Protein AF-0000000084378119 (afdb_homodimer)

Structure (mmCIF, N/CA/C/O backbone):
data_AF-0000000084378119-model_v1
#
loop_
_entity.id
_entity.type
_entity.pdbx_description
1 polymer "Pyridoxamine 5'-phosphate oxidase"
#
loop_
_atom_site.group_PDB
_atom_site.id
_atom_site.type_symbol
_atom_site.label_atom_id
_atom_site.label_alt_id
_atom_site.label_comp_id
_atom_site.label_asym_id
_atom_site.label_entity_id
_atom_site.label_seq_id
_atom_site.pdbx_PDB_ins_code
_atom_site.Cartn_x
_atom_site.Cartn_y
_atom_site.Cartn_z
_atom_site.occupancy
_atom_site.B_iso_or_equiv
_atom_site.auth_seq_id
_atom_site.auth_comp_id
_atom_site.auth_asym_id
_atom_site.auth_atom_id
_atom_site.pdbx_PDB_model_num
ATOM 1 N N . MET A 1 1 ? 21.219 0.875 0.102 1 92.38 1 MET A N 1
ATOM 2 C CA . MET A 1 1 ? 20.5 2.107 0.397 1 92.38 1 MET A CA 1
ATOM 3 C C . MET A 1 1 ? 20.75 3.16 -0.678 1 92.38 1 MET A C 1
ATOM 5 O O . MET A 1 1 ? 19.844 3.904 -1.052 1 92.38 1 MET A O 1
ATOM 9 N N . GLU A 1 2 ? 21.906 3.113 -1.181 1 92.5 2 GLU A N 1
ATOM 10 C CA . GLU A 1 2 ? 22.219 4.062 -2.242 1 92.5 2 GLU A CA 1
ATOM 11 C C . GLU A 1 2 ? 21.391 3.793 -3.494 1 92.5 2 GLU A C 1
ATOM 13 O O . GLU A 1 2 ? 20.844 4.723 -4.098 1 92.5 2 GLU A O 1
ATOM 18 N N . LEU A 1 3 ? 21.297 2.521 -3.846 1 95.5 3 LEU A N 1
ATOM 19 C CA . LEU A 1 3 ? 20.516 2.152 -5.02 1 95.5 3 LEU A CA 1
ATOM 20 C C . LEU A 1 3 ? 19.047 2.547 -4.848 1 95.5 3 LEU A C 1
ATOM 22 O O . LEU A 1 3 ? 18.438 3.096 -5.766 1 95.5 3 LEU A O 1
ATOM 26 N N . ALA A 1 4 ? 18.5 2.27 -3.707 1 96.94 4 ALA A N 1
ATOM 27 C CA . ALA A 1 4 ? 17.125 2.625 -3.424 1 96.94 4 ALA A CA 1
ATOM 28 C C . ALA A 1 4 ? 16.906 4.133 -3.525 1 96.94 4 ALA A C 1
ATOM 30 O O . ALA A 1 4 ? 15.922 4.59 -4.105 1 96.94 4 ALA A O 1
ATOM 31 N N . SER A 1 5 ? 17.797 4.832 -2.908 1 96.38 5 SER A N 1
ATOM 32 C CA . SER A 1 5 ? 17.719 6.285 -2.963 1 96.38 5 SER A CA 1
ATOM 33 C C . SER A 1 5 ? 17.812 6.793 -4.398 1 96.38 5 SER A C 1
ATOM 35 O O . SER A 1 5 ? 17.141 7.758 -4.766 1 96.38 5 SER A O 1
ATOM 37 N N . GLU A 1 6 ? 18.625 6.18 -5.207 1 96.88 6 GLU A N 1
ATOM 38 C CA . GLU A 1 6 ? 18.75 6.523 -6.621 1 96.88 6 GLU A CA 1
ATOM 39 C C . GLU A 1 6 ? 17.438 6.258 -7.371 1 96.88 6 GLU A C 1
ATOM 41 O O . GLU A 1 6 ? 17.047 7.051 -8.227 1 96.88 6 GLU A O 1
ATOM 46 N N . TRP A 1 7 ? 16.891 5.121 -7.129 1 97.94 7 TRP A N 1
ATOM 47 C CA . TRP A 1 7 ? 15.602 4.805 -7.742 1 97.94 7 TRP A CA 1
ATOM 48 C C . TRP A 1 7 ? 14.562 5.883 -7.43 1 97.94 7 TRP A C 1
ATOM 50 O O . TRP A 1 7 ? 13.82 6.312 -8.312 1 97.94 7 TRP A O 1
ATOM 60 N N . PHE A 1 8 ? 14.555 6.309 -6.184 1 98.12 8 PHE A N 1
ATOM 61 C CA . PHE A 1 8 ? 13.617 7.332 -5.73 1 98.12 8 PHE A CA 1
ATOM 62 C C . PHE A 1 8 ? 13.852 8.648 -6.461 1 98.12 8 PHE A C 1
ATOM 64 O O . PHE A 1 8 ? 12.914 9.258 -6.977 1 98.12 8 PHE A O 1
ATOM 71 N N . THR A 1 9 ? 15.047 9.008 -6.508 1 97.69 9 THR A N 1
ATOM 72 C CA . THR A 1 9 ? 15.422 10.242 -7.188 1 97.69 9 THR A CA 1
ATOM 73 C C . THR A 1 9 ? 15.086 10.172 -8.672 1 97.69 9 THR A C 1
ATOM 75 O O . THR A 1 9 ? 14.523 11.109 -9.234 1 97.69 9 THR A O 1
ATOM 78 N N . HIS A 1 10 ? 15.398 9.094 -9.227 1 97.94 10 HIS A N 1
ATOM 79 C CA . HIS A 1 10 ? 15.125 8.891 -10.641 1 97.94 10 HIS A CA 1
ATOM 80 C C . HIS A 1 10 ? 13.625 8.977 -10.93 1 97.94 10 HIS A C 1
ATOM 82 O O . HIS A 1 10 ? 13.219 9.602 -11.914 1 97.94 10 HIS A O 1
ATOM 88 N N . ALA A 1 11 ? 12.82 8.367 -10.102 1 97.81 11 ALA A N 1
ATOM 89 C CA . ALA A 1 11 ? 11.367 8.414 -10.273 1 97.81 11 ALA A CA 1
ATOM 90 C C . ALA A 1 11 ? 10.859 9.852 -10.219 1 97.81 11 ALA A C 1
ATOM 92 O O . ALA A 1 11 ? 9.953 10.227 -10.969 1 97.81 11 ALA A O 1
ATOM 93 N N . GLN A 1 12 ? 11.406 10.617 -9.281 1 97 12 GLN A N 1
ATOM 94 C CA . GLN A 1 12 ? 11.016 12.016 -9.148 1 97 12 GLN A CA 1
ATOM 95 C C . GLN A 1 12 ? 11.422 12.82 -10.375 1 97 12 GLN A C 1
ATOM 97 O O . GLN A 1 12 ? 10.617 13.586 -10.922 1 97 12 GLN A O 1
ATOM 102 N N . GLU A 1 13 ? 12.609 12.617 -10.82 1 96.88 13 GLU A N 1
ATOM 103 C CA . GLU A 1 13 ? 13.164 13.375 -11.938 1 96.88 13 GLU A CA 1
ATOM 104 C C . GLU A 1 13 ? 12.422 13.07 -13.234 1 96.88 13 GLU A C 1
ATOM 106 O O . GLU A 1 13 ? 12.219 13.953 -14.062 1 96.88 13 GLU A O 1
ATOM 111 N N . GLN A 1 14 ? 11.961 11.883 -13.344 1 95.94 14 GLN A N 1
ATOM 112 C CA . GLN A 1 14 ? 11.305 11.453 -14.57 1 95.94 14 GLN A CA 1
ATOM 113 C C . GLN A 1 14 ? 9.797 11.68 -14.5 1 95.94 14 GLN A C 1
ATOM 115 O O . GLN A 1 14 ? 9.07 11.383 -15.445 1 95.94 14 GLN A O 1
ATOM 120 N N . ALA A 1 15 ? 9.391 12.203 -13.414 1 94.19 15 ALA A N 1
ATOM 121 C CA . ALA A 1 15 ? 7.945 12.32 -13.219 1 94.19 15 ALA A CA 1
ATOM 122 C C . ALA A 1 15 ? 7.234 11.023 -13.586 1 94.19 15 ALA A C 1
ATOM 124 O O . ALA A 1 15 ? 6.266 11.039 -14.352 1 94.19 15 ALA A O 1
ATOM 125 N N . ALA A 1 16 ? 7.719 9.953 -13.094 1 91.94 16 ALA A N 1
ATOM 126 C CA . ALA A 1 16 ? 7.262 8.617 -13.453 1 91.94 16 ALA A CA 1
ATOM 127 C C . ALA A 1 16 ? 5.746 8.492 -13.281 1 91.94 16 ALA A C 1
ATOM 129 O O . ALA A 1 16 ? 5.113 7.648 -13.922 1 91.94 16 ALA A O 1
ATOM 130 N N . GLN A 1 17 ? 5.184 9.242 -12.43 1 94.5 17 GLN A N 1
ATOM 131 C CA . GLN A 1 17 ? 3.756 9.43 -12.203 1 94.5 17 GLN A CA 1
ATOM 132 C C . GLN A 1 17 ? 3.459 10.836 -11.688 1 94.5 17 GLN A C 1
ATOM 134 O O . GLN A 1 17 ? 4.375 11.641 -11.508 1 94.5 17 GLN A O 1
ATOM 139 N N . ARG A 1 18 ? 2.203 11.133 -11.523 1 93.62 18 ARG A N 1
ATOM 140 C CA . ARG A 1 18 ? 1.837 12.469 -11.078 1 93.62 18 ARG A CA 1
ATOM 141 C C . ARG A 1 18 ? 2.471 12.797 -9.734 1 93.62 18 ARG A C 1
ATOM 143 O O . ARG A 1 18 ? 2.963 13.906 -9.523 1 93.62 18 ARG A O 1
ATOM 150 N N . ASN A 1 19 ? 2.445 11.859 -8.805 1 96.12 19 ASN A N 1
ATOM 151 C CA . ASN A 1 19 ? 3.119 11.938 -7.516 1 96.12 19 ASN A CA 1
ATOM 152 C C . ASN A 1 19 ? 4.148 10.828 -7.352 1 96.12 19 ASN A C 1
ATOM 154 O O . ASN A 1 19 ? 3.883 9.82 -6.691 1 96.12 19 ASN A O 1
ATOM 158 N N . PRO A 1 20 ? 5.344 11.062 -7.844 1 97.25 20 PRO A N 1
ATOM 159 C CA . PRO A 1 20 ? 6.336 9.992 -7.816 1 97.25 20 PRO A CA 1
ATOM 160 C C . PRO A 1 20 ? 6.816 9.664 -6.402 1 97.25 20 PRO A C 1
ATOM 162 O O . PRO A 1 20 ? 7.461 8.633 -6.188 1 97.25 20 PRO A O 1
ATOM 165 N N . ASN A 1 21 ? 6.547 10.539 -5.426 1 98 21 ASN A N 1
ATOM 166 C CA . ASN A 1 21 ? 6.949 10.305 -4.043 1 98 21 ASN A CA 1
ATOM 167 C C . ASN A 1 21 ? 5.812 9.695 -3.229 1 98 21 ASN A C 1
ATOM 169 O O . ASN A 1 21 ? 5.887 9.641 -1.999 1 98 21 ASN A O 1
ATOM 173 N N . ALA A 1 22 ? 4.738 9.258 -3.896 1 98 22 ALA A N 1
ATOM 174 C CA . ALA A 1 22 ? 3.646 8.578 -3.205 1 98 22 ALA A CA 1
ATOM 175 C C . ALA A 1 22 ? 4.07 7.188 -2.742 1 98 22 ALA A C 1
ATOM 177 O O . ALA A 1 22 ? 4.766 6.469 -3.465 1 98 22 ALA A O 1
ATOM 178 N N . MET A 1 23 ? 3.686 6.855 -1.525 1 98.5 23 MET A N 1
ATOM 179 C CA . MET A 1 23 ? 3.902 5.5 -1.022 1 98.5 23 MET A CA 1
ATOM 180 C C . MET A 1 23 ? 2.705 5.023 -0.21 1 98.5 23 MET A C 1
ATOM 182 O O . MET A 1 23 ? 1.984 5.832 0.376 1 98.5 23 MET A O 1
ATOM 186 N N . SER A 1 24 ? 2.465 3.717 -0.275 1 98.81 24 SER A N 1
ATOM 187 C CA . SER A 1 24 ? 1.493 3.098 0.622 1 98.81 24 SER A CA 1
ATOM 188 C C . SER A 1 24 ? 2.088 2.867 2.006 1 98.81 24 SER A C 1
ATOM 190 O O . SER A 1 24 ? 3.08 2.15 2.15 1 98.81 24 SER A O 1
ATOM 192 N N . LEU A 1 25 ? 1.492 3.439 3.016 1 98.88 25 LEU A N 1
ATOM 193 C CA . LEU A 1 25 ? 1.953 3.293 4.391 1 98.88 25 LEU A CA 1
ATOM 194 C C . LEU A 1 25 ? 0.995 2.424 5.195 1 98.88 25 LEU A C 1
ATOM 196 O O . LEU A 1 25 ? -0.224 2.59 5.109 1 98.88 25 LEU A O 1
ATOM 200 N N . VAL A 1 26 ? 1.614 1.576 5.977 1 98.88 26 VAL A N 1
ATOM 201 C CA . VAL A 1 26 ? 0.823 0.623 6.75 1 98.88 26 VAL A CA 1
ATOM 202 C C . VAL A 1 26 ? 1.008 0.883 8.242 1 98.88 26 VAL A C 1
ATOM 204 O O . VAL A 1 26 ? 2.129 1.106 8.703 1 98.88 26 VAL A O 1
ATOM 207 N N . SER A 1 27 ? -0.012 0.943 8.938 1 98.44 27 SER A N 1
ATOM 208 C CA . SER A 1 27 ? -0.037 0.884 10.398 1 98.44 27 SER A CA 1
ATOM 209 C C . SER A 1 27 ? -0.948 -0.236 10.891 1 98.44 27 SER A C 1
ATOM 211 O O . SER A 1 27 ? -1.732 -0.791 10.117 1 98.44 27 SER A O 1
ATOM 213 N N . VAL A 1 28 ? -0.767 -0.627 12.148 1 97.62 28 VAL A N 1
ATOM 214 C CA . VAL A 1 28 ? -1.531 -1.748 12.68 1 97.62 28 VAL A CA 1
ATOM 215 C C . VAL A 1 28 ? -2.211 -1.332 13.984 1 97.62 28 VAL A C 1
ATOM 217 O O . VAL A 1 28 ? -1.604 -0.661 14.82 1 97.62 28 VAL A O 1
ATOM 220 N N . GLY A 1 29 ? -3.484 -1.681 14.086 1 94.31 29 GLY A N 1
ATOM 221 C CA . GLY A 1 29 ? -4.227 -1.42 15.312 1 94.31 29 GLY A CA 1
ATOM 222 C C . GLY A 1 29 ? -3.979 -2.453 16.391 1 94.31 29 GLY A C 1
ATOM 223 O O . GLY A 1 29 ? -3.314 -3.463 16.156 1 94.31 29 GLY A O 1
ATOM 224 N N . ASP A 1 30 ? -4.586 -2.223 17.562 1 91.12 30 ASP A N 1
ATOM 225 C CA . ASP A 1 30 ? -4.434 -3.102 18.719 1 91.12 30 ASP A CA 1
ATOM 226 C C . ASP A 1 30 ? -5.039 -4.477 18.438 1 91.12 30 ASP A C 1
ATOM 228 O O . ASP A 1 30 ? -4.617 -5.473 19.031 1 91.12 30 ASP A O 1
ATOM 232 N N . ASP A 1 31 ? -5.957 -4.539 17.594 1 88.75 31 ASP A N 1
ATOM 233 C CA . ASP A 1 31 ? -6.668 -5.781 17.297 1 88.75 31 ASP A CA 1
ATOM 234 C C . ASP A 1 31 ? -6.023 -6.508 16.125 1 88.75 31 ASP A C 1
ATOM 236 O O . ASP A 1 31 ? -6.629 -7.406 15.531 1 88.75 31 ASP A O 1
ATOM 240 N N . LEU A 1 32 ? -4.828 -6.051 15.617 1 90.38 32 LEU A N 1
ATOM 241 C CA . LEU A 1 32 ? -4.047 -6.652 14.539 1 90.38 32 LEU A CA 1
ATOM 242 C C . LEU A 1 32 ? -4.656 -6.332 13.18 1 90.38 32 LEU A C 1
ATOM 244 O O . LEU A 1 32 ? -4.254 -6.902 12.164 1 90.38 32 LEU A O 1
ATOM 248 N N . GLN A 1 33 ? -5.688 -5.469 13.188 1 95.75 33 GLN A N 1
ATOM 249 C CA . GLN A 1 33 ? -6.168 -4.973 11.898 1 95.75 33 GLN A CA 1
ATOM 250 C C . GLN A 1 33 ? -5.188 -3.971 11.297 1 95.75 33 GLN A C 1
ATOM 252 O O . GLN A 1 33 ? -4.926 -2.922 11.891 1 95.75 33 GLN A O 1
ATOM 257 N N . PRO A 1 34 ? -4.656 -4.328 10.156 1 98.31 34 PRO A N 1
ATOM 258 C CA . PRO A 1 34 ? -3.822 -3.332 9.484 1 98.31 34 PRO A CA 1
ATOM 259 C C . PRO A 1 34 ? -4.641 -2.297 8.719 1 98.31 34 PRO A C 1
ATOM 261 O O . PRO A 1 34 ? -5.801 -2.551 8.375 1 98.31 34 PRO A O 1
ATOM 264 N N . SER A 1 35 ? -4.086 -1.195 8.555 1 98.19 35 SER A N 1
ATOM 265 C CA . SER A 1 35 ? -4.594 -0.127 7.699 1 98.19 35 SER A CA 1
ATOM 266 C C . SER A 1 35 ? -3.523 0.366 6.734 1 98.19 35 SER A C 1
ATOM 268 O O . SER A 1 35 ? -2.336 0.378 7.066 1 98.19 35 SER A O 1
ATOM 270 N N . VAL A 1 36 ? -3.949 0.705 5.543 1 98.75 36 VAL A N 1
ATOM 271 C CA . VAL A 1 36 ? -3.002 1.161 4.531 1 98.75 36 VAL A CA 1
ATOM 272 C C . VAL A 1 36 ? -3.578 2.361 3.785 1 98.75 36 VAL A C 1
ATOM 274 O O . VAL A 1 36 ? -4.781 2.408 3.506 1 98.75 36 VAL A O 1
ATOM 277 N N . ARG A 1 37 ? -2.779 3.334 3.514 1 98.5 37 ARG A N 1
ATOM 278 C CA . ARG A 1 37 ? -3.145 4.539 2.773 1 98.5 37 ARG A CA 1
ATOM 279 C C . ARG A 1 37 ? -1.932 5.137 2.07 1 98.5 37 ARG A C 1
ATOM 281 O O . ARG A 1 37 ? -0.79 4.836 2.426 1 98.5 37 ARG A O 1
ATOM 288 N N . ILE A 1 38 ? -2.252 5.957 1.117 1 98.31 38 ILE A N 1
ATOM 289 C CA . ILE A 1 38 ? -1.192 6.676 0.418 1 98.31 38 ILE A CA 1
ATOM 290 C C . ILE A 1 38 ? -0.76 7.887 1.242 1 98.31 38 ILE A C 1
ATOM 292 O O . ILE A 1 38 ? -1.6 8.617 1.771 1 98.31 38 ILE A O 1
ATOM 296 N N . VAL A 1 39 ? 0.495 8.031 1.439 1 97.94 39 VAL A N 1
ATOM 297 C CA . VAL A 1 39 ? 1.133 9.242 1.937 1 97.94 39 VAL A CA 1
ATOM 298 C C . VAL A 1 39 ? 2.277 9.648 1.009 1 97.94 39 VAL A C 1
ATOM 300 O O . VAL A 1 39 ? 2.639 8.898 0.099 1 97.94 39 VAL A O 1
ATOM 303 N N . LEU A 1 40 ? 2.775 10.844 1.188 1 97.62 40 LEU A N 1
ATOM 304 C CA . LEU A 1 40 ? 3.889 11.305 0.361 1 97.62 40 LEU A CA 1
ATOM 305 C C . LEU A 1 40 ? 5.207 11.188 1.116 1 97.62 40 LEU A C 1
ATOM 307 O O . LEU A 1 40 ? 5.332 11.695 2.236 1 97.62 40 LEU A O 1
ATOM 311 N N . CYS A 1 41 ? 6.129 10.484 0.534 1 98.62 41 CYS A N 1
ATOM 312 C CA . CYS A 1 41 ? 7.488 10.445 1.061 1 98.62 41 CYS A CA 1
ATOM 313 C C . CYS A 1 41 ? 8.227 11.742 0.748 1 98.62 41 CYS A C 1
ATOM 315 O O . CYS A 1 41 ? 8.57 12 -0.407 1 98.62 41 CYS A O 1
ATOM 317 N N . LYS A 1 42 ? 8.547 12.469 1.768 1 98 42 LYS A N 1
ATOM 318 C CA . LYS A 1 42 ? 9.086 13.805 1.546 1 98 42 LYS A CA 1
ATOM 319 C C . LYS A 1 42 ? 10.617 13.805 1.607 1 98 42 LYS A C 1
ATOM 321 O O . LYS A 1 42 ? 11.258 14.75 1.161 1 98 42 LYS A O 1
ATOM 326 N N . ALA A 1 43 ? 11.141 12.773 2.156 1 97 43 ALA A N 1
ATOM 327 C CA . ALA A 1 43 ? 12.594 12.594 2.168 1 97 43 ALA A CA 1
ATOM 328 C C . ALA A 1 43 ? 12.961 11.117 2.227 1 97 43 ALA A C 1
ATOM 330 O O . ALA A 1 43 ? 12.312 10.336 2.928 1 97 43 ALA A O 1
ATOM 331 N N . PHE A 1 44 ? 13.898 10.695 1.499 1 97.5 44 PHE A N 1
ATOM 332 C CA . PHE A 1 44 ? 14.57 9.406 1.546 1 97.5 44 PHE A CA 1
ATOM 333 C C . PHE A 1 44 ? 16.047 9.578 1.851 1 97.5 44 PHE A C 1
ATOM 335 O O . PHE A 1 44 ? 16.828 9.977 0.979 1 97.5 44 PHE A O 1
ATOM 342 N N . VAL A 1 45 ? 16.422 9.328 3.061 1 95.56 45 VAL A N 1
ATOM 343 C CA . VAL A 1 45 ? 17.781 9.594 3.523 1 95.56 45 VAL A CA 1
ATOM 344 C C . VAL A 1 45 ? 18.578 8.289 3.561 1 95.56 45 VAL A C 1
ATOM 346 O O . VAL A 1 45 ? 18.422 7.484 4.477 1 95.56 45 VAL A O 1
ATOM 349 N N . ALA A 1 46 ? 19.547 8.18 2.705 1 94.44 46 ALA A N 1
ATOM 350 C CA . ALA A 1 46 ? 20.203 6.902 2.422 1 94.44 46 ALA A CA 1
ATOM 351 C C . ALA A 1 46 ? 21.156 6.516 3.545 1 94.44 46 ALA A C 1
ATOM 353 O O . ALA A 1 46 ? 21.188 5.363 3.982 1 94.44 46 ALA A O 1
ATOM 354 N N . GLU A 1 47 ? 21.984 7.402 4.051 1 90.56 47 GLU A N 1
ATOM 355 C CA . GLU A 1 47 ? 23.078 7.062 4.961 1 90.56 47 GLU A CA 1
ATOM 356 C C . GLU A 1 47 ? 22.547 6.492 6.273 1 90.56 47 GLU A C 1
ATOM 358 O O . GLU A 1 47 ? 22.812 5.332 6.602 1 90.56 47 GLU A O 1
ATOM 363 N N . PRO A 1 48 ? 21.75 7.281 7.016 1 91.19 48 PRO A N 1
ATOM 364 C CA . PRO A 1 48 ? 21.188 6.68 8.227 1 91.19 48 PRO A CA 1
ATOM 365 C C . PRO A 1 48 ? 20.109 5.633 7.918 1 91.19 48 PRO A C 1
ATOM 367 O O . PRO A 1 48 ? 19.828 4.773 8.75 1 91.19 48 PRO A O 1
ATOM 370 N N . GLY A 1 49 ? 19.453 5.719 6.738 1 95.5 49 GLY A N 1
ATOM 371 C CA . GLY A 1 49 ? 18.5 4.719 6.277 1 95.5 49 GLY A CA 1
ATOM 372 C C . GLY A 1 49 ? 17.094 4.938 6.816 1 95.5 49 GLY A C 1
ATOM 373 O O . GLY A 1 49 ? 16.5 4.031 7.402 1 95.5 49 GLY A O 1
ATOM 374 N N . TYR A 1 50 ? 16.531 6.125 6.609 1 96.69 50 TYR A N 1
ATOM 375 C CA . TYR A 1 50 ? 15.141 6.352 6.992 1 96.69 50 TYR A CA 1
ATOM 376 C C . TYR A 1 50 ? 14.414 7.199 5.953 1 96.69 50 TYR A C 1
ATOM 378 O O . TYR A 1 50 ? 15.055 7.848 5.121 1 96.69 50 TYR A O 1
ATOM 386 N N . LEU A 1 51 ? 13.102 7.133 5.918 1 97.81 51 LEU A N 1
ATOM 387 C CA . LEU A 1 51 ? 12.203 7.977 5.141 1 97.81 51 LEU A CA 1
ATOM 388 C C . LEU A 1 51 ? 11.438 8.93 6.043 1 97.81 51 LEU A C 1
ATOM 390 O O . LEU A 1 51 ? 11.281 8.68 7.238 1 97.81 51 LEU A O 1
ATOM 394 N N . VAL A 1 52 ? 10.883 10.008 5.422 1 98.44 52 VAL A N 1
ATOM 395 C CA . VAL A 1 52 ? 10.109 10.969 6.199 1 98.44 52 VAL A CA 1
ATOM 396 C C . VAL A 1 52 ? 8.773 11.234 5.516 1 98.44 52 VAL A C 1
ATOM 398 O O . VAL A 1 52 ? 8.711 11.391 4.293 1 98.44 52 VAL A O 1
ATOM 401 N N . PHE A 1 53 ? 7.762 11.219 6.27 1 98.69 53 PHE A N 1
ATOM 402 C CA . PHE A 1 53 ? 6.465 11.734 5.848 1 98.69 53 PHE A CA 1
ATOM 403 C C . PHE A 1 53 ? 5.852 12.617 6.93 1 98.69 53 PHE A C 1
ATOM 405 O O . PHE A 1 53 ? 6.262 12.555 8.094 1 98.69 53 PHE A O 1
ATOM 412 N N . TYR A 1 54 ? 4.914 13.492 6.559 1 98.31 54 TYR A N 1
ATOM 413 C CA . TYR A 1 54 ? 4.258 14.414 7.48 1 98.31 54 TYR A CA 1
ATOM 414 C C . TYR A 1 54 ? 2.758 14.148 7.539 1 98.31 54 TYR A C 1
ATOM 416 O O . TYR A 1 54 ? 2.15 13.758 6.539 1 98.31 54 TYR A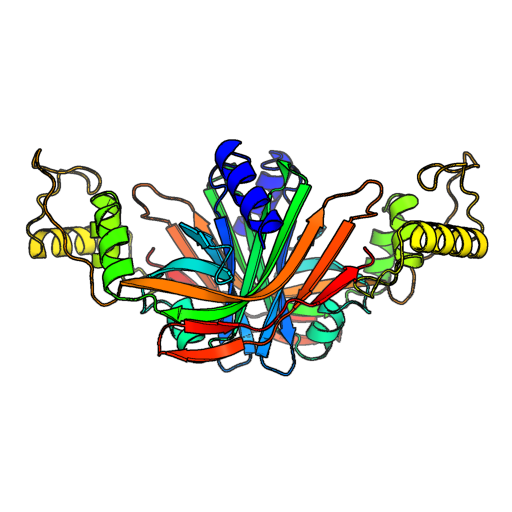 O 1
ATOM 424 N N . THR A 1 55 ? 2.236 14.352 8.688 1 97.44 55 THR A N 1
ATOM 425 C CA . THR A 1 55 ? 0.825 14.031 8.875 1 97.44 55 THR A CA 1
ATOM 426 C C . THR A 1 55 ? 0.285 14.688 10.141 1 97.44 55 THR A C 1
ATOM 428 O O . THR A 1 55 ? 0.998 15.438 10.812 1 97.44 55 THR A O 1
ATOM 431 N N . ASN A 1 56 ? -1.002 14.492 10.305 1 96.94 56 ASN A N 1
ATOM 432 C CA . ASN A 1 56 ? -1.676 14.906 11.531 1 96.94 56 ASN A CA 1
ATOM 433 C C . ASN A 1 56 ? -1.456 13.891 12.656 1 96.94 56 ASN A C 1
ATOM 435 O O . ASN A 1 56 ? -1.778 12.711 12.508 1 96.94 56 ASN A O 1
ATOM 439 N N . TYR A 1 57 ? -0.99 14.297 13.82 1 97.56 57 TYR A N 1
ATOM 440 C CA . TYR A 1 57 ? -0.625 13.414 14.922 1 97.56 57 TYR A CA 1
ATOM 441 C C . TYR A 1 57 ? -1.866 12.867 15.617 1 97.56 57 TYR A C 1
ATOM 443 O O . TYR A 1 57 ? -1.774 11.945 16.438 1 97.56 57 TYR A O 1
ATOM 451 N N . GLN A 1 58 ? -2.996 13.367 15.219 1 96.12 58 GLN A N 1
ATOM 452 C CA . GLN A 1 58 ? -4.246 12.906 15.82 1 96.12 58 GLN A CA 1
ATOM 453 C C . GLN A 1 58 ? -4.992 11.961 14.883 1 96.12 58 GLN A C 1
ATOM 455 O O . GLN A 1 58 ? -6.098 11.516 15.188 1 96.12 58 GLN A O 1
ATOM 460 N N . SER A 1 59 ? -4.414 11.711 13.766 1 95.06 59 SER A N 1
ATOM 461 C CA . SER A 1 59 ? -5.035 10.828 12.781 1 95.06 59 SER A CA 1
ATOM 462 C C . SER A 1 59 ? -5.016 9.375 13.258 1 95.06 59 SER A C 1
ATOM 464 O O . SER A 1 59 ? -4.309 9.039 14.211 1 95.06 59 SER A O 1
ATOM 466 N N . ARG A 1 60 ? -5.746 8.539 12.609 1 94.62 60 ARG A N 1
ATOM 467 C CA . ARG A 1 60 ? -5.746 7.109 12.883 1 94.62 60 ARG A CA 1
ATOM 468 C C . ARG A 1 60 ? -4.344 6.523 12.734 1 94.62 60 ARG A C 1
ATOM 470 O O . ARG A 1 60 ? -3.895 5.746 13.578 1 94.62 60 ARG A O 1
ATOM 477 N N . LYS A 1 61 ? -3.723 6.883 11.609 1 97 61 LYS A N 1
ATOM 478 C CA . LYS A 1 61 ? -2.396 6.312 11.391 1 97 61 LYS A CA 1
ATOM 479 C C . LYS A 1 61 ? -1.438 6.695 12.508 1 97 61 LYS A C 1
ATOM 481 O O . LYS A 1 61 ? -0.67 5.859 12.992 1 97 61 LYS A O 1
ATOM 486 N N . SER A 1 62 ? -1.474 7.93 12.945 1 97.38 62 SER A N 1
ATOM 487 C CA . SER A 1 62 ? -0.572 8.383 13.992 1 97.38 62 SER A CA 1
ATOM 488 C C . SER A 1 62 ? -0.876 7.695 15.32 1 97.38 62 SER A C 1
ATOM 490 O O . SER A 1 62 ? 0.039 7.344 16.062 1 97.38 62 SER A O 1
ATOM 492 N N . THR A 1 63 ? -2.119 7.539 15.633 1 96.75 63 THR A N 1
ATOM 493 C CA . THR A 1 63 ? -2.52 6.84 16.859 1 96.75 63 THR A CA 1
ATOM 494 C C . THR A 1 63 ? -2.027 5.398 16.844 1 96.75 63 THR A C 1
ATOM 496 O O . THR A 1 63 ? -1.467 4.914 17.828 1 96.75 63 THR A O 1
ATOM 499 N N . GLU A 1 64 ? -2.219 4.754 15.75 1 97.38 64 GLU A N 1
ATOM 500 C CA . GLU A 1 64 ? -1.779 3.371 15.602 1 97.38 64 GLU A CA 1
ATOM 501 C C . GLU A 1 64 ? -0.26 3.262 15.68 1 97.38 64 GLU A C 1
ATOM 503 O O . GLU A 1 64 ? 0.269 2.361 16.344 1 97.38 64 GLU A O 1
ATOM 508 N N . ILE A 1 65 ? 0.449 4.188 15.047 1 97.62 65 ILE A N 1
ATOM 509 C CA . ILE A 1 65 ? 1.908 4.184 15.031 1 97.62 65 ILE A CA 1
ATOM 510 C C . ILE A 1 65 ? 2.436 4.398 16.453 1 97.62 65 ILE A C 1
ATOM 512 O O . ILE A 1 65 ? 3.432 3.791 16.844 1 97.62 65 ILE A O 1
ATOM 516 N N . SER A 1 66 ? 1.796 5.273 17.172 1 96.5 66 SER A N 1
ATOM 517 C CA . SER A 1 66 ? 2.217 5.547 18.547 1 96.5 66 SER A CA 1
ATOM 518 C C . SER A 1 66 ? 2.104 4.301 19.422 1 96.5 66 SER A C 1
ATOM 520 O O . SER A 1 66 ? 2.945 4.066 20.297 1 96.5 66 SER A O 1
ATOM 522 N N . ALA A 1 67 ? 1.094 3.543 19.188 1 96.44 67 ALA A N 1
ATOM 523 C CA . ALA A 1 67 ? 0.872 2.322 19.969 1 96.44 67 ALA A CA 1
ATOM 524 C C . ALA A 1 67 ? 1.748 1.183 19.453 1 96.44 67 ALA A C 1
ATOM 526 O O . ALA A 1 67 ? 2.26 0.382 20.234 1 96.44 67 ALA A O 1
ATOM 527 N N . HIS A 1 68 ? 1.887 1.071 18.172 1 96.44 68 HIS A N 1
ATOM 528 C CA . HIS A 1 68 ? 2.656 0.045 17.484 1 96.44 68 HIS A CA 1
ATOM 529 C C . HIS A 1 68 ? 3.557 0.66 16.406 1 96.44 68 HIS A C 1
ATOM 531 O O . HIS A 1 68 ? 3.15 0.798 15.258 1 96.44 68 HIS A O 1
ATOM 537 N N . PRO A 1 69 ? 4.82 0.9 16.75 1 96.25 69 PRO A N 1
ATOM 538 C CA . PRO A 1 69 ? 5.672 1.723 15.891 1 96.25 69 PRO A CA 1
ATOM 539 C C . PRO A 1 69 ? 6.207 0.956 14.688 1 96.25 69 PRO A C 1
ATOM 541 O O . PRO A 1 69 ? 6.84 1.545 13.805 1 96.25 69 PRO A O 1
ATOM 544 N N . ARG A 1 70 ? 6.074 -0.394 14.641 1 97.19 70 ARG A N 1
ATOM 545 C CA . ARG A 1 70 ? 6.457 -1.158 13.461 1 97.19 70 ARG A CA 1
ATOM 546 C C . ARG A 1 70 ? 5.516 -0.869 12.289 1 97.19 70 ARG A C 1
ATOM 548 O O . ARG A 1 70 ? 4.305 -1.059 12.406 1 97.19 70 ARG A O 1
ATOM 555 N N . VAL A 1 71 ? 6.09 -0.423 11.188 1 98.62 71 VAL A N 1
ATOM 556 C CA . VAL A 1 71 ? 5.305 -0.065 10.008 1 98.62 71 VAL A CA 1
ATOM 557 C C . VAL A 1 71 ? 5.914 -0.706 8.766 1 98.62 71 VAL A C 1
ATOM 559 O O . VAL A 1 71 ? 6.977 -1.325 8.836 1 98.62 71 VAL A O 1
ATOM 562 N N . ALA A 1 72 ? 5.219 -0.657 7.695 1 98.88 72 ALA A N 1
ATOM 563 C CA . ALA A 1 72 ? 5.684 -1.036 6.367 1 98.88 72 ALA A CA 1
ATOM 564 C C . ALA A 1 72 ? 5.258 -0.007 5.32 1 98.88 72 ALA A C 1
ATOM 566 O O . ALA A 1 72 ? 4.324 0.767 5.551 1 98.88 72 ALA A O 1
ATOM 567 N N . ALA A 1 73 ? 5.922 0.02 4.227 1 98.88 73 ALA A N 1
ATOM 568 C CA . ALA A 1 73 ? 5.582 0.907 3.115 1 98.88 73 ALA A CA 1
ATOM 569 C C . ALA A 1 73 ? 6.02 0.309 1.782 1 98.88 73 ALA A C 1
ATOM 571 O O . ALA A 1 73 ? 6.938 -0.513 1.733 1 98.88 73 ALA A O 1
ATOM 572 N N . VAL A 1 74 ? 5.367 0.712 0.767 1 98.88 74 VAL A N 1
ATOM 573 C CA . VAL A 1 74 ? 5.77 0.296 -0.573 1 98.88 74 VAL A CA 1
ATOM 574 C C . VAL A 1 74 ? 5.625 1.467 -1.543 1 98.88 74 VAL A C 1
ATOM 576 O O . VAL A 1 74 ? 4.648 2.221 -1.476 1 98.88 74 VAL A O 1
ATOM 579 N N . MET A 1 75 ? 6.637 1.728 -2.275 1 98.5 75 MET A N 1
ATOM 580 C CA . MET A 1 75 ? 6.605 2.59 -3.453 1 98.5 75 MET A CA 1
ATOM 581 C C . MET A 1 75 ? 6.613 1.762 -4.734 1 98.5 75 MET A C 1
ATOM 583 O O . MET A 1 75 ? 7.492 0.92 -4.93 1 98.5 75 MET A O 1
ATOM 587 N N . HIS A 1 76 ? 5.66 1.97 -5.48 1 98.31 76 HIS A N 1
ATOM 588 C CA . HIS A 1 76 ? 5.531 1.247 -6.742 1 98.31 76 HIS A CA 1
ATOM 589 C C . HIS A 1 76 ? 5.473 2.209 -7.926 1 98.31 76 HIS A C 1
ATOM 591 O O . HIS A 1 76 ? 4.535 3.006 -8.031 1 98.31 76 HIS A O 1
ATOM 597 N N . TRP A 1 77 ? 6.465 2.162 -8.742 1 97.81 77 TRP A N 1
ATOM 598 C CA . TRP A 1 77 ? 6.492 2.947 -9.969 1 97.81 77 TRP A CA 1
ATOM 599 C C . TRP A 1 77 ? 6.176 2.076 -11.18 1 97.81 77 TRP A C 1
ATOM 601 O O . TRP A 1 77 ? 7.086 1.574 -11.852 1 97.81 77 TRP A O 1
ATOM 611 N N . ASP A 1 78 ? 4.945 2.061 -11.492 1 95.12 78 ASP A N 1
ATOM 612 C CA . ASP A 1 78 ? 4.391 1.164 -12.5 1 95.12 78 ASP A CA 1
ATOM 613 C C . ASP A 1 78 ? 5.047 1.398 -13.859 1 95.12 78 ASP A C 1
ATOM 615 O O . ASP A 1 78 ? 5.453 0.448 -14.531 1 95.12 78 ASP A O 1
ATOM 619 N N . ALA A 1 79 ? 5.238 2.6 -14.227 1 92.75 79 ALA A N 1
ATOM 620 C CA . ALA A 1 79 ? 5.793 2.955 -15.531 1 92.75 79 ALA A CA 1
ATOM 621 C C . ALA A 1 79 ? 7.266 2.561 -15.625 1 92.75 79 ALA A C 1
ATOM 623 O O . ALA A 1 79 ? 7.781 2.328 -16.719 1 92.75 79 ALA A O 1
ATOM 624 N N . LEU A 1 80 ? 7.93 2.479 -14.531 1 96 80 LEU A N 1
ATOM 625 C CA . LEU A 1 80 ? 9.352 2.17 -14.508 1 96 80 LEU A CA 1
ATOM 626 C C . LEU A 1 80 ? 9.586 0.684 -14.25 1 96 80 LEU A C 1
ATOM 628 O O . LEU A 1 80 ? 10.711 0.202 -14.336 1 96 80 LEU A O 1
ATOM 632 N N . GLY A 1 81 ? 8.492 -0.035 -13.859 1 96 81 GLY A N 1
ATOM 633 C CA . GLY A 1 81 ? 8.641 -1.439 -13.516 1 96 81 GLY A CA 1
ATOM 634 C C . GLY A 1 81 ? 9.492 -1.662 -12.281 1 96 81 GLY A C 1
ATOM 635 O O . GLY A 1 81 ? 10.328 -2.566 -12.258 1 96 81 GLY A O 1
ATOM 636 N N . ARG A 1 82 ? 9.344 -0.802 -11.32 1 97.75 82 ARG A N 1
ATOM 637 C CA . ARG A 1 82 ? 10.156 -0.887 -10.109 1 97.75 82 ARG A CA 1
ATOM 638 C C . ARG A 1 82 ? 9.289 -0.74 -8.867 1 97.75 82 ARG A C 1
ATOM 640 O O . ARG A 1 82 ? 8.289 -0.026 -8.883 1 97.75 82 ARG A O 1
ATOM 647 N N . GLN A 1 83 ? 9.711 -1.424 -7.879 1 98.06 83 GLN A N 1
ATOM 648 C CA . GLN A 1 83 ? 9.07 -1.353 -6.57 1 98.06 83 GLN A CA 1
ATOM 649 C C . GLN A 1 83 ? 10.102 -1.396 -5.445 1 98.06 83 GLN A C 1
ATOM 651 O O . GLN A 1 83 ? 11.07 -2.152 -5.52 1 98.06 83 GLN A O 1
ATOM 656 N N . ILE A 1 84 ? 9.914 -0.572 -4.418 1 98.62 84 ILE A N 1
ATOM 657 C CA . ILE A 1 84 ? 10.648 -0.657 -3.158 1 98.62 84 ILE A CA 1
ATOM 658 C C . ILE A 1 84 ? 9.688 -0.994 -2.021 1 98.62 84 ILE A C 1
ATOM 660 O O . ILE A 1 84 ? 8.664 -0.324 -1.845 1 98.62 84 ILE A O 1
ATOM 664 N N . ARG A 1 85 ? 9.977 -2.027 -1.306 1 98.75 85 ARG A N 1
ATOM 665 C CA . ARG A 1 85 ? 9.25 -2.354 -0.08 1 98.75 85 ARG A CA 1
ATOM 666 C C . ARG A 1 85 ? 10.117 -2.1 1.149 1 98.75 85 ARG A C 1
ATOM 668 O O . ARG A 1 85 ? 11.312 -2.424 1.153 1 98.75 85 ARG A O 1
ATOM 675 N N . ILE A 1 86 ? 9.484 -1.557 2.113 1 98.56 86 ILE A N 1
ATOM 676 C CA . ILE A 1 86 ? 10.219 -1.2 3.326 1 98.56 86 ILE A CA 1
ATOM 677 C C . ILE A 1 86 ? 9.469 -1.724 4.551 1 98.56 86 ILE A C 1
ATOM 679 O O . ILE A 1 86 ? 8.234 -1.729 4.578 1 98.56 86 ILE A O 1
ATOM 683 N N . GLU A 1 87 ? 10.195 -2.201 5.488 1 98.62 87 GLU A N 1
ATOM 684 C CA . GLU A 1 87 ? 9.742 -2.447 6.852 1 98.62 87 GLU A CA 1
ATOM 685 C C . GLU A 1 87 ? 10.625 -1.726 7.867 1 98.62 87 GLU A C 1
ATOM 687 O O . GLU A 1 87 ? 11.844 -1.642 7.691 1 98.62 87 GLU A O 1
ATOM 692 N N . GLY A 1 88 ? 9.977 -1.18 8.852 1 97.88 88 GLY A N 1
ATOM 693 C CA . GLY A 1 88 ? 10.773 -0.444 9.82 1 97.88 88 GLY A CA 1
ATOM 694 C C . GLY A 1 88 ? 9.961 0.063 11 1 97.88 88 GLY A C 1
ATOM 695 O O . GLY A 1 88 ? 8.883 -0.469 11.289 1 97.88 88 GLY A O 1
ATOM 696 N N . GLN A 1 89 ? 10.586 0.981 11.727 1 97 89 GLN A N 1
ATOM 697 C CA . GLN A 1 89 ? 9.969 1.604 12.898 1 97 89 GLN A CA 1
ATOM 698 C C . GLN A 1 89 ? 9.812 3.107 12.695 1 97 89 GLN A C 1
ATOM 700 O O . GLN A 1 89 ? 10.734 3.783 12.242 1 97 89 GLN A O 1
ATOM 705 N N . ALA A 1 90 ? 8.648 3.559 13.039 1 97.62 90 ALA A N 1
ATOM 706 C CA . ALA A 1 90 ? 8.359 4.98 12.875 1 97.62 90 ALA A CA 1
ATOM 707 C C . ALA A 1 90 ? 8.508 5.727 14.195 1 97.62 90 ALA A C 1
ATOM 709 O O . ALA A 1 90 ? 7.996 5.285 15.227 1 97.62 90 ALA A O 1
ATOM 710 N N . VAL A 1 91 ? 9.203 6.848 14.164 1 97.06 91 VAL A N 1
ATOM 711 C CA . VAL A 1 91 ? 9.32 7.754 15.297 1 97.06 91 VAL A CA 1
ATOM 712 C C . VAL A 1 91 ? 9.055 9.188 14.844 1 97.06 91 VAL A C 1
ATOM 714 O O . VAL A 1 91 ? 9.25 9.523 13.672 1 97.06 91 VAL A O 1
ATOM 717 N N . ARG A 1 92 ? 8.602 10.008 15.719 1 96.88 92 ARG A N 1
ATOM 718 C CA . ARG A 1 92 ? 8.344 11.398 15.359 1 96.88 92 ARG A CA 1
ATOM 719 C C . ARG A 1 92 ? 9.633 12.117 14.992 1 96.88 92 ARG A C 1
ATOM 721 O O . ARG A 1 92 ? 10.664 11.922 15.633 1 96.88 92 ARG A O 1
ATOM 728 N N . SER A 1 93 ? 9.555 12.906 13.992 1 97 93 SER A N 1
ATOM 729 C CA . SER A 1 93 ? 10.672 13.773 13.633 1 97 93 SER A CA 1
ATOM 730 C C . SER A 1 93 ? 10.906 14.844 14.695 1 97 93 SER A C 1
ATOM 732 O O . SER A 1 93 ? 9.977 15.227 15.406 1 97 93 SER A O 1
ATOM 734 N N . PRO A 1 94 ? 12.164 15.312 14.766 1 96.12 94 PRO A N 1
ATOM 735 C CA . PRO A 1 94 ? 12.383 16.484 15.617 1 96.12 94 PRO A CA 1
ATOM 736 C C . PRO A 1 94 ? 11.461 17.656 15.25 1 96.12 94 PRO A C 1
ATOM 738 O O . PRO A 1 94 ? 11.164 17.859 14.07 1 96.12 94 PRO A O 1
ATOM 741 N N . ALA A 1 95 ? 11.117 18.422 16.281 1 96.44 95 ALA A N 1
ATOM 742 C CA . ALA A 1 95 ? 10.227 19.562 16.078 1 96.44 95 ALA A CA 1
ATOM 743 C C . ALA A 1 95 ? 10.812 20.531 15.062 1 96.44 95 ALA A C 1
ATOM 745 O O . ALA A 1 95 ? 10.086 21.094 14.234 1 96.44 95 ALA A O 1
ATOM 746 N N . SER A 1 96 ? 12.031 20.719 15.141 1 97.25 96 SER A N 1
ATOM 747 C CA . SER A 1 96 ? 12.688 21.672 14.25 1 97.25 96 SER A CA 1
ATOM 748 C C . SER A 1 96 ? 12.562 21.234 12.789 1 97.25 96 SER A C 1
ATOM 750 O O . SER A 1 96 ? 12.383 22.062 11.906 1 97.25 96 SER A O 1
ATOM 752 N N . GLU A 1 97 ? 12.695 19.922 12.547 1 97.19 97 GLU A N 1
ATOM 753 C CA . GLU A 1 97 ? 12.516 19.375 11.203 1 97.19 97 GLU A CA 1
ATOM 754 C C . GLU A 1 97 ? 11.094 19.594 10.703 1 97.19 97 GLU A C 1
ATOM 756 O O . GLU A 1 97 ? 10.883 19.984 9.555 1 97.19 97 GLU A O 1
ATOM 761 N N . SER A 1 98 ? 10.172 19.391 11.523 1 98.19 98 SER A N 1
ATOM 762 C CA . SER A 1 98 ? 8.766 19.594 11.172 1 98.19 98 SER A CA 1
ATOM 763 C C . SER A 1 98 ? 8.469 21.062 10.914 1 98.19 98 SER A C 1
ATOM 765 O O . SER A 1 98 ? 7.734 21.391 9.984 1 98.19 98 SER A O 1
ATOM 767 N N . ASP A 1 99 ? 9.031 21.938 11.75 1 98.12 99 ASP A N 1
ATOM 768 C CA . ASP A 1 99 ? 8.859 23.375 11.555 1 98.12 99 ASP A CA 1
ATOM 769 C C . ASP A 1 99 ? 9.406 23.828 10.195 1 98.12 99 ASP A C 1
ATOM 771 O O . ASP A 1 99 ? 8.758 24.578 9.477 1 98.12 99 ASP A O 1
ATOM 775 N N . ALA A 1 100 ? 10.57 23.344 9.938 1 97.88 100 ALA A N 1
ATOM 776 C CA . ALA A 1 100 ? 11.227 23.734 8.688 1 97.88 100 ALA A CA 1
ATOM 777 C C . ALA A 1 100 ? 10.398 23.281 7.48 1 97.88 100 ALA A C 1
ATOM 779 O O . ALA A 1 100 ? 10.211 24.062 6.535 1 97.88 100 ALA A O 1
ATOM 780 N N . TYR A 1 101 ? 9.945 22.109 7.5 1 97.88 101 TYR A N 1
ATOM 781 C CA . TYR A 1 101 ? 9.156 21.625 6.371 1 97.88 101 TYR A CA 1
ATOM 782 C C . TYR A 1 101 ? 7.824 22.359 6.285 1 97.88 101 TYR A C 1
ATOM 784 O O . TYR A 1 101 ? 7.379 22.734 5.195 1 97.88 101 TYR A O 1
ATOM 792 N N . PHE A 1 102 ? 7.148 22.578 7.422 1 97.81 102 PHE A N 1
ATOM 793 C CA . PHE A 1 102 ? 5.859 23.25 7.461 1 97.81 102 PHE A CA 1
ATOM 794 C C . PHE A 1 102 ? 5.949 24.609 6.781 1 97.81 102 PHE A C 1
ATOM 796 O O . PHE A 1 102 ? 5.043 25 6.039 1 97.81 102 PHE A O 1
ATOM 803 N N . ALA A 1 103 ? 6.969 25.266 6.996 1 95.56 103 ALA A N 1
ATOM 804 C CA . ALA A 1 103 ? 7.164 26.625 6.48 1 95.56 103 ALA A CA 1
ATOM 805 C C . ALA A 1 103 ? 7.266 26.625 4.957 1 95.56 103 ALA A C 1
ATOM 807 O O . ALA A 1 103 ? 7.051 27.656 4.312 1 95.56 103 ALA A O 1
ATOM 808 N N . THR A 1 104 ? 7.656 25.5 4.371 1 95.12 104 THR A N 1
ATOM 809 C CA . THR A 1 104 ? 7.801 25.422 2.924 1 95.12 104 THR A CA 1
ATOM 810 C C . THR A 1 104 ? 6.453 25.156 2.26 1 95.12 104 THR A C 1
ATOM 812 O O . THR A 1 104 ? 6.312 25.312 1.045 1 95.12 104 THR A O 1
ATOM 815 N N . ARG A 1 105 ? 5.461 24.766 2.994 1 93.06 105 ARG A N 1
ATOM 816 C CA . ARG A 1 105 ? 4.152 24.422 2.451 1 93.06 105 ARG A CA 1
ATOM 817 C C . ARG A 1 105 ? 3.389 25.672 2.016 1 93.06 105 ARG A C 1
ATOM 819 O O . ARG A 1 105 ? 3.564 26.734 2.596 1 93.06 105 ARG A O 1
ATOM 826 N N . GLY A 1 106 ? 2.584 25.531 0.937 1 88.31 106 GLY A N 1
ATOM 827 C CA . GLY A 1 106 ? 1.699 26.625 0.573 1 88.31 106 GLY A CA 1
ATOM 828 C C . GLY A 1 106 ? 0.744 27.016 1.686 1 88.31 106 GLY A C 1
ATOM 829 O O . GLY A 1 106 ? 0.4 26.188 2.533 1 88.31 106 GLY A O 1
ATOM 830 N N . TRP A 1 107 ? 0.292 28.266 1.666 1 8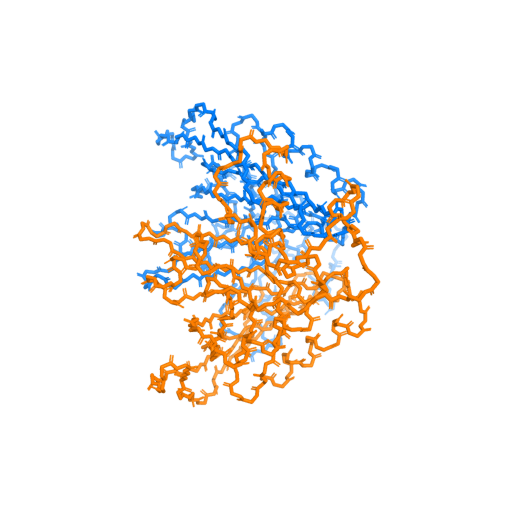5.31 107 TRP A N 1
ATOM 831 C CA . TRP A 1 107 ? -0.548 28.781 2.74 1 85.31 107 TRP A CA 1
ATOM 832 C C . TRP A 1 107 ? -1.828 27.969 2.875 1 85.31 107 TRP A C 1
ATOM 834 O O . TRP A 1 107 ? -2.324 27.75 3.986 1 85.31 107 TRP A O 1
ATOM 844 N N . GLY A 1 108 ? -2.416 27.5 1.808 1 84.94 108 GLY A N 1
ATOM 845 C CA . GLY A 1 108 ? -3.604 26.656 1.864 1 84.94 108 GLY A CA 1
ATOM 846 C C . GLY A 1 108 ? -3.387 25.375 2.629 1 84.94 108 GLY A C 1
ATOM 847 O O . GLY A 1 108 ? -4.23 24.969 3.432 1 84.94 108 GLY A O 1
ATOM 848 N N . SER A 1 109 ? -2.275 24.766 2.324 1 89.06 109 SER A N 1
ATOM 849 C CA . SER A 1 109 ? -1.924 23.547 3.027 1 89.06 109 SER A CA 1
ATOM 850 C C . SER A 1 109 ? -1.668 23.812 4.508 1 89.06 109 SER A C 1
ATOM 852 O O . SER A 1 109 ? -2.035 23 5.359 1 89.06 109 SER A O 1
ATOM 854 N N . GLN A 1 110 ? -0.983 24.938 4.789 1 91.62 110 GLN A N 1
ATOM 855 C CA . GLN A 1 110 ? -0.744 25.328 6.18 1 91.62 110 GLN A CA 1
ATOM 856 C C . GLN A 1 110 ? -2.059 25.516 6.93 1 91.62 110 GLN A C 1
ATOM 858 O O . GLN A 1 110 ? -2.246 24.984 8.016 1 91.62 110 GLN A O 1
ATOM 863 N N . LEU A 1 111 ? -2.957 26.203 6.336 1 88.69 111 LEU A N 1
ATOM 864 C CA . LEU A 1 111 ? -4.254 26.453 6.957 1 88.69 111 LEU A CA 1
ATOM 865 C C . LEU A 1 111 ? -5.047 25.156 7.102 1 88.69 111 LEU A C 1
ATOM 867 O O . LEU A 1 111 ? -5.738 24.953 8.102 1 88.69 111 LEU A O 1
ATOM 871 N N . GLY A 1 112 ? -4.992 24.344 6.082 1 89.19 112 GLY A N 1
ATOM 872 C CA . GLY A 1 112 ? -5.668 23.047 6.148 1 89.19 112 GLY A CA 1
ATOM 873 C C . GLY A 1 112 ? -5.207 22.203 7.312 1 89.19 112 GLY A C 1
ATOM 874 O O . GLY A 1 112 ? -6.004 21.484 7.922 1 89.19 112 GLY A O 1
ATOM 875 N N . ALA A 1 113 ? -3.934 22.219 7.586 1 91.69 113 ALA A N 1
ATOM 876 C CA . ALA A 1 113 ? -3.385 21.469 8.711 1 91.69 113 ALA A CA 1
ATOM 877 C C . ALA A 1 113 ? -3.986 21.938 10.031 1 91.69 113 ALA A C 1
ATOM 879 O O . ALA A 1 113 ? -4.117 21.156 10.977 1 91.69 113 ALA A O 1
ATOM 880 N N . TRP A 1 114 ? -4.344 23.188 10.102 1 90.44 114 TRP A N 1
ATOM 881 C CA . TRP A 1 114 ? -4.977 23.75 11.281 1 90.44 114 TRP A CA 1
ATOM 882 C C . TRP A 1 114 ? -6.473 23.438 11.305 1 90.44 114 TRP A C 1
ATOM 884 O O . TRP A 1 114 ? -7.039 23.141 12.359 1 90.44 114 TRP A O 1
ATOM 894 N N . GLY A 1 115 ? -7.07 23.5 10.234 1 85.31 115 GLY A N 1
ATOM 895 C CA . GLY A 1 115 ? -8.523 23.609 10.172 1 85.31 115 GLY A CA 1
ATOM 896 C C . GLY A 1 115 ? -9.203 22.25 10.086 1 85.31 115 GLY A C 1
ATOM 897 O O . GLY A 1 115 ? -10.391 22.125 10.406 1 85.31 115 GLY A O 1
ATOM 898 N N . SER A 1 116 ? -8.555 21.219 9.625 1 85.25 116 SER A N 1
ATOM 899 C CA . SER A 1 116 ? -9.195 19.938 9.414 1 85.25 116 SER A CA 1
ATOM 900 C C . SER A 1 116 ? -8.898 18.969 10.562 1 85.25 116 SER A C 1
ATOM 902 O O . SER A 1 116 ? -7.734 18.797 10.938 1 85.25 116 SER A O 1
ATOM 904 N N . ASP A 1 117 ? -9.953 18.406 11.172 1 88.69 117 ASP A N 1
ATOM 905 C CA . ASP A 1 117 ? -9.805 17.281 12.078 1 88.69 117 ASP A CA 1
ATOM 906 C C . ASP A 1 117 ? -9.711 15.961 11.297 1 88.69 117 ASP A C 1
ATOM 908 O O . ASP A 1 117 ? -10.688 15.219 11.211 1 88.69 117 ASP A O 1
ATOM 912 N N . GLN A 1 118 ? -8.539 15.711 10.922 1 87.25 118 GLN A N 1
ATOM 913 C CA . GLN A 1 118 ? -8.281 14.688 9.914 1 87.25 118 GLN A CA 1
ATOM 914 C C . GLN A 1 118 ? -8.93 13.359 10.297 1 87.25 118 GLN A C 1
ATOM 916 O O . GLN A 1 118 ? -8.742 12.875 11.414 1 87.25 118 GLN A O 1
ATOM 921 N N . SER A 1 119 ? -9.75 12.836 9.383 1 89.75 119 SER A N 1
ATOM 922 C CA . SER A 1 119 ? -10.352 11.508 9.367 1 89.75 119 SER A CA 1
ATOM 923 C C . SER A 1 119 ? -11.539 11.43 10.328 1 89.75 119 SER A C 1
ATOM 925 O O . SER A 1 119 ? -12.164 10.383 10.469 1 89.75 119 SER A O 1
ATOM 927 N N . ARG A 1 120 ? -11.828 12.539 11.055 1 90.44 120 ARG A N 1
ATOM 928 C CA . ARG A 1 120 ? -13.055 12.578 11.844 1 90.44 120 ARG A CA 1
ATOM 929 C C . ARG A 1 120 ? -14.281 12.773 10.953 1 90.44 120 ARG A C 1
ATOM 931 O O . ARG A 1 120 ? -14.156 13.242 9.82 1 90.44 120 ARG A O 1
ATOM 938 N N . PRO A 1 121 ? -15.422 12.344 11.492 1 92.31 121 PRO A N 1
ATOM 939 C CA . PRO A 1 121 ? -16.641 12.492 10.688 1 92.31 121 PRO A CA 1
ATOM 940 C C . PRO A 1 121 ? -16.891 13.938 10.273 1 92.31 121 PRO A C 1
ATOM 942 O O . PRO A 1 121 ? -16.625 14.867 11.047 1 92.31 121 PRO A O 1
ATOM 945 N N . LEU A 1 122 ? -17.359 14.102 9.07 1 91.31 122 LEU A N 1
ATOM 946 C CA . LEU A 1 122 ? -17.703 15.398 8.492 1 91.31 122 LEU A CA 1
ATOM 947 C C . LEU A 1 122 ? -19.203 15.5 8.227 1 91.31 122 LEU A C 1
ATOM 949 O O . LEU A 1 122 ? -19.766 14.68 7.496 1 91.31 122 LEU A O 1
ATOM 953 N N . GLU A 1 123 ? -19.734 16.484 8.805 1 88.75 123 GLU A N 1
ATOM 954 C CA . GLU A 1 123 ? -21.172 16.672 8.633 1 88.75 123 GLU A CA 1
ATOM 955 C C . GLU A 1 123 ? -21.5 17.109 7.207 1 88.75 123 GLU A C 1
ATOM 957 O O . GLU A 1 123 ? -22.438 16.594 6.594 1 88.75 123 GLU A O 1
ATOM 962 N N . SER A 1 124 ? -20.75 18.188 6.812 1 88.12 124 SER A N 1
ATOM 963 C CA . SER A 1 124 ? -20.953 18.703 5.457 1 88.12 124 SER A CA 1
ATOM 964 C C . SER A 1 124 ? -19.734 19.5 4.984 1 88.12 124 SER A C 1
ATOM 966 O O . SER A 1 124 ? -18.922 19.938 5.797 1 88.12 124 SER A O 1
ATOM 968 N N . ARG A 1 125 ? -19.703 19.641 3.725 1 86.38 125 ARG A N 1
ATOM 969 C CA . ARG A 1 125 ? -18.641 20.469 3.154 1 86.38 125 ARG A CA 1
ATOM 970 C C . ARG A 1 125 ? -18.719 21.906 3.666 1 86.38 125 ARG A C 1
ATOM 972 O O . ARG A 1 125 ? -17.703 22.547 3.91 1 86.38 125 ARG A O 1
ATOM 979 N N . ASP A 1 126 ? -19.922 22.328 3.785 1 87.5 126 ASP A N 1
ATOM 980 C CA . ASP A 1 126 ? -20.125 23.688 4.273 1 87.5 126 ASP A CA 1
ATOM 981 C C . ASP A 1 126 ? -19.562 23.859 5.684 1 87.5 126 ASP A C 1
ATOM 983 O O . ASP A 1 126 ? -18.969 24.891 6.004 1 87.5 126 ASP A O 1
ATOM 987 N N . LYS A 1 127 ? -19.797 22.859 6.434 1 89.69 127 LYS A N 1
ATOM 988 C CA . LYS A 1 127 ? -19.281 22.922 7.801 1 89.69 127 LYS A CA 1
ATOM 989 C C . LYS A 1 127 ? -17.75 22.938 7.812 1 89.69 127 LYS A C 1
ATOM 991 O O . LYS A 1 127 ? -17.141 23.594 8.656 1 89.69 127 LYS A O 1
ATOM 996 N N . LEU A 1 128 ? -17.172 22.219 6.883 1 88.69 128 LEU A N 1
ATOM 997 C CA . LEU A 1 128 ? -15.719 22.234 6.766 1 88.69 128 LEU A CA 1
ATOM 998 C C . LEU A 1 128 ? -15.219 23.625 6.387 1 88.69 128 LEU A C 1
ATOM 1000 O O . LEU A 1 128 ? -14.234 24.109 6.945 1 88.69 128 LEU A O 1
ATOM 1004 N N . ILE A 1 129 ? -15.883 24.25 5.512 1 86.88 129 ILE A N 1
ATOM 1005 C CA . ILE A 1 129 ? -15.508 25.594 5.051 1 86.88 129 ILE A CA 1
ATOM 1006 C C . ILE A 1 129 ? -15.617 26.578 6.203 1 86.88 129 ILE A C 1
ATOM 1008 O O . ILE A 1 129 ? -14.742 27.422 6.387 1 86.88 129 ILE A O 1
ATOM 1012 N N . GLU A 1 130 ? -16.656 26.438 6.938 1 89.31 130 GLU A N 1
ATOM 1013 C CA . GLU A 1 130 ? -16.828 27.281 8.109 1 89.31 130 GLU A CA 1
ATOM 1014 C C . GLU A 1 130 ? -15.688 27.094 9.109 1 89.31 130 GLU A C 1
ATOM 1016 O O . GLU A 1 130 ? -15.188 28.062 9.672 1 89.31 130 GLU A O 1
ATOM 1021 N N . GLN A 1 131 ? -15.391 25.891 9.266 1 89.5 131 GLN A N 1
ATOM 1022 C CA . GLN A 1 131 ? -14.297 25.547 10.18 1 89.5 131 GLN A CA 1
ATOM 1023 C C . GLN A 1 131 ? -12.977 26.156 9.703 1 89.5 131 GLN A C 1
ATOM 1025 O O . GLN A 1 131 ? -12.219 26.703 10.5 1 89.5 131 GLN A O 1
ATOM 1030 N N . LEU A 1 132 ? -12.727 26.078 8.492 1 88.38 132 LEU A N 1
ATOM 1031 C CA . LEU A 1 132 ? -11.5 26.609 7.91 1 88.38 132 LEU A CA 1
ATOM 1032 C C . LEU A 1 132 ? -11.453 28.125 8.039 1 88.38 132 LEU A C 1
ATOM 1034 O O . LEU A 1 132 ? -10.414 28.703 8.367 1 88.38 132 LEU A O 1
ATOM 1038 N N . ARG A 1 133 ? -12.531 28.797 7.848 1 89.38 133 ARG A N 1
ATOM 1039 C CA . ARG A 1 133 ? -12.609 30.25 7.953 1 89.38 133 ARG A CA 1
ATOM 1040 C C . ARG A 1 133 ? -12.391 30.703 9.391 1 89.38 133 ARG A C 1
ATOM 1042 O O . ARG A 1 133 ? -11.711 31.703 9.641 1 89.38 133 ARG A O 1
ATOM 1049 N N . ALA A 1 134 ? -13.016 29.984 10.227 1 92.12 134 ALA A N 1
ATOM 1050 C CA . ALA A 1 134 ? -12.836 30.312 11.633 1 92.12 134 ALA A CA 1
ATOM 1051 C C . ALA A 1 134 ? -11.375 30.203 12.039 1 92.12 134 ALA A C 1
ATOM 1053 O O . ALA A 1 134 ? -10.852 31.078 12.734 1 92.12 134 ALA A O 1
ATOM 1054 N N . ARG A 1 135 ? -10.773 29.156 11.594 1 90.62 135 ARG A N 1
ATOM 1055 C CA . ARG A 1 135 ? -9.367 28.969 11.914 1 90.62 135 ARG A CA 1
ATOM 1056 C C . ARG A 1 135 ? -8.5 30.047 11.273 1 90.62 135 ARG A C 1
ATOM 1058 O O . ARG A 1 135 ? -7.562 30.547 11.898 1 90.62 135 ARG A O 1
ATOM 1065 N N . ALA A 1 136 ? -8.766 30.375 10.109 1 89.94 136 ALA A N 1
ATOM 1066 C CA . ALA A 1 136 ? -8.047 31.438 9.422 1 89.94 136 ALA A CA 1
ATOM 1067 C C . ALA A 1 136 ? -8.133 32.75 10.211 1 89.94 136 ALA A C 1
ATOM 1069 O O . ALA A 1 136 ? -7.125 33.438 10.398 1 89.94 136 ALA A O 1
ATOM 1070 N N . ASN A 1 137 ? -9.312 33 10.641 1 90.44 137 ASN A N 1
ATOM 1071 C CA . ASN A 1 137 ? -9.523 34.188 11.438 1 90.44 137 ASN A CA 1
ATOM 1072 C C . ASN A 1 137 ? -8.695 34.188 12.719 1 90.44 137 ASN A C 1
ATOM 1074 O O . ASN A 1 137 ? -8.07 35.188 13.078 1 90.44 137 ASN A O 1
ATOM 1078 N N . ASP A 1 138 ? -8.727 33.062 13.328 1 91.94 138 ASP A N 1
ATOM 1079 C CA . ASP A 1 138 ? -7.953 32.906 14.555 1 91.94 138 ASP A CA 1
ATOM 1080 C C . ASP A 1 138 ? -6.469 33.156 14.305 1 91.94 138 ASP A C 1
ATOM 1082 O O . ASP A 1 138 ? -5.766 33.656 15.18 1 91.94 138 ASP A O 1
ATOM 1086 N N . LEU A 1 139 ? -5.973 32.844 13.102 1 91.38 139 LEU A N 1
ATOM 1087 C CA . LEU A 1 139 ? -4.559 32.938 12.766 1 91.38 139 LEU A CA 1
ATOM 1088 C C . LEU A 1 139 ? -4.234 34.281 12.109 1 91.38 139 LEU A C 1
ATOM 1090 O O . LEU A 1 139 ? -3.092 34.531 11.727 1 91.38 139 LEU A O 1
ATOM 1094 N N . GLY A 1 140 ? -5.277 35.031 11.898 1 88.25 140 GLY A N 1
ATOM 1095 C CA . GLY A 1 140 ? -5.094 36.344 11.281 1 88.25 140 GLY A CA 1
ATOM 1096 C C . GLY A 1 140 ? -4.918 36.25 9.773 1 88.25 140 GLY A C 1
ATOM 1097 O O . GLY A 1 140 ? -4.258 37.125 9.18 1 88.25 140 GLY A O 1
ATOM 1098 N N . VAL A 1 141 ? -5.379 35.188 9.258 1 87.12 141 VAL A N 1
ATOM 1099 C CA . VAL A 1 141 ? -5.301 35.031 7.812 1 87.12 141 VAL A CA 1
ATOM 1100 C C . VAL A 1 141 ? -6.594 35.5 7.168 1 87.12 141 VAL A C 1
ATOM 1102 O O . VAL A 1 141 ? -7.68 35.031 7.5 1 87.12 141 VAL A O 1
ATOM 1105 N N . ALA A 1 142 ? -6.48 36.469 6.25 1 86 142 ALA A N 1
ATOM 1106 C CA . ALA A 1 142 ? -7.648 36.969 5.539 1 86 142 ALA A CA 1
ATOM 1107 C C . ALA A 1 142 ? -7.902 36.188 4.258 1 86 142 ALA A C 1
ATOM 1109 O O . ALA A 1 142 ? -7.109 36.25 3.316 1 86 142 ALA A O 1
ATOM 1110 N N . LEU A 1 143 ? -9 35.438 4.316 1 84.06 143 LEU A N 1
ATOM 1111 C CA . LEU A 1 143 ? -9.359 34.656 3.143 1 84.06 143 LEU A CA 1
ATOM 1112 C C . LEU A 1 143 ? -10.281 35.469 2.219 1 84.06 143 LEU A C 1
ATOM 1114 O O . LEU A 1 143 ? -11.023 36.344 2.672 1 84.06 143 LEU A O 1
ATOM 1118 N N . GLY A 1 144 ? -10.094 35.094 0.963 1 81.81 144 GLY A N 1
ATOM 1119 C CA . GLY A 1 144 ? -11.008 35.656 -0.01 1 81.81 144 GLY A CA 1
ATOM 1120 C C . GLY A 1 144 ? -12.375 35 -0.007 1 81.81 144 GLY A C 1
ATOM 1121 O O . GLY A 1 144 ? -12.773 34.406 0.987 1 81.81 144 GLY A O 1
ATOM 1122 N N . GLU A 1 145 ? -13.125 35.25 -1.164 1 76.56 145 GLU A N 1
ATOM 1123 C CA . GLU A 1 145 ? -14.477 34.719 -1.294 1 76.56 145 GLU A CA 1
ATOM 1124 C C . GLU A 1 145 ? -14.461 33.188 -1.245 1 76.56 145 GLU A C 1
ATOM 1126 O O . GLU A 1 145 ? -15.328 32.562 -0.616 1 76.56 145 GLU A O 1
ATOM 1131 N N . ASP A 1 146 ? -13.453 32.75 -1.836 1 74.44 146 ASP A N 1
ATOM 1132 C CA . ASP A 1 146 ? -13.297 31.312 -1.753 1 74.44 146 ASP A CA 1
ATOM 1133 C C . ASP A 1 146 ? -12.141 30.938 -0.829 1 74.44 146 ASP A C 1
ATOM 1135 O O . ASP A 1 146 ? -11.336 31.797 -0.457 1 74.44 146 ASP A O 1
ATOM 1139 N N . THR A 1 147 ? -12.156 29.812 -0.245 1 73.38 147 THR A N 1
ATOM 1140 C CA . THR A 1 147 ? -11.141 29.406 0.716 1 73.38 147 THR A CA 1
ATOM 1141 C C . THR A 1 147 ? -9.812 29.125 0.014 1 73.38 147 THR A C 1
ATOM 1143 O O . THR A 1 147 ? -8.82 28.781 0.664 1 73.38 147 THR A O 1
ATOM 1146 N N . ASN A 1 148 ? -9.719 29.344 -1.249 1 75 148 ASN A N 1
ATOM 1147 C CA . ASN A 1 148 ? -8.5 29.031 -1.989 1 75 148 ASN A CA 1
ATOM 1148 C C . ASN A 1 148 ? -7.727 30.297 -2.346 1 75 148 ASN A C 1
ATOM 1150 O O . ASN A 1 148 ? -6.695 30.234 -3.02 1 75 148 ASN A O 1
ATOM 1154 N N . THR A 1 149 ? -8.266 31.406 -1.902 1 78.88 149 THR A N 1
ATOM 1155 C CA . THR A 1 149 ? -7.613 32.656 -2.219 1 78.88 149 THR A CA 1
ATOM 1156 C C . THR A 1 149 ? -7.422 33.5 -0.959 1 78.88 149 THR A C 1
ATOM 1158 O O . THR A 1 149 ? -8.227 33.438 -0.03 1 78.88 149 THR A O 1
ATOM 1161 N N . LEU A 1 150 ? -6.305 34.281 -0.972 1 81.06 150 LEU A N 1
ATOM 1162 C CA . LEU A 1 150 ? -6.051 35.219 0.116 1 81.06 150 LEU A CA 1
ATOM 1163 C C . LEU A 1 150 ? -6.613 36.594 -0.214 1 81.06 150 LEU A C 1
ATOM 1165 O O . LEU A 1 150 ? -6.57 37.031 -1.367 1 81.06 150 LEU A O 1
ATOM 1169 N N . ALA A 1 151 ? -7.039 37.188 0.799 1 78.75 151 ALA A N 1
ATOM 1170 C CA . ALA A 1 151 ? -7.504 38.562 0.617 1 78.75 151 ALA A CA 1
ATOM 1171 C C . ALA A 1 151 ? -6.332 39.531 0.521 1 78.75 151 ALA A C 1
ATOM 1173 O O . ALA A 1 151 ? -6.418 40.562 -0.161 1 78.75 151 ALA A O 1
ATOM 1174 N N . SER A 1 152 ? -5.348 39.188 1.252 1 75.62 152 SER A N 1
ATOM 1175 C CA . SER A 1 152 ? -4.156 40.031 1.253 1 75.62 152 SER A CA 1
ATOM 1176 C C . SER A 1 152 ? -3.068 39.469 0.352 1 75.62 152 SER A C 1
ATOM 1178 O O . SER A 1 152 ? -3 38.25 0.152 1 75.62 152 SER A O 1
ATOM 1180 N N . ALA A 1 153 ? -2.287 40.375 -0.21 1 71.44 153 ALA A N 1
ATOM 1181 C CA . ALA A 1 153 ? -1.206 40 -1.119 1 71.44 153 ALA A CA 1
ATOM 1182 C C . ALA A 1 153 ? -0.054 39.344 -0.362 1 71.44 153 ALA A C 1
ATOM 1184 O O . ALA A 1 153 ? 0.726 38.562 -0.942 1 71.44 153 ALA A O 1
ATOM 1185 N N . THR A 1 154 ? 0.075 39.656 0.912 1 73.44 154 THR A N 1
ATOM 1186 C CA . THR A 1 154 ? 1.207 39.094 1.65 1 73.44 154 THR A CA 1
ATOM 1187 C C . THR A 1 154 ? 0.781 37.906 2.469 1 73.44 154 THR A C 1
ATOM 1189 O O . THR A 1 154 ? -0.108 38 3.316 1 73.44 154 THR A O 1
ATOM 1192 N N . PRO A 1 155 ? 1.388 36.781 2.166 1 72.69 155 PRO A N 1
ATOM 1193 C CA . PRO A 1 155 ? 0.999 35.625 2.947 1 72.69 155 PRO A CA 1
ATOM 1194 C C . PRO A 1 155 ? 1.387 35.719 4.418 1 72.69 155 PRO A C 1
ATOM 1196 O O . PRO A 1 155 ? 2.469 36.219 4.738 1 72.69 155 PRO A O 1
ATOM 1199 N N . PRO A 1 156 ? 0.445 35.5 5.238 1 80.06 156 PRO A N 1
ATOM 1200 C CA . PRO A 1 156 ? 0.752 35.5 6.672 1 80.06 156 PRO A CA 1
ATOM 1201 C C . PRO A 1 156 ? 1.683 34.375 7.074 1 80.06 156 PRO A C 1
ATOM 1203 O O . PRO A 1 156 ? 1.794 33.375 6.352 1 80.06 156 PRO A O 1
ATOM 1206 N N . THR A 1 157 ? 2.457 34.656 8.125 1 88.06 157 THR A N 1
ATOM 1207 C CA . THR A 1 157 ? 3.182 33.562 8.734 1 88.06 157 THR A CA 1
ATOM 1208 C C . THR A 1 157 ? 2.246 32.688 9.578 1 88.06 157 THR A C 1
ATOM 1210 O O . THR A 1 157 ? 1.626 33.188 10.523 1 88.06 157 THR A O 1
ATOM 1213 N N . ILE A 1 158 ? 2.072 31.5 9.219 1 92.88 158 ILE A N 1
ATOM 1214 C CA . ILE A 1 158 ? 1.231 30.562 9.945 1 92.88 158 ILE A CA 1
ATOM 1215 C C . ILE A 1 158 ? 2.109 29.578 10.719 1 92.88 158 ILE A C 1
ATOM 1217 O O . ILE A 1 158 ? 2.883 28.828 10.117 1 92.88 158 ILE A O 1
ATOM 1221 N N . PRO A 1 159 ? 2.008 29.625 12.031 1 95.19 159 PRO A N 1
ATOM 1222 C CA . PRO A 1 159 ? 2.803 28.656 12.797 1 95.19 159 PRO A CA 1
ATOM 1223 C C . PRO A 1 159 ? 2.334 27.219 12.602 1 95.19 159 PRO A C 1
ATOM 1225 O O . PRO A 1 159 ? 1.16 26.984 12.297 1 95.19 159 PRO A O 1
ATOM 1228 N N . ARG A 1 160 ? 3.244 26.281 12.773 1 97.19 160 ARG A N 1
ATOM 1229 C CA . ARG A 1 160 ? 2.887 24.875 12.711 1 97.19 160 ARG A CA 1
ATOM 1230 C C . ARG A 1 160 ? 1.979 24.484 13.867 1 97.19 160 ARG A C 1
ATOM 1232 O O . ARG A 1 160 ? 2.279 24.781 15.023 1 97.19 160 ARG A O 1
ATOM 1239 N N . PRO A 1 161 ? 0.904 23.812 13.562 1 96.62 161 PRO A N 1
ATOM 1240 C CA . PRO A 1 161 ? 0.11 23.312 14.688 1 96.62 161 PRO A CA 1
ATOM 1241 C C . PRO A 1 161 ? 0.826 22.219 15.469 1 96.62 161 PRO A C 1
ATOM 1243 O O . PRO A 1 161 ? 1.533 21.391 14.883 1 96.62 161 PRO A O 1
ATOM 1246 N N . PRO A 1 162 ? 0.593 22.172 16.766 1 96 162 PRO A N 1
ATOM 1247 C CA . PRO A 1 162 ? 1.263 21.156 17.594 1 96 162 PRO A CA 1
ATOM 1248 C C . PRO A 1 162 ? 0.861 19.734 17.203 1 96 162 PRO A C 1
ATOM 1250 O O . PRO A 1 162 ? 1.598 18.781 17.484 1 96 162 PRO A O 1
ATOM 1253 N N . HIS A 1 163 ? -0.239 19.547 16.562 1 97 163 HIS A N 1
ATOM 1254 C CA . HIS A 1 163 ? -0.746 18.219 16.234 1 97 163 HIS A CA 1
ATOM 1255 C C . HIS A 1 163 ? -0.345 17.812 14.828 1 97 163 HIS A C 1
ATOM 1257 O O . HIS A 1 163 ? -0.913 16.875 14.266 1 97 163 HIS A O 1
ATOM 1263 N N . TRP A 1 164 ? 0.562 18.516 14.281 1 97.69 164 TRP A N 1
ATOM 1264 C CA . TRP A 1 164 ? 1.046 18.203 12.938 1 97.69 164 TRP A CA 1
ATOM 1265 C C . TRP A 1 164 ? 2.566 18.094 12.914 1 97.69 164 TRP A C 1
ATOM 1267 O O . TRP A 1 164 ? 3.26 18.875 13.58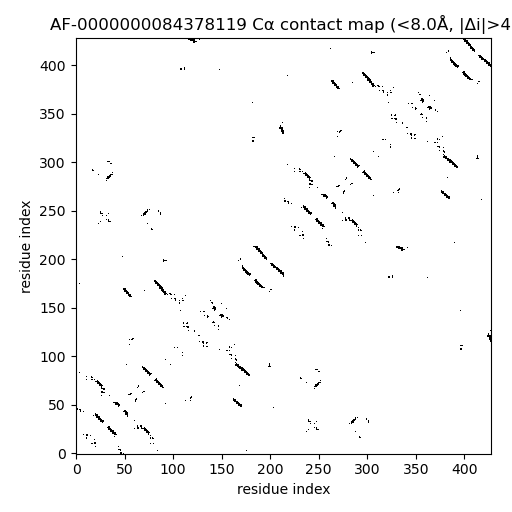6 1 97.69 164 TRP A O 1
ATOM 1277 N N . GLY A 1 165 ? 3.074 17.156 12.141 1 98.19 165 GLY A N 1
ATOM 1278 C CA . GLY A 1 165 ? 4.516 17 12.031 1 98.19 165 GLY A CA 1
ATOM 1279 C C . GLY A 1 165 ? 4.926 15.742 11.289 1 98.19 165 GLY A C 1
ATOM 1280 O O . GLY A 1 165 ? 4.098 15.102 10.641 1 98.19 165 GLY A O 1
ATOM 1281 N N . GLY A 1 166 ? 6.223 15.477 11.391 1 98.19 166 GLY A N 1
ATOM 1282 C CA . GLY A 1 166 ? 6.773 14.383 10.609 1 98.19 166 GLY A CA 1
ATOM 1283 C C . GLY A 1 166 ? 6.977 13.109 11.414 1 98.19 166 GLY A C 1
ATOM 1284 O O . GLY A 1 166 ? 6.969 13.141 12.641 1 98.19 166 GLY A O 1
ATOM 1285 N N . PHE A 1 167 ? 7.055 12.023 10.711 1 98.56 167 PHE A N 1
ATOM 1286 C CA . PHE A 1 167 ? 7.582 10.742 11.172 1 98.56 167 PHE A CA 1
ATOM 1287 C C . PHE A 1 167 ? 8.789 10.32 10.336 1 98.56 167 PHE A C 1
ATOM 1289 O O . PHE A 1 167 ? 8.797 10.492 9.109 1 98.56 167 PHE A O 1
ATOM 1296 N N . ARG A 1 168 ? 9.773 9.891 11.039 1 98.06 168 ARG A N 1
ATOM 1297 C CA . ARG A 1 168 ? 10.844 9.141 10.398 1 98.06 168 ARG A CA 1
ATOM 1298 C C . ARG A 1 168 ? 10.586 7.645 10.469 1 98.06 168 ARG A C 1
ATOM 1300 O O . ARG A 1 168 ? 10.328 7.105 11.547 1 98.06 168 ARG A O 1
ATOM 1307 N N . ILE A 1 169 ? 10.625 6.957 9.352 1 98.25 169 ILE A N 1
ATOM 1308 C CA . ILE A 1 169 ? 10.602 5.5 9.328 1 98.25 169 ILE A CA 1
ATOM 1309 C C . ILE A 1 169 ? 12.031 4.969 9.211 1 98.25 169 ILE A C 1
ATOM 1311 O O . ILE A 1 169 ? 12.633 5.012 8.133 1 98.25 169 ILE A O 1
ATOM 1315 N N . TRP A 1 170 ? 12.523 4.508 10.297 1 97.81 170 TRP A N 1
ATOM 1316 C CA . TRP A 1 170 ? 13.836 3.879 10.281 1 97.81 170 TRP A CA 1
ATOM 1317 C C . TRP A 1 170 ? 13.766 2.477 9.688 1 97.81 170 TRP A C 1
ATOM 1319 O O . TRP A 1 170 ? 13.062 1.608 10.211 1 97.81 170 TRP A O 1
ATOM 1329 N N . ILE A 1 171 ? 14.539 2.264 8.609 1 98.06 171 ILE A N 1
ATOM 1330 C CA . ILE A 1 171 ? 14.375 1.074 7.781 1 98.06 171 ILE A CA 1
ATOM 1331 C C . ILE A 1 171 ? 15.117 -0.101 8.414 1 98.06 171 ILE A C 1
ATOM 1333 O O . ILE A 1 171 ? 16.312 -0.013 8.688 1 98.06 171 ILE A O 1
ATOM 1337 N N . GLN A 1 172 ? 14.445 -1.134 8.664 1 97.94 172 GLN A N 1
ATOM 1338 C CA . GLN A 1 172 ? 15.008 -2.379 9.18 1 97.94 172 GLN A CA 1
ATOM 1339 C C . GLN A 1 172 ? 15.172 -3.41 8.062 1 97.94 172 GLN A C 1
ATOM 1341 O O . GLN A 1 172 ? 16.094 -4.23 8.094 1 97.94 172 GLN A O 1
ATOM 1346 N N . ALA A 1 173 ? 14.281 -3.389 7.145 1 98.31 173 ALA A N 1
ATOM 1347 C CA . ALA A 1 173 ? 14.336 -4.25 5.965 1 98.31 173 ALA A CA 1
ATOM 1348 C C . ALA A 1 173 ? 13.922 -3.486 4.707 1 98.31 173 ALA A C 1
ATOM 1350 O O . ALA A 1 173 ? 13.047 -2.625 4.758 1 98.31 173 ALA A O 1
ATOM 1351 N N . ILE A 1 174 ? 14.555 -3.836 3.578 1 98.5 174 ILE A N 1
ATOM 1352 C CA . ILE A 1 174 ? 14.25 -3.205 2.299 1 98.5 174 ILE A CA 1
ATOM 1353 C C . ILE A 1 174 ? 14.328 -4.242 1.18 1 98.5 174 ILE A C 1
ATOM 1355 O O . ILE A 1 174 ? 15.227 -5.09 1.172 1 98.5 174 ILE A O 1
ATOM 1359 N N . GLU A 1 175 ? 13.352 -4.223 0.344 1 98.56 175 GLU A N 1
ATOM 1360 C CA . GLU A 1 175 ? 13.32 -5.102 -0.821 1 98.56 175 GLU A CA 1
ATOM 1361 C C . GLU A 1 175 ? 13.18 -4.301 -2.113 1 98.56 175 GLU A C 1
ATOM 1363 O O . GLU A 1 175 ? 12.328 -3.414 -2.215 1 98.56 175 GLU A O 1
ATOM 1368 N N . LEU A 1 176 ? 14.047 -4.586 -3.039 1 98.06 176 LEU A N 1
ATOM 1369 C CA . LEU A 1 176 ? 13.992 -4.02 -4.383 1 98.06 176 LEU A CA 1
ATOM 1370 C C . LEU A 1 176 ? 13.445 -5.031 -5.379 1 98.06 176 LEU A C 1
ATOM 1372 O O . LEU A 1 176 ? 13.812 -6.207 -5.344 1 98.06 176 LEU A O 1
ATOM 1376 N N . TRP A 1 177 ? 12.539 -4.562 -6.172 1 97.38 177 TRP A N 1
ATOM 1377 C CA . TRP A 1 177 ? 11.867 -5.398 -7.164 1 97.38 177 TRP A CA 1
ATOM 1378 C C . TRP A 1 177 ? 11.898 -4.734 -8.539 1 97.38 177 TRP A C 1
ATOM 1380 O O . TRP A 1 177 ? 11.594 -3.543 -8.664 1 97.38 177 TRP A O 1
ATOM 1390 N N . VAL A 1 178 ? 12.289 -5.508 -9.578 1 95.94 178 VAL A N 1
ATOM 1391 C CA . VAL A 1 178 ? 12.305 -5.055 -10.969 1 95.94 178 VAL A CA 1
ATOM 1392 C C . VAL A 1 178 ? 11.469 -6 -11.828 1 95.94 178 VAL A C 1
ATOM 1394 O O . VAL A 1 178 ? 11.625 -7.223 -11.758 1 95.94 178 VAL A O 1
ATOM 1397 N N . GLU A 1 179 ? 10.602 -5.391 -12.539 1 92.88 179 GLU A N 1
ATOM 1398 C CA . GLU A 1 179 ? 9.773 -6.188 -13.43 1 92.88 179 GLU A CA 1
ATOM 1399 C C . GLU A 1 179 ? 10.617 -6.898 -14.484 1 92.88 179 GLU A C 1
ATOM 1401 O O . GLU A 1 179 ? 11.469 -6.285 -15.117 1 92.88 179 GLU A O 1
ATOM 1406 N N . GLY A 1 180 ? 10.375 -8.18 -14.508 1 85.38 180 GLY A N 1
ATOM 1407 C CA . GLY A 1 180 ? 11.008 -8.977 -15.547 1 85.38 180 GLY A CA 1
ATOM 1408 C C . GLY A 1 180 ? 10.016 -9.586 -16.516 1 85.38 180 GLY A C 1
ATOM 1409 O O . GLY A 1 180 ? 8.812 -9.57 -16.281 1 85.38 180 GLY A O 1
ATOM 1410 N N . GLY A 1 181 ? 10.586 -10.109 -17.625 1 76.06 181 GLY A N 1
ATOM 1411 C CA . GLY A 1 181 ? 9.742 -10.812 -18.578 1 76.06 181 GLY A CA 1
ATOM 1412 C C . GLY A 1 181 ? 9.172 -12.109 -18.047 1 76.06 181 GLY A C 1
ATOM 1413 O O . GLY A 1 181 ? 9.789 -12.766 -17.203 1 76.06 181 GLY A O 1
ATOM 1414 N N . ASP A 1 182 ? 7.93 -12.484 -18.484 1 67.25 182 ASP A N 1
ATOM 1415 C CA . ASP A 1 182 ? 7.234 -13.719 -18.141 1 67.25 182 ASP A CA 1
ATOM 1416 C C . ASP A 1 182 ? 7.184 -13.914 -16.625 1 67.25 182 ASP A C 1
ATOM 1418 O O . ASP A 1 182 ? 7.402 -15.016 -16.125 1 67.25 182 ASP A O 1
ATOM 1422 N N . ARG A 1 183 ? 7.23 -12.898 -15.859 1 70.5 183 ARG A N 1
ATOM 1423 C CA . ARG A 1 183 ? 7.047 -12.82 -14.414 1 70.5 183 ARG A CA 1
ATOM 1424 C C . ARG A 1 183 ? 8.289 -13.312 -13.68 1 70.5 183 ARG A C 1
ATOM 1426 O O . ARG A 1 183 ? 8.219 -13.672 -12.5 1 70.5 183 ARG A O 1
ATOM 1433 N N . ILE A 1 184 ? 9.305 -13.344 -14.453 1 79.88 184 ILE A N 1
ATOM 1434 C CA . ILE A 1 184 ? 10.586 -13.617 -13.812 1 79.88 184 ILE A CA 1
ATOM 1435 C C . ILE A 1 184 ? 11.211 -12.305 -13.328 1 79.88 184 ILE A C 1
ATOM 1437 O O . ILE A 1 184 ? 12.172 -11.812 -13.922 1 79.88 184 ILE A O 1
ATOM 1441 N N . HIS A 1 185 ? 10.648 -11.859 -12.266 1 88.06 185 HIS A N 1
ATOM 1442 C CA . HIS A 1 185 ? 11.062 -10.594 -11.664 1 88.06 185 HIS A CA 1
ATOM 1443 C C . HIS A 1 185 ? 12.391 -10.734 -10.93 1 88.06 185 HIS A C 1
ATOM 1445 O O . HIS A 1 185 ? 12.727 -11.82 -10.469 1 88.06 185 HIS A O 1
ATOM 1451 N N . ASP A 1 186 ? 13.133 -9.688 -10.898 1 92 186 ASP A N 1
ATOM 1452 C CA . ASP A 1 186 ? 14.305 -9.625 -10.039 1 92 186 ASP A CA 1
ATOM 1453 C C . ASP A 1 186 ? 13.953 -9.047 -8.664 1 92 186 ASP A C 1
ATOM 1455 O O . ASP A 1 186 ? 13.289 -8.008 -8.578 1 92 186 ASP A O 1
ATOM 1459 N N . ARG A 1 187 ? 14.359 -9.75 -7.699 1 95.56 187 ARG A N 1
ATOM 1460 C CA . ARG A 1 187 ? 14.07 -9.344 -6.332 1 95.56 187 ARG A CA 1
ATOM 1461 C C . ARG A 1 187 ? 15.297 -9.516 -5.438 1 95.56 187 ARG A C 1
ATOM 1463 O O . ARG A 1 187 ? 16.016 -10.516 -5.543 1 95.56 187 ARG A O 1
ATOM 1470 N N . ALA A 1 188 ? 15.539 -8.562 -4.602 1 96.81 188 ALA A N 1
ATOM 1471 C CA . ALA A 1 188 ? 16.562 -8.656 -3.559 1 96.81 188 ALA A CA 1
ATOM 1472 C C . ALA A 1 188 ? 16.094 -7.973 -2.277 1 96.81 188 ALA A C 1
ATOM 1474 O O . ALA A 1 188 ? 15.453 -6.914 -2.326 1 96.81 188 ALA A O 1
ATOM 1475 N N . ARG A 1 189 ? 16.422 -8.586 -1.23 1 97.56 189 ARG A N 1
ATOM 1476 C CA . ARG A 1 189 ? 15.984 -8.078 0.066 1 97.56 189 ARG A CA 1
ATOM 1477 C C . ARG A 1 189 ? 17.141 -8.031 1.055 1 97.56 189 ARG A C 1
ATOM 1479 O O . ARG A 1 189 ? 17.969 -8.945 1.095 1 97.56 189 ARG A O 1
ATOM 1486 N N . TRP A 1 190 ? 17.188 -6.949 1.812 1 97.88 190 TRP A N 1
ATOM 1487 C CA . TRP A 1 190 ? 18.203 -6.758 2.848 1 97.88 190 TRP A CA 1
ATOM 1488 C C . TRP A 1 190 ? 17.547 -6.449 4.191 1 97.88 190 TRP A C 1
ATOM 1490 O O . TRP A 1 190 ? 16.438 -5.926 4.246 1 97.88 190 TRP A O 1
ATOM 1500 N N . HIS A 1 191 ? 18.25 -6.785 5.234 1 97.5 191 HIS A N 1
ATOM 1501 C CA . HIS A 1 191 ? 17.797 -6.516 6.594 1 97.5 191 HIS A CA 1
ATOM 1502 C C . HIS A 1 191 ? 18.953 -6.055 7.473 1 97.5 191 HIS A C 1
ATOM 1504 O O . HIS A 1 191 ? 20.125 -6.32 7.164 1 97.5 191 HIS A O 1
ATOM 1510 N N . ARG A 1 192 ? 18.641 -5.348 8.492 1 97.56 192 ARG A N 1
ATOM 1511 C CA . ARG A 1 192 ? 19.594 -4.922 9.508 1 97.56 192 ARG A CA 1
ATOM 1512 C C . ARG A 1 192 ? 18.938 -4.855 10.883 1 97.56 192 ARG A C 1
ATOM 1514 O O . ARG A 1 192 ? 17.719 -4.953 11 1 97.56 192 ARG A O 1
ATOM 1521 N N . THR A 1 193 ? 19.797 -4.719 11.867 1 96.38 193 THR A N 1
ATOM 1522 C CA . THR A 1 193 ? 19.297 -4.535 13.227 1 96.38 193 THR A CA 1
ATOM 1523 C C . THR A 1 193 ? 19.219 -3.049 13.57 1 96.38 193 THR A C 1
ATOM 1525 O O . THR A 1 193 ? 20.047 -2.256 13.125 1 96.38 193 THR A O 1
ATOM 1528 N N . LEU A 1 194 ? 18.172 -2.729 14.219 1 95.31 194 LEU A N 1
ATOM 1529 C CA . LEU A 1 194 ? 18.047 -1.398 14.805 1 95.31 194 LEU A CA 1
ATOM 1530 C C . LEU A 1 194 ? 18.094 -1.465 16.328 1 95.31 194 LEU A C 1
ATOM 1532 O O . LEU A 1 194 ? 17.469 -2.33 16.938 1 95.31 194 LEU A O 1
ATOM 1536 N N . THR A 1 195 ? 18.859 -0.625 16.891 1 94.38 195 THR A N 1
ATOM 1537 C CA . THR A 1 195 ? 18.938 -0.49 18.344 1 94.38 195 THR A CA 1
ATOM 1538 C C . THR A 1 195 ? 18.516 0.911 18.766 1 94.38 195 THR A C 1
ATOM 1540 O O . THR A 1 195 ? 18.953 1.905 18.188 1 94.38 195 THR A O 1
ATOM 1543 N N . ALA A 1 196 ? 17.656 0.875 19.797 1 88.56 196 ALA A N 1
ATOM 1544 C CA . ALA A 1 196 ? 17.141 2.162 20.25 1 88.56 196 ALA A CA 1
ATOM 1545 C C . ALA A 1 196 ? 18.266 3.127 20.594 1 88.56 196 ALA A C 1
ATOM 1547 O O . ALA A 1 196 ? 19.219 2.76 21.281 1 88.56 196 ALA A O 1
ATOM 1548 N N . GLY A 1 197 ? 18.266 4.219 19.953 1 85.69 197 GLY A N 1
ATOM 1549 C CA . GLY A 1 197 ? 19.156 5.316 20.297 1 85.69 197 GLY A CA 1
ATOM 1550 C C . GLY A 1 197 ? 18.469 6.422 21.078 1 85.69 197 GLY A C 1
ATOM 1551 O O . GLY A 1 197 ? 17.875 6.168 22.125 1 85.69 197 GLY A O 1
ATOM 1552 N N . ASP A 1 198 ? 18.578 7.68 20.547 1 78.5 198 ASP A N 1
ATOM 1553 C CA . ASP A 1 198 ? 17.797 8.75 21.172 1 78.5 198 ASP A CA 1
ATOM 1554 C C . ASP A 1 198 ? 16.328 8.695 20.719 1 78.5 198 ASP A C 1
ATOM 1556 O O . ASP A 1 198 ? 15.953 7.836 19.922 1 78.5 198 ASP A O 1
ATOM 1560 N N . ALA A 1 199 ? 15.492 9.531 21.375 1 76.31 199 ALA A N 1
ATOM 1561 C CA . ALA A 1 199 ? 14.047 9.43 21.219 1 76.31 199 ALA A CA 1
ATOM 1562 C C . ALA A 1 199 ? 13.633 9.625 19.766 1 76.31 199 ALA A C 1
ATOM 1564 O O . ALA A 1 199 ? 12.531 9.258 19.375 1 76.31 199 ALA A O 1
ATOM 1565 N N . GLN A 1 200 ? 14.594 9.969 18.906 1 78.62 200 GLN A N 1
ATOM 1566 C CA . GLN A 1 200 ? 14.188 10.297 17.531 1 78.62 200 GLN A CA 1
ATOM 1567 C C . GLN A 1 200 ? 14.969 9.469 16.516 1 78.62 200 GLN A C 1
ATOM 1569 O O . GLN A 1 200 ? 14.93 9.758 15.32 1 78.62 200 GLN A O 1
ATOM 1574 N N . GLY A 1 201 ? 15.664 8.461 17.031 1 85.69 201 GLY A N 1
ATOM 1575 C CA . GLY A 1 201 ? 16.422 7.684 16.062 1 85.69 201 GLY A CA 1
ATOM 1576 C C . GLY A 1 201 ? 16.953 6.375 16.625 1 85.69 201 GLY A C 1
ATOM 1577 O O . GLY A 1 201 ? 16.609 5.996 17.75 1 85.69 201 GLY A O 1
ATOM 1578 N N . PHE A 1 202 ? 17.641 5.633 15.75 1 93.19 202 PHE A N 1
ATOM 1579 C CA . PHE A 1 202 ? 18.188 4.316 16.062 1 93.19 202 PHE A CA 1
ATOM 1580 C C . PHE A 1 202 ? 19.656 4.23 15.625 1 93.19 202 PHE A C 1
ATOM 1582 O O . PHE A 1 202 ? 20.062 4.91 14.688 1 93.19 202 PHE A O 1
ATOM 1589 N N . ALA A 1 203 ? 20.359 3.453 16.406 1 93.44 203 ALA A N 1
ATOM 1590 C CA . ALA A 1 203 ? 21.609 2.934 15.844 1 93.44 203 ALA A CA 1
ATOM 1591 C C . ALA A 1 203 ? 21.344 1.753 14.914 1 93.44 203 ALA A C 1
ATOM 1593 O O . ALA A 1 203 ? 20.5 0.901 15.211 1 93.44 203 ALA A O 1
ATOM 1594 N N . ALA A 1 204 ? 22.062 1.789 13.781 1 93.19 204 ALA A N 1
ATOM 1595 C CA . ALA A 1 204 ? 21.766 0.772 12.773 1 93.19 204 ALA A CA 1
ATOM 1596 C C . ALA A 1 204 ? 22.969 -0.154 12.57 1 93.19 204 ALA A C 1
ATOM 1598 O O . ALA A 1 204 ? 24.109 0.299 12.539 1 93.19 204 ALA A O 1
ATOM 1599 N N . GLY A 1 205 ? 22.672 -1.433 12.453 1 93.88 205 GLY A N 1
ATOM 1600 C CA . GLY A 1 205 ? 23.703 -2.404 12.117 1 93.88 205 GLY A CA 1
ATOM 1601 C C . GLY A 1 205 ? 23.953 -2.516 10.625 1 93.88 205 GLY A C 1
ATOM 1602 O O . GLY A 1 205 ? 23.438 -1.713 9.844 1 93.88 205 GLY A O 1
ATOM 1603 N N . SER A 1 206 ? 24.734 -3.512 10.258 1 94.94 206 SER A N 1
ATOM 1604 C CA . SER A 1 206 ? 25.078 -3.732 8.859 1 94.94 206 SER A CA 1
ATOM 1605 C C . SER A 1 206 ? 23.953 -4.441 8.117 1 94.94 206 SER A C 1
ATOM 1607 O O . SER A 1 206 ? 23.188 -5.207 8.719 1 94.94 206 SER A O 1
ATOM 1609 N N . TRP A 1 207 ? 23.875 -4.176 6.863 1 96 207 TRP A N 1
ATOM 1610 C CA . TRP A 1 207 ? 22.906 -4.828 6.008 1 96 207 TRP A CA 1
ATOM 1611 C C . TRP A 1 207 ? 23.359 -6.234 5.633 1 96 207 TRP A C 1
ATOM 1613 O O . TRP A 1 207 ? 24.531 -6.465 5.371 1 96 207 TRP A O 1
ATOM 1623 N N . SER A 1 208 ? 22.438 -7.113 5.59 1 96.62 208 SER A N 1
ATOM 1624 C CA . SER A 1 208 ? 22.578 -8.453 5.027 1 96.62 208 SER A CA 1
ATOM 1625 C C . SER A 1 208 ? 21.391 -8.82 4.148 1 96.62 208 SER A C 1
ATOM 1627 O O . SER A 1 208 ? 20.25 -8.516 4.48 1 96.62 208 SER A O 1
ATOM 1629 N N . GLY A 1 209 ? 21.75 -9.406 3.002 1 94.19 209 GLY A N 1
ATOM 1630 C CA . GLY A 1 209 ? 20.609 -9.672 2.139 1 94.19 209 GLY A CA 1
ATOM 1631 C C . GLY A 1 209 ? 20.875 -10.734 1.094 1 94.19 209 GLY A C 1
ATOM 1632 O O . GLY A 1 209 ? 21.984 -11.281 1.028 1 94.19 209 GLY A O 1
ATOM 1633 N N . ASN A 1 210 ? 19.812 -11.078 0.436 1 93.38 210 ASN A N 1
ATOM 1634 C CA . ASN A 1 210 ? 19.812 -12.094 -0.617 1 93.38 210 ASN A CA 1
ATOM 1635 C C . ASN A 1 210 ? 18.891 -11.719 -1.764 1 93.38 210 ASN A C 1
ATOM 1637 O O . ASN A 1 210 ? 17.953 -10.922 -1.583 1 93.38 210 ASN A O 1
ATOM 1641 N N . ARG A 1 211 ? 19.219 -12.383 -2.834 1 93.94 211 ARG A N 1
ATOM 1642 C CA . ARG A 1 211 ? 18.234 -12.398 -3.916 1 93.94 211 ARG A CA 1
ATOM 1643 C C . ARG A 1 211 ? 17.078 -13.336 -3.598 1 93.94 211 ARG A C 1
ATOM 1645 O O . ARG A 1 211 ? 17.25 -14.32 -2.875 1 93.94 211 ARG A O 1
ATOM 1652 N N . LEU A 1 212 ? 15.977 -12.969 -4.102 1 93.94 212 LEU A N 1
ATOM 1653 C CA . LEU A 1 212 ? 14.781 -13.773 -3.861 1 93.94 212 LEU A CA 1
ATOM 1654 C C . LEU A 1 212 ? 14.203 -14.297 -5.176 1 93.94 212 LEU A C 1
ATOM 1656 O O . LEU A 1 212 ? 14.32 -13.641 -6.211 1 93.94 212 LEU A O 1
ATOM 1660 N N . GLN A 1 213 ? 13.609 -15.438 -5.078 1 91.62 213 GLN A N 1
ATOM 1661 C CA . GLN A 1 213 ? 12.891 -15.969 -6.23 1 91.62 213 GLN A CA 1
ATOM 1662 C C . GLN A 1 213 ? 11.617 -15.18 -6.5 1 91.62 213 GLN A C 1
ATOM 1664 O O . GLN A 1 213 ? 10.945 -14.742 -5.566 1 91.62 213 GLN A O 1
ATOM 1669 N N . PRO A 1 214 ? 11.258 -15.125 -7.77 1 90.25 214 PRO A N 1
ATOM 1670 C CA . PRO A 1 214 ? 10.039 -14.383 -8.125 1 90.25 214 PRO A CA 1
ATOM 1671 C C . PRO A 1 214 ? 8.766 -15.117 -7.73 1 90.25 214 PRO A C 1
ATOM 1673 O O . PRO A 1 214 ? 8.766 -16.344 -7.59 1 90.25 214 PRO A O 1
ATOM 1676 N N . MET B 1 1 ? -20.797 0.058 -2.744 1 92.25 1 MET B N 1
ATOM 1677 C CA . MET B 1 1 ? -20.047 -0.984 -3.438 1 92.25 1 MET B CA 1
ATOM 1678 C C . MET B 1 1 ? -20.156 -0.815 -4.949 1 92.25 1 MET B C 1
ATOM 1680 O O . MET B 1 1 ? -19.188 -1.044 -5.676 1 92.25 1 MET B O 1
ATOM 1684 N N . GLU B 1 2 ? -21.25 -0.346 -5.332 1 92.56 2 GLU B N 1
ATOM 1685 C CA . GLU B 1 2 ? -21.422 -0.114 -6.762 1 92.56 2 GLU B CA 1
ATOM 1686 C C . GLU B 1 2 ? -20.484 0.978 -7.266 1 92.56 2 GLU B C 1
ATOM 1688 O O . GLU B 1 2 ? -19.844 0.826 -8.312 1 92.56 2 GLU B O 1
ATOM 1693 N N . LEU B 1 3 ? -20.406 2.053 -6.504 1 95.56 3 LEU B N 1
ATOM 1694 C CA . LEU B 1 3 ? -19.531 3.154 -6.887 1 95.56 3 LEU B CA 1
ATOM 1695 C C . LEU B 1 3 ? -18.078 2.697 -6.941 1 95.56 3 LEU B C 1
ATOM 1697 O O . LEU B 1 3 ? -17.359 3.027 -7.883 1 95.56 3 LEU B O 1
ATOM 1701 N N . ALA B 1 4 ? -17.672 1.969 -5.961 1 97.06 4 ALA B N 1
ATOM 1702 C CA . ALA B 1 4 ? -16.297 1.457 -5.922 1 97.06 4 ALA B CA 1
ATOM 1703 C C . ALA B 1 4 ? -16.016 0.565 -7.129 1 97.06 4 ALA B C 1
ATOM 1705 O O . ALA B 1 4 ? -14.953 0.673 -7.75 1 97.06 4 ALA B O 1
ATOM 1706 N N . SER B 1 5 ? -16.922 -0.306 -7.359 1 96.44 5 SER B N 1
ATOM 1707 C CA . SER B 1 5 ? -16.781 -1.195 -8.508 1 96.44 5 SER B CA 1
ATOM 1708 C C . SER B 1 5 ? -16.703 -0.408 -9.812 1 96.44 5 SER B C 1
ATOM 1710 O O . SER B 1 5 ? -15.961 -0.77 -10.727 1 96.44 5 SER B O 1
ATOM 1712 N N . GLU B 1 6 ? -17.469 0.646 -9.922 1 96.94 6 GLU B N 1
ATOM 1713 C CA . GLU B 1 6 ? -17.438 1.523 -11.094 1 96.94 6 GLU B CA 1
ATOM 1714 C C . GLU B 1 6 ? -16.078 2.205 -11.234 1 96.94 6 GLU B C 1
ATOM 1716 O O . GLU B 1 6 ? -15.562 2.338 -12.352 1 96.94 6 GLU B O 1
ATOM 1721 N N . TRP B 1 7 ? -15.594 2.713 -10.156 1 98 7 TRP B N 1
ATOM 1722 C CA . TRP B 1 7 ? -14.273 3.324 -10.18 1 98 7 TRP B CA 1
ATOM 1723 C C . TRP B 1 7 ? -13.227 2.348 -10.711 1 98 7 TRP B C 1
ATOM 1725 O O . TRP B 1 7 ? -12.383 2.715 -11.539 1 98 7 TRP B O 1
ATOM 1735 N N . PHE B 1 8 ? -13.312 1.115 -10.258 1 98.12 8 PHE B N 1
ATOM 1736 C CA . PHE B 1 8 ? -12.383 0.072 -10.664 1 98.12 8 PHE B CA 1
ATOM 1737 C C . PHE B 1 8 ? -12.492 -0.194 -12.164 1 98.12 8 PHE B C 1
ATOM 1739 O O . PHE B 1 8 ? -11.484 -0.23 -12.875 1 98.12 8 PHE B O 1
ATOM 1746 N N . THR B 1 9 ? -13.664 -0.331 -12.578 1 97.69 9 THR B N 1
ATOM 1747 C CA . THR B 1 9 ? -13.914 -0.58 -13.992 1 97.69 9 THR B CA 1
ATOM 1748 C C . THR B 1 9 ? -13.445 0.598 -14.844 1 97.69 9 THR B C 1
ATOM 1750 O O . THR B 1 9 ? -12.789 0.406 -15.867 1 97.69 9 THR B O 1
ATOM 1753 N N . HIS B 1 10 ? -13.75 1.717 -14.398 1 97.94 10 HIS B N 1
ATOM 1754 C CA . HIS B 1 10 ? -13.359 2.924 -15.109 1 97.94 10 HIS B CA 1
ATOM 1755 C C . HIS B 1 10 ? -11.836 3.023 -15.227 1 97.94 10 HIS B C 1
ATOM 1757 O O . HIS B 1 10 ? -11.312 3.369 -16.281 1 97.94 10 HIS B O 1
ATOM 1763 N N . ALA B 1 11 ? -11.141 2.75 -14.156 1 97.88 11 ALA B N 1
ATOM 1764 C CA . ALA B 1 11 ? -9.68 2.785 -14.172 1 97.88 11 ALA B CA 1
ATOM 1765 C C . ALA B 1 11 ? -9.117 1.806 -15.195 1 97.88 11 ALA B C 1
ATOM 1767 O O . ALA B 1 11 ? -8.125 2.105 -15.867 1 97.88 11 ALA B O 1
ATOM 1768 N N . GLN B 1 12 ? -9.711 0.616 -15.242 1 97.12 12 GLN B N 1
ATOM 1769 C CA . GLN B 1 12 ? -9.266 -0.394 -16.203 1 97.12 12 GLN B CA 1
ATOM 1770 C C . GLN B 1 12 ? -9.523 0.058 -17.641 1 97.12 12 GLN B C 1
ATOM 1772 O O . GLN B 1 12 ? -8.648 -0.055 -18.5 1 97.12 12 GLN B O 1
ATOM 1777 N N . GLU B 1 13 ? -10.68 0.583 -17.859 1 96.94 13 GLU B N 1
ATOM 1778 C CA . GLU B 1 13 ? -11.094 0.987 -19.203 1 96.94 13 GLU B CA 1
ATOM 1779 C C . GLU B 1 13 ? -10.242 2.145 -19.719 1 96.94 13 GLU B C 1
ATOM 1781 O O . GLU B 1 13 ? -9.914 2.207 -20.906 1 96.94 13 GLU B O 1
ATOM 1786 N N . GLN B 1 14 ? -9.828 2.967 -18.828 1 96 14 GLN B N 1
ATOM 1787 C CA . GLN B 1 14 ? -9.07 4.152 -19.203 1 96 14 GLN B CA 1
ATOM 1788 C C . GLN B 1 14 ? -7.566 3.871 -19.203 1 96 14 GLN B C 1
ATOM 1790 O O . GLN B 1 14 ? -6.762 4.754 -19.5 1 96 14 GLN B O 1
ATOM 1795 N N . ALA B 1 15 ? -7.25 2.686 -18.875 1 94.5 15 ALA B N 1
ATOM 1796 C CA . ALA B 1 15 ? -5.828 2.387 -18.703 1 94.5 15 ALA B CA 1
ATOM 1797 C C . ALA B 1 15 ? -5.137 3.467 -17.875 1 94.5 15 ALA B C 1
ATOM 1799 O O . ALA B 1 15 ? -4.098 3.996 -18.281 1 94.5 15 ALA B O 1
ATOM 1800 N N . ALA B 1 16 ? -5.711 3.803 -16.781 1 92 16 ALA B N 1
ATOM 1801 C CA . ALA B 1 16 ? -5.273 4.91 -15.938 1 92 16 ALA B CA 1
ATOM 1802 C C . ALA B 1 16 ? -3.793 4.789 -15.594 1 92 16 ALA B C 1
ATOM 1804 O O . ALA B 1 16 ? -3.141 5.785 -15.273 1 92 16 ALA B O 1
ATOM 1805 N N . GLN B 1 17 ? -3.277 3.625 -15.586 1 94.62 17 GLN B N 1
ATOM 1806 C CA . GLN B 1 17 ? -1.87 3.266 -15.445 1 94.62 17 GLN B CA 1
ATOM 1807 C C . GLN B 1 17 ? -1.561 1.962 -16.188 1 94.62 17 GLN B C 1
ATOM 1809 O O . GLN B 1 17 ? -2.449 1.353 -16.781 1 94.62 17 GLN B O 1
ATOM 1814 N N . ARG B 1 18 ? -0.319 1.592 -16.188 1 93.69 18 ARG B N 1
ATOM 1815 C CA . ARG B 1 18 ? 0.065 0.38 -16.906 1 93.69 18 ARG B CA 1
ATOM 1816 C C . ARG B 1 18 ? -0.676 -0.836 -16.359 1 93.69 18 ARG B C 1
ATOM 1818 O O . ARG B 1 18 ? -1.141 -1.682 -17.125 1 93.69 18 ARG B O 1
ATOM 1825 N N . ASN B 1 19 ? -0.78 -0.956 -15.039 1 96.19 19 ASN B N 1
ATOM 1826 C CA . ASN B 1 19 ? -1.569 -1.97 -14.344 1 96.19 19 ASN B CA 1
ATOM 1827 C C . ASN B 1 19 ? -2.658 -1.34 -13.484 1 96.19 19 ASN B C 1
ATOM 1829 O O . ASN B 1 19 ? -2.5 -1.215 -12.266 1 96.19 19 ASN B O 1
ATOM 1833 N N . PRO B 1 20 ? -3.789 -1.059 -14.094 1 97.31 20 PRO B N 1
ATOM 1834 C CA . PRO B 1 20 ? -4.828 -0.348 -13.344 1 97.31 20 PRO B CA 1
ATOM 1835 C C . PRO B 1 20 ? -5.457 -1.207 -12.242 1 97.31 20 PRO B C 1
ATOM 1837 O O . PRO B 1 20 ? -6.168 -0.688 -11.383 1 97.31 20 PRO B O 1
ATOM 1840 N N . ASN B 1 21 ? -5.238 -2.531 -12.273 1 98 21 ASN B N 1
ATOM 1841 C CA . ASN B 1 21 ? -5.785 -3.426 -11.258 1 98 21 ASN B CA 1
ATOM 1842 C C . ASN B 1 21 ? -4.762 -3.717 -10.164 1 98 21 ASN B C 1
ATOM 1844 O O . ASN B 1 21 ? -4.961 -4.621 -9.352 1 98 21 ASN B O 1
ATOM 1848 N N . ALA B 1 22 ? -3.648 -2.977 -10.156 1 98.06 22 ALA B N 1
ATOM 1849 C CA . ALA B 1 22 ? -2.658 -3.127 -9.094 1 98.06 22 ALA B CA 1
AT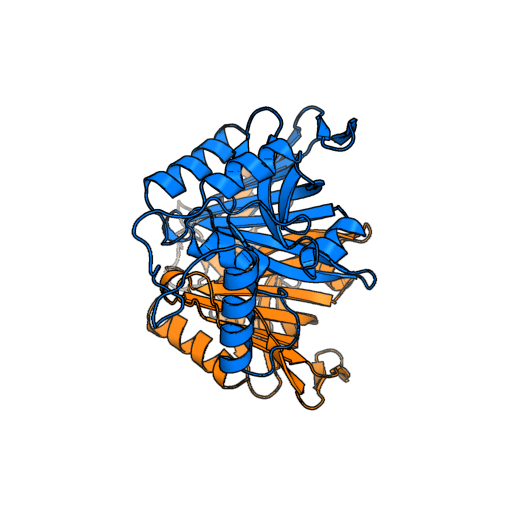OM 1850 C C . ALA B 1 22 ? -3.186 -2.576 -7.77 1 98.06 22 ALA B C 1
ATOM 1852 O O . ALA B 1 22 ? -3.842 -1.533 -7.742 1 98.06 22 ALA B O 1
ATOM 1853 N N . MET B 1 23 ? -2.932 -3.311 -6.707 1 98.44 23 MET B N 1
ATOM 1854 C CA . MET B 1 23 ? -3.252 -2.82 -5.367 1 98.44 23 MET B CA 1
ATOM 1855 C C . MET B 1 23 ? -2.16 -3.197 -4.375 1 98.44 23 MET B C 1
ATOM 1857 O O . MET B 1 23 ? -1.465 -4.199 -4.559 1 98.44 23 MET B O 1
ATOM 1861 N N . SER B 1 24 ? -1.961 -2.326 -3.389 1 98.81 24 SER B N 1
ATOM 1862 C CA . SER B 1 24 ? -1.11 -2.67 -2.254 1 98.81 24 SER B CA 1
ATOM 1863 C C . SER B 1 24 ? -1.848 -3.562 -1.261 1 98.81 24 SER B C 1
ATOM 1865 O O . SER B 1 24 ? -2.889 -3.178 -0.724 1 98.81 24 SER B O 1
ATOM 1867 N N . LEU B 1 25 ? -1.321 -4.719 -0.995 1 98.88 25 LEU B N 1
ATOM 1868 C CA . LEU B 1 25 ? -1.918 -5.664 -0.056 1 98.88 25 LEU B CA 1
ATOM 1869 C C . LEU B 1 25 ? -1.077 -5.773 1.211 1 98.88 25 LEU B C 1
ATOM 1871 O O . LEU B 1 25 ? 0.15 -5.871 1.141 1 98.88 25 LEU B O 1
ATOM 1875 N N . VAL B 1 26 ? -1.808 -5.809 2.293 1 98.88 26 VAL B N 1
ATOM 1876 C CA . VAL B 1 26 ? -1.133 -5.828 3.586 1 98.88 26 VAL B CA 1
ATOM 1877 C C . VAL B 1 26 ? -1.449 -7.133 4.312 1 98.88 26 VAL B C 1
ATOM 1879 O O . VAL B 1 26 ? -2.6 -7.578 4.332 1 98.88 26 VAL B O 1
ATOM 1882 N N . SER B 1 27 ? -0.496 -7.758 4.812 1 98.44 27 SER B N 1
ATOM 1883 C CA . SER B 1 27 ? -0.612 -8.844 5.781 1 98.44 27 SER B CA 1
ATOM 1884 C C . SER B 1 27 ? 0.203 -8.547 7.039 1 98.44 27 SER B C 1
ATOM 1886 O O . SER B 1 27 ? 1.034 -7.641 7.047 1 98.44 27 SER B O 1
ATOM 1888 N N . VAL B 1 28 ? -0.119 -9.25 8.125 1 97.62 28 VAL B N 1
ATOM 1889 C CA . VAL B 1 28 ? 0.543 -8.984 9.398 1 97.62 28 VAL B CA 1
ATOM 1890 C C . VAL B 1 28 ? 1.112 -10.281 9.961 1 97.62 28 VAL B C 1
ATOM 1892 O O . VAL B 1 28 ? 0.454 -11.328 9.93 1 97.62 28 VAL B O 1
ATOM 1895 N N . GLY B 1 29 ? 2.359 -10.203 10.422 1 94.31 29 GLY B N 1
ATOM 1896 C CA . GLY B 1 29 ? 2.994 -11.344 11.062 1 94.31 29 GLY B CA 1
ATOM 1897 C C . GLY B 1 29 ? 2.604 -11.5 12.516 1 94.31 29 GLY B C 1
ATOM 1898 O O . GLY B 1 29 ? 1.922 -10.641 13.078 1 94.31 29 GLY B O 1
ATOM 1899 N N . ASP B 1 30 ? 3.109 -12.586 13.133 1 91 30 ASP B N 1
ATOM 1900 C CA . ASP B 1 30 ? 2.818 -12.906 14.523 1 91 30 ASP B CA 1
ATOM 1901 C C . ASP B 1 30 ? 3.389 -11.844 15.461 1 91 30 ASP B C 1
ATOM 1903 O O . ASP B 1 30 ? 2.875 -11.641 16.562 1 91 30 ASP B O 1
ATOM 1907 N N . ASP B 1 31 ? 4.379 -11.195 15.062 1 88.69 31 ASP B N 1
ATOM 1908 C CA . ASP B 1 31 ? 5.062 -10.211 15.883 1 88.69 31 ASP B CA 1
ATOM 1909 C C . ASP B 1 31 ? 4.5 -8.812 15.648 1 88.69 31 ASP B C 1
ATOM 1911 O O . ASP B 1 31 ? 5.117 -7.812 16.016 1 88.69 31 ASP B O 1
ATOM 1915 N N . LEU B 1 32 ? 3.371 -8.656 14.867 1 90.5 32 LEU B N 1
ATOM 1916 C CA . LEU B 1 32 ? 2.668 -7.406 14.578 1 90.5 32 LEU B CA 1
ATOM 1917 C C . LEU B 1 32 ? 3.414 -6.594 13.523 1 90.5 32 LEU B C 1
ATOM 1919 O O . LEU B 1 32 ? 3.074 -5.434 13.273 1 90.5 32 LEU B O 1
ATOM 1923 N N . GLN B 1 33 ? 4.477 -7.195 12.961 1 95.81 33 GLN B N 1
ATOM 1924 C CA . GLN B 1 33 ? 5.09 -6.543 11.812 1 95.81 33 GLN B CA 1
ATOM 1925 C C . GLN B 1 33 ? 4.211 -6.672 10.57 1 95.81 33 GLN B C 1
ATOM 1927 O O . GLN B 1 33 ? 3.936 -7.785 10.117 1 95.81 33 GLN B O 1
ATOM 1932 N N . PRO B 1 34 ? 3.781 -5.547 10.07 1 98.31 34 PRO B N 1
ATOM 1933 C CA . PRO B 1 34 ? 3.057 -5.625 8.805 1 98.31 34 PRO B CA 1
ATOM 1934 C C . PRO B 1 34 ? 3.99 -5.734 7.598 1 98.31 34 PRO B C 1
ATOM 1936 O O . PRO B 1 34 ? 5.164 -5.359 7.684 1 98.31 34 PRO B O 1
ATOM 1939 N N . SER B 1 35 ? 3.498 -6.289 6.598 1 98.19 35 SER B N 1
ATOM 1940 C CA . SER B 1 35 ? 4.137 -6.34 5.285 1 98.19 35 SER B CA 1
ATOM 1941 C C . SER B 1 35 ? 3.184 -5.863 4.191 1 98.19 35 SER B C 1
ATOM 1943 O O . SER B 1 35 ? 1.975 -6.086 4.277 1 98.19 35 SER B O 1
ATOM 1945 N N . VAL B 1 36 ? 3.732 -5.176 3.223 1 98.75 36 VAL B N 1
ATOM 1946 C CA . VAL B 1 36 ? 2.906 -4.645 2.145 1 98.75 36 VAL B CA 1
ATOM 1947 C C . VAL B 1 36 ? 3.604 -4.867 0.803 1 98.75 36 VAL B C 1
ATOM 1949 O O . VAL B 1 36 ? 4.824 -4.73 0.702 1 98.75 36 VAL B O 1
ATOM 1952 N N . ARG B 1 37 ? 2.875 -5.223 -0.196 1 98.44 37 ARG B N 1
ATOM 1953 C CA . ARG B 1 37 ? 3.363 -5.438 -1.555 1 98.44 37 ARG B CA 1
ATOM 1954 C C . ARG B 1 37 ? 2.25 -5.223 -2.576 1 98.44 37 ARG B C 1
ATOM 1956 O O . ARG B 1 37 ? 1.068 -5.246 -2.229 1 98.44 37 ARG B O 1
ATOM 1963 N N . ILE B 1 38 ? 2.693 -5.039 -3.779 1 98.31 38 ILE B N 1
ATOM 1964 C CA . ILE B 1 38 ? 1.737 -4.91 -4.875 1 98.31 38 ILE B CA 1
ATOM 1965 C C . ILE B 1 38 ? 1.282 -6.297 -5.328 1 98.31 38 ILE B C 1
ATOM 1967 O O . ILE B 1 38 ? 2.1 -7.207 -5.477 1 98.31 38 ILE B O 1
ATOM 1971 N N . VAL B 1 39 ? 0.02 -6.48 -5.43 1 97.94 39 VAL B N 1
ATOM 1972 C CA . VAL B 1 39 ? -0.608 -7.609 -6.109 1 97.94 39 VAL B CA 1
ATOM 1973 C C . VAL B 1 39 ? -1.643 -7.098 -7.113 1 97.94 39 VAL B C 1
ATOM 1975 O O . VAL B 1 39 ? -1.948 -5.906 -7.145 1 97.94 39 VAL B O 1
ATOM 1978 N N . LEU B 1 40 ? -2.104 -7.984 -7.973 1 97.62 40 LEU B N 1
ATOM 1979 C CA . LEU B 1 40 ? -3.111 -7.59 -8.953 1 97.62 40 LEU B CA 1
ATOM 1980 C C . LEU B 1 40 ? -4.5 -8.039 -8.508 1 97.62 40 LEU B C 1
ATOM 1982 O O . LEU B 1 40 ? -4.711 -9.211 -8.195 1 97.62 40 LEU B O 1
ATOM 1986 N N . CYS B 1 41 ? -5.395 -7.102 -8.43 1 98.62 41 CYS B N 1
ATOM 1987 C CA . CYS B 1 41 ? -6.801 -7.418 -8.195 1 98.62 41 CYS B CA 1
ATOM 1988 C C . CYS B 1 41 ? -7.449 -7.973 -9.461 1 98.62 41 CYS B C 1
ATOM 1990 O O . CYS B 1 41 ? -7.672 -7.238 -10.422 1 98.62 41 CYS B O 1
ATOM 1992 N N . LYS B 1 42 ? -7.832 -9.203 -9.406 1 98 42 LYS B N 1
ATOM 1993 C CA . LYS B 1 42 ? -8.289 -9.859 -10.625 1 98 42 LYS B CA 1
ATOM 1994 C C . LYS B 1 42 ? -9.812 -9.836 -10.727 1 98 42 LYS B C 1
ATOM 1996 O O . LYS B 1 42 ? -10.375 -10.07 -11.797 1 98 42 LYS B O 1
ATOM 2001 N N . ALA B 1 43 ? -10.43 -9.578 -9.633 1 97 43 ALA B N 1
ATOM 2002 C CA . ALA B 1 43 ? -11.883 -9.406 -9.625 1 97 43 ALA B CA 1
ATOM 2003 C C . ALA B 1 43 ? -12.32 -8.492 -8.484 1 97 43 ALA B C 1
ATOM 2005 O O . ALA B 1 43 ? -11.773 -8.562 -7.379 1 97 43 ALA B O 1
ATOM 2006 N N . PHE B 1 44 ? -13.203 -7.633 -8.711 1 97.44 44 PHE B N 1
ATOM 2007 C CA . PHE B 1 44 ? -13.93 -6.816 -7.75 1 97.44 44 PHE B CA 1
ATOM 2008 C C . PHE B 1 44 ? -15.43 -7.094 -7.836 1 97.44 44 PHE B C 1
ATOM 2010 O O . PHE B 1 44 ? -16.094 -6.641 -8.766 1 97.44 44 PHE B O 1
ATOM 2017 N N . VAL B 1 45 ? -15.922 -7.832 -6.91 1 95.56 45 VAL B N 1
ATOM 2018 C CA . VAL B 1 45 ? -17.312 -8.297 -6.953 1 95.56 45 VAL B CA 1
ATOM 2019 C C . VAL B 1 45 ? -18.156 -7.457 -6.008 1 95.56 45 VAL B C 1
ATOM 2021 O O . VAL B 1 45 ? -18.125 -7.652 -4.789 1 95.56 45 VAL B O 1
ATOM 2024 N N . ALA B 1 46 ? -19.047 -6.691 -6.547 1 94.38 46 ALA B N 1
ATOM 2025 C CA . ALA B 1 46 ? -19.719 -5.629 -5.812 1 94.38 46 ALA B CA 1
ATOM 2026 C C . ALA B 1 46 ? -20.797 -6.199 -4.895 1 94.38 46 ALA B C 1
ATOM 2028 O O . ALA B 1 46 ? -20.922 -5.793 -3.736 1 94.38 46 ALA B O 1
ATOM 2029 N N . GLU B 1 47 ? -21.625 -7.121 -5.328 1 90.56 47 GLU B N 1
ATOM 2030 C CA . GLU B 1 47 ? -22.812 -7.551 -4.598 1 90.56 47 GLU B CA 1
ATOM 2031 C C . GLU B 1 47 ? -22.438 -8.211 -3.275 1 90.56 47 GLU B C 1
ATOM 2033 O O . GLU B 1 47 ? -22.781 -7.707 -2.203 1 90.56 47 GLU B O 1
ATOM 2038 N N . PRO B 1 48 ? -21.672 -9.32 -3.33 1 91.25 48 PRO B N 1
ATOM 2039 C CA . PRO B 1 48 ? -21.25 -9.883 -2.045 1 91.25 48 PRO B CA 1
ATOM 2040 C C . PRO B 1 48 ? -20.203 -9.023 -1.336 1 91.25 48 PRO B C 1
ATOM 2042 O O . PRO B 1 48 ? -20.047 -9.125 -0.117 1 91.25 48 PRO B O 1
ATOM 2045 N N . GLY B 1 49 ? -19.438 -8.195 -2.096 1 95.5 49 GLY B N 1
ATOM 2046 C CA . GLY B 1 49 ? -18.484 -7.25 -1.533 1 95.5 49 GLY B CA 1
ATOM 2047 C C . GLY B 1 49 ? -17.141 -7.871 -1.229 1 95.5 49 GLY B C 1
ATOM 2048 O O . GLY B 1 49 ? -16.641 -7.777 -0.104 1 95.5 49 GLY B O 1
ATOM 2049 N N . TYR B 1 50 ? -16.5 -8.508 -2.217 1 96.69 50 TYR B N 1
ATOM 2050 C CA . TYR B 1 50 ? -15.141 -9.008 -2.014 1 96.69 50 TYR B CA 1
ATOM 2051 C C . TYR B 1 50 ? -14.289 -8.797 -3.258 1 96.69 50 TYR B C 1
ATOM 2053 O O . TYR B 1 50 ? -14.812 -8.539 -4.344 1 96.69 50 TYR B O 1
ATOM 2061 N N . LEU B 1 51 ? -12.984 -8.781 -3.104 1 97.81 51 LEU B N 1
ATOM 2062 C CA . LEU B 1 51 ? -11.977 -8.766 -4.16 1 97.81 51 LEU B CA 1
ATOM 2063 C C . LEU B 1 51 ? -11.258 -10.102 -4.25 1 97.81 51 LEU B C 1
ATOM 2065 O O . LEU B 1 51 ? -11.234 -10.867 -3.285 1 97.81 51 LEU B O 1
ATOM 2069 N N . VAL B 1 52 ? -10.602 -10.336 -5.418 1 98.38 52 VAL B N 1
ATOM 2070 C CA . VAL B 1 52 ? -9.867 -11.586 -5.594 1 98.38 52 VAL B CA 1
ATOM 2071 C C . VAL B 1 52 ? -8.461 -11.289 -6.102 1 98.38 52 VAL B C 1
ATOM 2073 O O . VAL B 1 52 ? -8.281 -10.445 -6.988 1 98.38 52 VAL B O 1
ATOM 2076 N N . PHE B 1 53 ? -7.527 -11.906 -5.512 1 98.69 53 PHE B N 1
ATOM 2077 C CA . PHE B 1 53 ? -6.176 -11.969 -6.055 1 98.69 53 PHE B CA 1
ATOM 2078 C C . PHE B 1 53 ? -5.633 -13.391 -5.992 1 98.69 53 PHE B C 1
ATOM 2080 O O . PHE B 1 53 ? -6.156 -14.234 -5.254 1 98.69 53 PHE B O 1
ATOM 2087 N N . TYR B 1 54 ? -4.617 -13.703 -6.805 1 98.31 54 TYR B N 1
ATOM 2088 C CA . TYR B 1 54 ? -4.012 -15.023 -6.871 1 98.31 54 TYR B CA 1
ATOM 2089 C C . TYR B 1 54 ? -2.537 -14.969 -6.488 1 98.31 54 TYR B C 1
ATOM 2091 O O . TYR B 1 54 ? -1.857 -13.977 -6.754 1 98.31 54 TYR B O 1
ATOM 2099 N N . THR B 1 55 ? -2.119 -16.016 -5.867 1 97.44 55 THR B N 1
ATOM 2100 C CA . THR B 1 55 ? -0.749 -16.016 -5.367 1 97.44 55 THR B CA 1
ATOM 2101 C C . THR B 1 55 ? -0.304 -17.438 -5.016 1 97.44 55 THR B C 1
ATOM 2103 O O . THR B 1 55 ? -1.046 -18.391 -5.234 1 97.44 55 THR B O 1
ATOM 2106 N N . ASN B 1 56 ? 0.956 -17.5 -4.645 1 96.94 56 ASN B N 1
ATOM 2107 C CA . ASN B 1 56 ? 1.526 -18.734 -4.117 1 96.94 56 ASN B CA 1
ATOM 2108 C C . ASN B 1 56 ? 1.157 -18.938 -2.652 1 96.94 56 ASN B C 1
ATOM 2110 O O . ASN B 1 56 ? 1.44 -18.078 -1.81 1 96.94 56 ASN B O 1
ATOM 2114 N N . TYR B 1 57 ? 0.593 -20.078 -2.26 1 97.5 57 TYR B N 1
ATOM 2115 C CA . TYR B 1 57 ? 0.089 -20.344 -0.917 1 97.5 57 TYR B CA 1
ATOM 2116 C C . TYR B 1 57 ? 1.234 -20.578 0.06 1 97.5 57 TYR B C 1
ATOM 2118 O O . TYR B 1 57 ? 1.026 -20.609 1.274 1 97.5 57 TYR B O 1
ATOM 2126 N N . GLN B 1 58 ? 2.42 -20.641 -0.468 1 96.06 58 GLN B N 1
ATOM 2127 C CA . GLN B 1 58 ? 3.586 -20.859 0.379 1 96.06 58 GLN B CA 1
ATOM 2128 C C . GLN B 1 58 ? 4.375 -19.578 0.582 1 96.06 58 GLN B C 1
ATOM 2130 O O . GLN B 1 58 ? 5.422 -19.578 1.236 1 96.06 58 GLN B O 1
ATOM 2135 N N . SER B 1 59 ? 3.889 -18.531 -0.003 1 95 59 SER B N 1
ATOM 2136 C CA . SER B 1 59 ? 4.559 -17.234 0.118 1 95 59 SER B CA 1
ATOM 2137 C C . SER B 1 59 ? 4.434 -16.672 1.531 1 95 59 SER B C 1
ATOM 2139 O O . SER B 1 59 ? 3.619 -17.156 2.322 1 95 59 SER B O 1
ATOM 2141 N N . ARG B 1 60 ? 5.188 -15.68 1.844 1 94.62 60 ARG B N 1
ATOM 2142 C CA . ARG B 1 60 ? 5.098 -14.977 3.119 1 94.62 60 ARG B CA 1
ATOM 2143 C C . ARG B 1 60 ? 3.693 -14.43 3.342 1 94.62 60 ARG B C 1
ATOM 2145 O O . ARG B 1 60 ? 3.135 -14.562 4.434 1 94.62 60 ARG B O 1
ATOM 2152 N N . LYS B 1 61 ? 3.199 -13.758 2.285 1 96.94 61 LYS B N 1
ATOM 2153 C CA . LYS B 1 61 ? 1.877 -13.164 2.461 1 96.94 61 LYS B CA 1
ATOM 2154 C C . LYS B 1 61 ? 0.834 -14.234 2.787 1 96.94 61 LYS B C 1
ATOM 2156 O O . LYS B 1 61 ? -0.014 -14.031 3.658 1 96.94 61 LYS B O 1
ATOM 2161 N N . SER B 1 62 ? 0.896 -15.352 2.131 1 97.38 62 SER B N 1
ATOM 2162 C CA . SER B 1 62 ? -0.081 -16.406 2.359 1 97.38 62 SER B CA 1
ATOM 2163 C C . SER B 1 62 ? 0.067 -17.016 3.754 1 97.38 62 SER B C 1
ATOM 2165 O O . SER B 1 62 ? -0.93 -17.328 4.41 1 97.38 62 SER B O 1
ATOM 2167 N N . THR B 1 63 ? 1.266 -17.203 4.191 1 96.81 63 THR B N 1
ATOM 2168 C CA . THR B 1 63 ? 1.518 -17.719 5.535 1 96.81 63 THR B CA 1
ATOM 2169 C C . THR B 1 63 ? 0.964 -16.766 6.59 1 96.81 63 THR B C 1
ATOM 2171 O O . THR B 1 63 ? 0.293 -17.188 7.531 1 96.81 63 THR B O 1
ATOM 2174 N N . GLU B 1 64 ? 1.231 -15.516 6.414 1 97.38 64 GLU B N 1
ATOM 2175 C CA . GLU B 1 64 ? 0.745 -14.5 7.344 1 97.38 64 GLU B CA 1
ATOM 2176 C C . GLU B 1 64 ? -0.779 -14.43 7.336 1 97.38 64 GLU B C 1
ATOM 2178 O O . GLU B 1 64 ? -1.407 -14.344 8.391 1 97.38 64 GLU B O 1
ATOM 2183 N N . ILE B 1 65 ? -1.389 -14.5 6.152 1 97.62 65 ILE B N 1
ATOM 2184 C CA . ILE B 1 65 ? -2.838 -14.422 6.008 1 97.62 65 ILE B CA 1
ATOM 2185 C C . ILE B 1 65 ? -3.486 -15.625 6.684 1 97.62 65 ILE B C 1
ATOM 2187 O O . ILE B 1 65 ? -4.543 -15.5 7.312 1 97.62 65 ILE B O 1
ATOM 2191 N N . SER B 1 66 ? -2.873 -16.766 6.539 1 96.44 66 SER B N 1
ATOM 2192 C CA . SER B 1 66 ? -3.406 -17.969 7.156 1 96.44 66 SER B CA 1
ATOM 2193 C C . SER B 1 66 ? -3.432 -17.859 8.672 1 96.44 66 SER B C 1
ATOM 2195 O O . SER B 1 66 ? -4.363 -18.328 9.328 1 96.44 66 SER B O 1
ATOM 2197 N N . ALA B 1 67 ? -2.436 -17.25 9.211 1 96.44 67 ALA B N 1
ATOM 2198 C CA . ALA B 1 67 ? -2.342 -17.078 10.656 1 96.44 67 ALA B CA 1
ATOM 2199 C C . ALA B 1 67 ? -3.217 -15.914 11.125 1 96.44 67 ALA B C 1
ATOM 2201 O O . ALA B 1 67 ? -3.83 -15.977 12.188 1 96.44 67 ALA B O 1
ATOM 2202 N N . HIS B 1 68 ? -3.246 -14.844 10.375 1 96.44 68 HIS B N 1
ATOM 2203 C CA . HIS B 1 68 ? -3.99 -13.625 10.656 1 96.44 68 HIS B CA 1
ATOM 2204 C C . HIS B 1 68 ? -4.762 -13.156 9.422 1 96.44 68 HIS B C 1
ATOM 2206 O O . HIS B 1 68 ? -4.246 -12.367 8.625 1 96.44 68 HIS B O 1
ATOM 2212 N N . PRO B 1 69 ? -6.039 -13.516 9.336 1 96.31 69 PRO B N 1
ATOM 2213 C CA . PRO B 1 69 ? -6.77 -13.344 8.078 1 96.31 69 PRO B CA 1
ATOM 2214 C C . PRO B 1 69 ? -7.219 -11.906 7.855 1 96.31 69 PRO B C 1
ATOM 2216 O O . PRO B 1 69 ? -7.738 -11.578 6.785 1 96.31 69 PRO B O 1
ATOM 2219 N N . ARG B 1 70 ? -7.145 -11.016 8.875 1 97.25 70 ARG B N 1
ATOM 2220 C CA . ARG B 1 70 ? -7.445 -9.602 8.672 1 97.25 70 ARG B CA 1
ATOM 2221 C C . ARG B 1 70 ? -6.387 -8.938 7.801 1 97.25 70 ARG B C 1
ATOM 2223 O O . ARG B 1 70 ? -5.199 -8.953 8.133 1 97.25 70 ARG B O 1
ATOM 2230 N N . VAL B 1 71 ? -6.832 -8.336 6.699 1 98.62 71 VAL B N 1
ATOM 2231 C CA . VAL B 1 71 ? -5.922 -7.699 5.754 1 98.62 71 VAL B CA 1
ATOM 2232 C C . VAL B 1 71 ? -6.438 -6.305 5.402 1 98.62 71 VAL B C 1
ATOM 2234 O O . VAL B 1 71 ? -7.531 -5.914 5.82 1 98.62 71 VAL B O 1
ATOM 2237 N N . ALA B 1 72 ? -5.648 -5.551 4.762 1 98.88 72 ALA B N 1
ATOM 2238 C CA . ALA B 1 72 ? -6 -4.262 4.172 1 98.88 72 ALA B CA 1
ATOM 2239 C C . ALA B 1 72 ? -5.434 -4.133 2.76 1 98.88 72 ALA B C 1
ATOM 2241 O O . ALA B 1 72 ? -4.492 -4.84 2.395 1 98.88 72 ALA B O 1
ATOM 2242 N N . ALA B 1 73 ? -5.988 -3.275 1.984 1 98.88 73 ALA B N 1
ATOM 2243 C CA . ALA B 1 73 ? -5.508 -3.002 0.631 1 98.88 73 ALA B CA 1
ATOM 2244 C C . ALA B 1 73 ? -5.844 -1.575 0.208 1 98.88 73 ALA B C 1
ATOM 2246 O O . ALA B 1 73 ? -6.781 -0.97 0.729 1 98.88 73 ALA B O 1
ATOM 2247 N N . VAL B 1 74 ? -5.086 -1.08 -0.681 1 98.88 74 VAL B N 1
ATOM 2248 C CA . VAL B 1 74 ? -5.375 0.234 -1.245 1 98.88 74 VAL B CA 1
ATOM 2249 C C . VAL B 1 74 ? -5.09 0.227 -2.746 1 98.88 74 VAL B C 1
ATOM 2251 O O . VAL B 1 74 ? -4.094 -0.346 -3.189 1 98.88 74 VAL B O 1
ATOM 2254 N N . MET B 1 75 ? -6.016 0.67 -3.512 1 98.5 75 MET B N 1
ATOM 2255 C CA . MET B 1 75 ? -5.84 1.026 -4.914 1 98.5 75 MET B CA 1
ATOM 2256 C C . MET B 1 75 ? -5.758 2.539 -5.086 1 98.5 75 MET B C 1
ATOM 2258 O O . MET B 1 75 ? -6.652 3.266 -4.645 1 98.5 75 MET B O 1
ATOM 2262 N N . HIS B 1 76 ? -4.727 2.93 -5.633 1 98.31 76 HIS B N 1
ATOM 2263 C CA . HIS B 1 76 ? -4.516 4.355 -5.863 1 98.31 76 HIS B CA 1
ATOM 2264 C C . HIS B 1 76 ? -4.305 4.648 -7.344 1 98.31 76 HIS B C 1
ATOM 2266 O O . HIS B 1 76 ? -3.334 4.18 -7.941 1 98.31 76 HIS B O 1
ATOM 2272 N N . TRP B 1 77 ? -5.215 5.359 -7.918 1 97.81 77 TRP B N 1
ATOM 2273 C CA . TRP B 1 77 ? -5.09 5.812 -9.297 1 97.81 77 TRP B CA 1
ATOM 2274 C C . TRP B 1 77 ? -4.699 7.285 -9.359 1 97.81 77 TRP B C 1
ATOM 2276 O O . TRP B 1 77 ? -5.562 8.156 -9.469 1 97.81 77 TRP B O 1
ATOM 2286 N N . ASP B 1 78 ? -3.453 7.473 -9.43 1 95.19 78 ASP B N 1
ATOM 2287 C CA . ASP B 1 78 ? -2.846 8.797 -9.312 1 95.19 78 ASP B CA 1
ATOM 2288 C C . ASP B 1 78 ? -3.354 9.727 -10.406 1 95.19 78 ASP B C 1
ATOM 2290 O O . ASP B 1 78 ? -3.746 10.867 -10.133 1 95.19 78 ASP B O 1
ATOM 2294 N N . ALA B 1 79 ? -3.451 9.273 -11.586 1 92.88 79 ALA B N 1
ATOM 2295 C CA . ALA B 1 79 ? -3.865 10.078 -12.727 1 92.88 79 ALA B CA 1
ATOM 2296 C C . ALA B 1 79 ? -5.336 10.469 -12.625 1 92.88 79 ALA B C 1
ATOM 2298 O O . ALA B 1 79 ? -5.758 11.484 -13.172 1 92.88 79 ALA B O 1
ATOM 2299 N N . LEU B 1 80 ? -6.105 9.695 -11.945 1 96.06 80 LEU B N 1
ATOM 2300 C CA . LEU B 1 80 ? -7.539 9.93 -11.82 1 96.06 80 LEU B CA 1
ATOM 2301 C C . LEU B 1 80 ? -7.855 10.688 -10.531 1 96.06 80 LEU B C 1
ATOM 2303 O O . LEU B 1 80 ? -9 11.102 -10.32 1 96.06 80 LEU B O 1
ATOM 2307 N N . GLY B 1 81 ? -6.844 10.805 -9.648 1 96 81 GLY B N 1
ATOM 2308 C CA . GLY B 1 81 ? -7.082 11.43 -8.359 1 96 81 GLY B CA 1
ATOM 2309 C C . GLY B 1 81 ? -8.055 10.664 -7.488 1 96 81 GLY B C 1
ATOM 2310 O O . GLY B 1 81 ? -8.93 11.258 -6.852 1 96 81 GLY B O 1
ATOM 2311 N N . ARG B 1 82 ? -7.957 9.359 -7.535 1 97.75 82 ARG B N 1
ATOM 2312 C CA . ARG B 1 82 ? -8.883 8.523 -6.785 1 97.75 82 ARG B CA 1
ATOM 2313 C C . ARG B 1 82 ? -8.133 7.43 -6.023 1 97.75 82 ARG B C 1
ATOM 2315 O O . ARG B 1 82 ? -7.105 6.938 -6.488 1 97.75 82 ARG B O 1
ATOM 2322 N N . GLN B 1 83 ? -8.672 7.129 -4.914 1 98.06 83 GLN B N 1
ATOM 2323 C CA . GLN B 1 83 ? -8.156 6.051 -4.078 1 98.06 83 GLN B CA 1
ATOM 2324 C C . GLN B 1 83 ? -9.289 5.258 -3.436 1 98.06 83 GLN B C 1
ATOM 2326 O O . GLN B 1 83 ? -10.281 5.836 -2.99 1 98.06 83 GLN B O 1
ATOM 2331 N N . ILE B 1 84 ? -9.172 3.934 -3.41 1 98.69 84 ILE B N 1
ATOM 2332 C CA . ILE B 1 84 ? -10.023 3.053 -2.621 1 98.69 84 ILE B CA 1
ATOM 2333 C C . ILE B 1 84 ? -9.195 2.35 -1.551 1 98.69 84 ILE B C 1
ATOM 2335 O O . ILE B 1 84 ? -8.164 1.745 -1.855 1 98.69 84 ILE B O 1
ATOM 2339 N N . ARG B 1 85 ? -9.602 2.467 -0.326 1 98.75 85 ARG B N 1
ATOM 2340 C CA . ARG B 1 85 ? -9.008 1.7 0.768 1 98.75 85 ARG B CA 1
ATOM 2341 C C . ARG B 1 85 ? -9.977 0.632 1.27 1 98.75 85 ARG B C 1
ATOM 2343 O O . ARG B 1 85 ? -11.172 0.888 1.412 1 98.75 85 ARG B O 1
ATOM 2350 N N . ILE B 1 86 ? -9.406 -0.476 1.528 1 98.56 86 ILE B N 1
ATOM 2351 C CA . ILE B 1 86 ? -10.227 -1.606 1.948 1 98.56 86 ILE B CA 1
ATOM 2352 C C . ILE B 1 86 ? -9.625 -2.244 3.199 1 98.56 86 ILE B C 1
ATOM 2354 O O . ILE B 1 86 ? -8.398 -2.316 3.34 1 98.56 86 ILE B O 1
ATOM 2358 N N . GLU B 1 87 ? -10.453 -2.633 4.082 1 98.62 87 GLU B N 1
ATOM 2359 C CA . GLU B 1 87 ? -10.141 -3.545 5.18 1 98.62 87 GLU B CA 1
ATOM 2360 C C . GLU B 1 87 ? -11.086 -4.746 5.184 1 98.62 87 GLU B C 1
ATOM 2362 O O . GLU B 1 87 ? -12.273 -4.605 4.898 1 98.62 87 GLU B O 1
ATOM 2367 N N . GLY B 1 88 ? -10.508 -5.879 5.445 1 97.88 88 GLY B N 1
ATOM 2368 C CA . GLY B 1 88 ? -11.359 -7.055 5.414 1 97.88 88 GLY B CA 1
ATOM 2369 C C . GLY B 1 88 ? -10.641 -8.32 5.844 1 97.88 88 GLY B C 1
ATOM 2370 O O . GLY B 1 88 ? -9.617 -8.258 6.535 1 97.88 88 GLY B O 1
ATOM 2371 N N . GLN B 1 89 ? -11.297 -9.445 5.543 1 97.06 89 GLN B N 1
ATOM 2372 C CA . GLN B 1 89 ? -10.773 -10.766 5.863 1 97.06 89 GLN B CA 1
ATOM 2373 C C . GLN B 1 89 ? -10.531 -11.586 4.594 1 97.06 89 GLN B C 1
ATOM 2375 O O . GLN B 1 89 ? -11.383 -11.617 3.703 1 97.06 89 GLN B O 1
ATOM 2380 N N . ALA B 1 90 ? -9.391 -12.188 4.582 1 97.62 90 ALA B N 1
ATOM 2381 C CA . ALA B 1 90 ? -9.031 -12.977 3.41 1 97.62 90 ALA B CA 1
ATOM 2382 C C . ALA B 1 90 ? -9.281 -14.461 3.658 1 97.62 90 ALA B C 1
ATOM 2384 O O . ALA B 1 90 ? -8.898 -15 4.703 1 97.62 90 ALA B O 1
ATOM 2385 N N . VAL B 1 91 ? -9.906 -15.133 2.715 1 97.06 91 VAL B N 1
ATOM 2386 C CA . VAL B 1 91 ? -10.094 -16.578 2.721 1 97.06 91 VAL B CA 1
ATOM 2387 C C . VAL B 1 91 ? -9.727 -17.156 1.354 1 97.06 91 VAL B C 1
ATOM 2389 O O . VAL B 1 91 ? -9.797 -16.453 0.34 1 97.06 91 VAL B O 1
ATOM 2392 N N . ARG B 1 92 ? -9.32 -18.375 1.322 1 96.88 92 ARG B N 1
ATOM 2393 C CA . ARG B 1 92 ? -8.961 -19 0.049 1 96.88 92 ARG B CA 1
ATOM 2394 C C . ARG B 1 92 ? -10.18 -19.109 -0.863 1 96.88 92 ARG B C 1
ATOM 2396 O O . ARG B 1 92 ? -11.281 -19.422 -0.404 1 96.88 92 ARG B O 1
ATOM 2403 N N . SER B 1 93 ? -9.977 -18.844 -2.1 1 96.94 93 SER B N 1
ATOM 2404 C CA . SER B 1 93 ? -11.008 -19.062 -3.105 1 96.94 93 SER B CA 1
ATOM 2405 C C . SER B 1 93 ? -11.289 -20.547 -3.281 1 96.94 93 SER B C 1
ATOM 2407 O O . SER B 1 93 ? -10.422 -21.391 -3.031 1 96.94 93 SER B O 1
ATOM 2409 N N . PRO B 1 94 ? -12.531 -20.859 -3.721 1 96 94 PRO B N 1
ATOM 2410 C CA . PRO B 1 94 ? -12.773 -22.25 -4.113 1 96 94 PRO B CA 1
ATOM 2411 C C . PRO B 1 94 ? -11.773 -22.75 -5.148 1 96 94 PRO B C 1
ATOM 2413 O O . PRO B 1 94 ? -11.352 -22 -6.027 1 96 94 PRO B O 1
ATOM 2416 N N . ALA B 1 95 ? -11.5 -24.047 -5.039 1 96.25 95 ALA B N 1
ATOM 2417 C CA . ALA B 1 95 ? -10.539 -24.656 -5.961 1 96.25 95 ALA B CA 1
ATOM 2418 C C . ALA B 1 95 ? -10.977 -24.469 -7.41 1 96.25 95 ALA B C 1
ATOM 2420 O O . ALA B 1 95 ? -10.156 -24.234 -8.297 1 96.25 95 ALA B O 1
ATOM 2421 N N . SER B 1 96 ? -12.188 -24.594 -7.629 1 97.12 96 SER B N 1
ATOM 2422 C CA . SER B 1 96 ? -12.719 -24.484 -8.984 1 97.12 96 SER B CA 1
ATOM 2423 C C . SER B 1 96 ? -12.469 -23.094 -9.555 1 97.12 96 SER B C 1
ATOM 2425 O O . SER B 1 96 ? -12.164 -22.953 -10.742 1 97.12 96 SER B O 1
ATOM 2427 N N . GLU B 1 97 ? -12.633 -22.062 -8.727 1 97.19 97 GLU B N 1
ATOM 2428 C CA . GLU B 1 97 ? -12.352 -20.688 -9.141 1 97.19 97 GLU B CA 1
ATOM 2429 C C . GLU B 1 97 ? -10.875 -20.5 -9.484 1 97.19 97 GLU B C 1
ATOM 2431 O O . GLU B 1 97 ? -10.539 -19.875 -10.484 1 97.19 97 GLU B O 1
ATOM 2436 N N . SER B 1 98 ? -10.055 -21.047 -8.719 1 98.12 98 SER B N 1
ATOM 2437 C CA . SER B 1 98 ? -8.617 -20.969 -8.953 1 98.12 98 SER B CA 1
ATOM 2438 C C . SER B 1 98 ? -8.219 -21.719 -10.227 1 98.12 98 SER B C 1
ATOM 2440 O O . SER B 1 98 ? -7.387 -21.25 -11 1 98.12 98 SER B O 1
ATOM 2442 N N . ASP B 1 99 ? -8.812 -22.906 -10.422 1 98.12 99 ASP B N 1
ATOM 2443 C CA . ASP B 1 99 ? -8.562 -23.688 -11.633 1 98.12 99 ASP B CA 1
ATOM 2444 C C . ASP B 1 99 ? -8.953 -22.891 -12.883 1 98.12 99 ASP B C 1
ATOM 2446 O O . ASP B 1 99 ? -8.195 -22.844 -13.859 1 98.12 99 ASP B O 1
ATOM 2450 N N . ALA B 1 100 ? -10.109 -22.328 -12.789 1 97.81 100 ALA B N 1
ATOM 2451 C CA . ALA B 1 100 ? -10.625 -21.578 -13.938 1 97.81 100 ALA B CA 1
ATOM 2452 C C . ALA B 1 100 ? -9.711 -20.406 -14.281 1 97.81 100 ALA B C 1
ATOM 2454 O O . ALA B 1 100 ? -9.398 -20.188 -15.453 1 97.81 100 ALA B O 1
ATOM 2455 N N . TYR B 1 101 ? -9.312 -19.688 -13.32 1 97.88 101 TYR B N 1
ATOM 2456 C CA . TYR B 1 101 ? -8.445 -18.562 -13.586 1 97.88 101 TYR B CA 1
ATOM 2457 C C . TYR B 1 101 ? -7.078 -19.016 -14.078 1 97.88 101 TYR B C 1
ATOM 2459 O O . TYR B 1 101 ? -6.516 -18.438 -15.008 1 97.88 101 TYR B O 1
ATOM 2467 N N . PHE B 1 102 ? -6.512 -20.062 -13.453 1 97.88 102 PHE B N 1
ATOM 2468 C CA . PHE B 1 102 ? -5.199 -20.578 -13.828 1 97.88 102 PHE B CA 1
ATOM 2469 C C . PHE B 1 102 ? -5.16 -20.922 -15.312 1 97.88 102 PHE B C 1
ATOM 2471 O O . PHE B 1 102 ? -4.172 -20.641 -15.992 1 97.88 102 PHE B O 1
ATOM 2478 N N . ALA B 1 103 ? -6.152 -21.453 -15.781 1 95.56 103 ALA B N 1
ATOM 2479 C CA . ALA B 1 103 ? -6.234 -21.922 -17.156 1 95.56 103 ALA B CA 1
ATOM 2480 C C . ALA B 1 103 ? -6.188 -20.734 -18.141 1 95.56 103 ALA B C 1
ATOM 2482 O O . ALA B 1 103 ? -5.867 -20.906 -19.312 1 95.56 103 ALA B O 1
ATOM 2483 N N . THR B 1 104 ? -6.574 -19.547 -17.688 1 95.19 104 THR B N 1
ATOM 2484 C CA . THR B 1 104 ? -6.586 -18.391 -18.562 1 95.19 104 THR B CA 1
ATOM 2485 C C . THR B 1 104 ? -5.195 -17.766 -18.641 1 95.19 104 THR B C 1
ATOM 2487 O O . THR B 1 104 ? -4.93 -16.938 -19.516 1 95.19 104 THR B O 1
ATOM 2490 N N . ARG B 1 105 ? -4.297 -18.125 -17.781 1 93.12 105 ARG B N 1
ATOM 2491 C CA . ARG B 1 105 ? -2.961 -17.547 -17.734 1 93.12 105 ARG B CA 1
ATOM 2492 C C . ARG B 1 105 ? -2.105 -18.031 -18.906 1 93.12 105 ARG B C 1
ATOM 2494 O O . ARG B 1 105 ? -2.281 -19.156 -19.375 1 93.12 105 ARG B O 1
ATOM 2501 N N . GLY B 1 106 ? -1.208 -17.156 -19.406 1 88.44 106 GLY B N 1
ATOM 2502 C CA . GLY B 1 106 ? -0.245 -17.609 -20.391 1 88.44 106 GLY B CA 1
ATOM 2503 C C . GLY B 1 106 ? 0.616 -18.766 -19.906 1 88.44 106 GLY B C 1
ATOM 2504 O O . GLY B 1 106 ? 0.839 -18.906 -18.688 1 88.44 106 GLY B O 1
ATOM 2505 N N . TRP B 1 107 ? 1.117 -19.562 -20.828 1 85.25 107 TRP B N 1
ATOM 2506 C CA . TRP B 1 107 ? 1.87 -20.766 -20.469 1 85.25 107 TRP B CA 1
ATOM 2507 C C . TRP B 1 107 ? 3.092 -20.406 -19.641 1 85.25 107 TRP B C 1
ATOM 2509 O O . TRP B 1 107 ? 3.465 -21.156 -18.719 1 85.25 107 TRP B O 1
ATOM 2519 N N . GLY B 1 108 ? 3.756 -19.312 -19.906 1 85.06 108 GLY B N 1
ATOM 2520 C CA . GL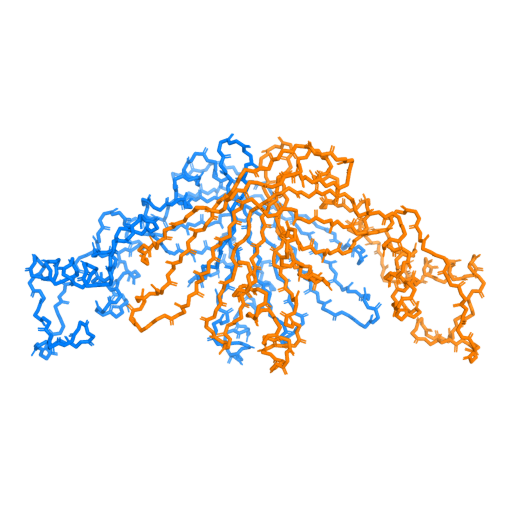Y B 1 108 ? 4.895 -18.875 -19.109 1 85.06 108 GLY B CA 1
ATOM 2521 C C . GLY B 1 108 ? 4.547 -18.625 -17.656 1 85.06 108 GLY B C 1
ATOM 2522 O O . GLY B 1 108 ? 5.293 -19.016 -16.75 1 85.06 108 GLY B O 1
ATOM 2523 N N . SER B 1 109 ? 3.453 -17.953 -17.484 1 89.12 109 SER B N 1
ATOM 2524 C CA . SER B 1 109 ? 2.98 -17.688 -16.141 1 89.12 109 SER B CA 1
ATOM 2525 C C . SER B 1 109 ? 2.592 -18.984 -15.422 1 89.12 109 SER B C 1
ATOM 2527 O O . SER B 1 109 ? 2.838 -19.141 -14.219 1 89.12 109 SER B O 1
ATOM 2529 N N . GLN B 1 110 ? 1.934 -19.891 -16.172 1 91.69 110 GLN B N 1
ATOM 2530 C CA . GLN B 1 110 ? 1.58 -21.203 -15.609 1 91.69 110 GLN B CA 1
ATOM 2531 C C . GLN B 1 110 ? 2.824 -21.953 -15.164 1 91.69 110 GLN B C 1
ATOM 2533 O O . GLN B 1 110 ? 2.883 -22.453 -14.039 1 91.69 110 GLN B O 1
ATOM 2538 N N . LEU B 1 111 ? 3.799 -21.984 -15.969 1 88.75 111 LEU B N 1
ATOM 2539 C CA . LEU B 1 111 ? 5.039 -22.672 -15.648 1 88.75 111 LEU B CA 1
ATOM 2540 C C . LEU B 1 111 ? 5.754 -22 -14.484 1 88.75 111 LEU B C 1
ATOM 2542 O O . LEU B 1 111 ? 6.34 -22.672 -13.633 1 88.75 111 LEU B O 1
ATOM 2546 N N . GLY B 1 112 ? 5.77 -20.688 -14.516 1 89.38 112 GLY B N 1
ATOM 2547 C CA . GLY B 1 112 ? 6.375 -19.953 -13.422 1 89.38 112 GLY B CA 1
ATOM 2548 C C . GLY B 1 112 ? 5.77 -20.281 -12.07 1 89.38 112 GLY B C 1
ATOM 2549 O O . GLY B 1 112 ? 6.48 -20.328 -11.062 1 89.38 112 GLY B O 1
ATOM 2550 N N . ALA B 1 113 ? 4.484 -20.453 -12.023 1 91.75 113 ALA B N 1
ATOM 2551 C CA . ALA B 1 113 ? 3.799 -20.812 -10.789 1 91.75 113 ALA B CA 1
ATOM 2552 C C . ALA B 1 113 ? 4.293 -22.156 -10.258 1 91.75 113 ALA B C 1
ATOM 2554 O O . ALA B 1 113 ? 4.301 -22.391 -9.047 1 91.75 113 ALA B O 1
ATOM 2555 N N . TRP B 1 114 ? 4.699 -23.016 -11.141 1 90.56 114 TRP B N 1
ATOM 2556 C CA . TRP B 1 114 ? 5.242 -24.312 -10.766 1 90.56 114 TRP B CA 1
ATOM 2557 C C . TRP B 1 114 ? 6.711 -24.203 -10.375 1 90.56 114 TRP B C 1
ATOM 2559 O O . TRP B 1 114 ? 7.164 -24.859 -9.438 1 90.56 114 TRP B O 1
ATOM 2569 N N . GLY B 1 115 ? 7.418 -23.453 -11.047 1 85.25 115 GLY B N 1
ATOM 2570 C CA . GLY B 1 115 ? 8.867 -23.531 -11.023 1 85.25 115 GLY B CA 1
ATOM 2571 C C . GLY B 1 115 ? 9.5 -22.641 -9.977 1 85.25 115 GLY B C 1
ATOM 2572 O O . GLY B 1 115 ? 10.641 -22.859 -9.57 1 85.25 115 GLY B O 1
ATOM 2573 N N . SER B 1 116 ? 8.844 -21.594 -9.539 1 85.25 116 SER B N 1
ATOM 2574 C CA . SER B 1 116 ? 9.445 -20.641 -8.617 1 85.25 116 SER B CA 1
ATOM 2575 C C . SER B 1 116 ? 8.984 -20.891 -7.18 1 85.25 116 SER B C 1
ATOM 2577 O O . SER B 1 116 ? 7.789 -21.016 -6.918 1 85.25 116 SER B O 1
ATOM 2579 N N . ASP B 1 117 ? 9.953 -21.062 -6.254 1 88.62 117 ASP B N 1
ATOM 2580 C CA . ASP B 1 117 ? 9.656 -21.016 -4.824 1 88.62 117 ASP B CA 1
ATOM 2581 C C . ASP B 1 117 ? 9.586 -19.578 -4.316 1 88.62 117 ASP B C 1
ATOM 2583 O O . ASP B 1 117 ? 10.531 -19.078 -3.711 1 88.62 117 ASP B O 1
ATOM 2587 N N . GLN B 1 118 ? 8.453 -19.078 -4.465 1 87.19 118 GLN B N 1
ATOM 2588 C CA . GLN B 1 118 ? 8.242 -17.641 -4.34 1 87.19 118 GLN B CA 1
ATOM 2589 C C . GLN B 1 118 ? 8.789 -17.109 -3.014 1 87.19 118 GLN B C 1
ATOM 2591 O O . GLN B 1 118 ? 8.477 -17.656 -1.952 1 87.19 118 GLN B O 1
ATOM 2596 N N . SER B 1 119 ? 9.672 -16.109 -3.113 1 89.44 119 SER B N 1
ATOM 2597 C CA . SER B 1 119 ? 10.211 -15.281 -2.039 1 89.44 119 SER B CA 1
ATOM 2598 C C . SER B 1 119 ? 11.297 -16.016 -1.268 1 89.44 119 SER B C 1
ATOM 2600 O O . SER B 1 119 ? 11.859 -15.484 -0.307 1 89.44 119 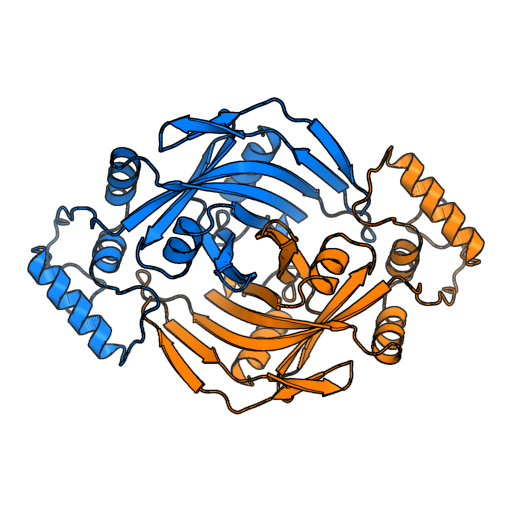SER B O 1
ATOM 2602 N N . ARG B 1 120 ? 11.562 -17.312 -1.629 1 90.38 120 ARG B N 1
ATOM 2603 C CA . ARG B 1 120 ? 12.711 -18 -1.046 1 90.38 120 ARG B CA 1
ATOM 2604 C C . ARG B 1 120 ? 14.016 -17.484 -1.645 1 90.38 120 ARG B C 1
ATOM 2606 O O . ARG B 1 120 ? 14.023 -16.906 -2.732 1 90.38 120 ARG B O 1
ATOM 2613 N N . PRO B 1 121 ? 15.078 -17.672 -0.858 1 92 121 PRO B N 1
ATOM 2614 C CA . PRO B 1 121 ? 16.375 -17.203 -1.368 1 92 121 PRO B CA 1
ATOM 2615 C C . PRO B 1 121 ? 16.734 -17.812 -2.717 1 92 121 PRO B C 1
ATOM 2617 O O . PRO B 1 121 ? 16.438 -18.984 -2.963 1 92 121 PRO B O 1
ATOM 2620 N N . LEU B 1 122 ? 17.328 -17.016 -3.561 1 91.25 122 LEU B N 1
ATOM 2621 C CA . LEU B 1 122 ? 17.781 -17.406 -4.887 1 91.25 122 LEU B CA 1
ATOM 2622 C C . LEU B 1 122 ? 19.297 -17.359 -4.984 1 91.25 122 LEU B C 1
ATOM 2624 O O . LEU B 1 122 ? 19.906 -16.312 -4.77 1 91.25 122 LEU B O 1
ATOM 2628 N N . GLU B 1 123 ? 19.812 -18.469 -5.324 1 88.44 123 GLU B N 1
ATOM 2629 C CA . GLU B 1 123 ? 21.266 -18.531 -5.438 1 88.44 123 GLU B CA 1
ATOM 2630 C C . GLU B 1 123 ? 21.766 -17.734 -6.645 1 88.44 123 GLU B C 1
ATOM 2632 O O . GLU B 1 123 ? 22.734 -16.984 -6.539 1 88.44 123 GLU B O 1
ATOM 2637 N N . SER B 1 124 ? 21.109 -18.078 -7.793 1 87.94 124 SER B N 1
ATOM 2638 C CA . SER B 1 124 ? 21.453 -17.391 -9.023 1 87.94 124 SER B CA 1
ATOM 2639 C C . SER B 1 124 ? 20.344 -17.469 -10.055 1 87.94 124 SER B C 1
ATOM 2641 O O . SER B 1 124 ? 19.453 -18.328 -9.953 1 87.94 124 SER B O 1
ATOM 2643 N N . ARG B 1 125 ? 20.422 -16.594 -10.953 1 86.25 125 ARG B N 1
ATOM 2644 C CA . ARG B 1 125 ? 19.453 -16.625 -12.055 1 86.25 125 ARG B CA 1
ATOM 2645 C C . ARG B 1 125 ? 19.547 -17.938 -12.82 1 86.25 125 ARG B C 1
ATOM 2647 O O . ARG B 1 125 ? 18.531 -18.484 -13.258 1 86.25 125 ARG B O 1
ATOM 2654 N N . ASP B 1 126 ? 20.734 -18.359 -12.969 1 87.38 126 ASP B N 1
ATOM 2655 C CA . ASP B 1 126 ? 20.953 -19.609 -13.688 1 87.38 126 ASP B CA 1
ATOM 2656 C C . ASP B 1 126 ? 20.281 -20.781 -12.977 1 87.38 126 ASP B C 1
ATOM 2658 O O . ASP B 1 126 ? 19.703 -21.656 -13.625 1 87.38 126 ASP B O 1
ATOM 2662 N N . LYS B 1 127 ? 20.375 -20.734 -11.719 1 89.62 127 LYS B N 1
ATOM 2663 C C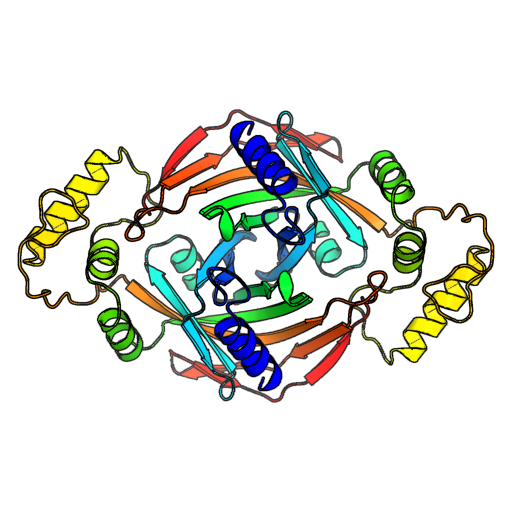A . LYS B 1 127 ? 19.734 -21.797 -10.953 1 89.62 127 LYS B CA 1
ATOM 2664 C C . LYS B 1 127 ? 18.219 -21.75 -11.109 1 89.62 127 LYS B C 1
ATOM 2666 O O . LYS B 1 127 ? 17.562 -22.781 -11.133 1 89.62 127 LYS B O 1
ATOM 2671 N N . LEU B 1 128 ? 17.703 -20.547 -11.188 1 88.56 128 LEU B N 1
ATOM 2672 C CA . LEU B 1 128 ? 16.266 -20.391 -11.414 1 88.56 128 LEU B CA 1
ATOM 2673 C C . LEU B 1 128 ? 15.875 -20.969 -12.773 1 88.56 128 LEU B C 1
ATOM 2675 O O . LEU B 1 128 ? 14.859 -21.656 -12.891 1 88.56 128 LEU B O 1
ATOM 2679 N N . ILE B 1 129 ? 16.656 -20.734 -13.75 1 86.81 129 ILE B N 1
ATOM 2680 C CA . ILE B 1 129 ? 16.391 -21.203 -15.102 1 86.81 129 ILE B CA 1
ATOM 2681 C C . ILE B 1 129 ? 16.422 -22.734 -15.125 1 86.81 129 ILE B C 1
ATOM 2683 O O . ILE B 1 129 ? 15.57 -23.375 -15.742 1 86.81 129 ILE B O 1
ATOM 2687 N N . GLU B 1 130 ? 17.375 -23.25 -14.453 1 89.25 130 GLU B N 1
ATOM 2688 C CA . GLU B 1 130 ? 17.469 -24.703 -14.344 1 89.25 130 GLU B CA 1
ATOM 2689 C C . GLU B 1 130 ? 16.234 -25.297 -13.68 1 89.25 130 GLU B C 1
ATOM 2691 O O . GLU B 1 130 ? 15.719 -26.328 -14.117 1 89.25 130 GLU B O 1
ATOM 2696 N N . GLN B 1 131 ? 15.859 -24.641 -12.68 1 89.5 131 GLN B N 1
ATOM 2697 C CA . GLN B 1 131 ? 14.672 -25.062 -11.953 1 89.5 131 GLN B CA 1
ATOM 2698 C C . GLN B 1 131 ? 13.438 -25.031 -12.844 1 89.5 131 GLN B C 1
ATOM 2700 O O . GLN B 1 131 ? 12.625 -25.953 -12.836 1 89.5 131 GLN B O 1
ATOM 2705 N N . LEU B 1 132 ? 13.305 -24.031 -13.57 1 88.38 132 LEU B N 1
ATOM 2706 C CA . LEU B 1 132 ? 12.164 -23.875 -14.461 1 88.38 132 LEU B CA 1
ATOM 2707 C C . LEU B 1 132 ? 12.172 -24.938 -15.555 1 88.38 132 LEU B C 1
ATOM 2709 O O . LEU B 1 132 ? 11.133 -25.5 -15.883 1 88.38 132 LEU B O 1
ATOM 2713 N N . ARG B 1 133 ? 13.281 -25.25 -16.078 1 89.44 133 ARG B N 1
ATOM 2714 C CA . ARG B 1 133 ? 13.422 -26.266 -17.125 1 89.44 133 ARG B CA 1
ATOM 2715 C C . ARG B 1 133 ? 13.086 -27.656 -16.594 1 89.44 133 ARG B C 1
ATOM 2717 O O . ARG B 1 133 ? 12.422 -28.438 -17.266 1 89.44 133 ARG B O 1
ATOM 2724 N N . ALA B 1 134 ? 13.594 -27.859 -15.453 1 92.19 134 ALA B N 1
ATOM 2725 C CA . ALA B 1 134 ? 13.289 -29.156 -14.836 1 92.19 134 ALA B CA 1
ATOM 2726 C C . ALA B 1 134 ? 11.789 -29.328 -14.641 1 92.19 134 ALA B C 1
ATOM 2728 O O . ALA B 1 134 ? 11.242 -30.406 -14.93 1 92.19 134 ALA B O 1
ATOM 2729 N N . ARG B 1 135 ? 11.188 -28.297 -14.156 1 90.56 135 ARG B N 1
ATOM 2730 C CA . ARG B 1 135 ? 9.742 -28.359 -13.945 1 90.56 135 ARG B CA 1
ATOM 2731 C C . ARG B 1 135 ? 9 -28.516 -15.266 1 90.56 135 ARG B C 1
ATOM 2733 O O . ARG B 1 135 ? 8.031 -29.266 -15.352 1 90.56 135 ARG B O 1
ATOM 2740 N N . ALA B 1 136 ? 9.391 -27.828 -16.219 1 89.88 136 ALA B N 1
ATOM 2741 C CA . ALA B 1 136 ? 8.797 -27.938 -17.547 1 89.88 136 ALA B CA 1
ATOM 2742 C C . ALA B 1 136 ? 8.852 -29.391 -18.047 1 89.88 136 ALA B C 1
ATOM 2744 O O . ALA B 1 136 ? 7.863 -29.906 -18.562 1 89.88 136 ALA B O 1
ATOM 2745 N N . ASN B 1 137 ? 10 -29.922 -17.859 1 90.38 137 ASN B N 1
ATOM 2746 C CA . ASN B 1 137 ? 10.188 -31.312 -18.266 1 90.38 137 ASN B CA 1
ATOM 2747 C C . ASN B 1 137 ? 9.234 -32.25 -17.516 1 90.38 137 ASN B C 1
ATOM 2749 O O . ASN B 1 137 ? 8.625 -33.125 -18.125 1 90.38 137 ASN B O 1
ATOM 2753 N N . ASP B 1 138 ? 9.156 -32 -16.281 1 91.94 138 ASP B N 1
ATOM 2754 C CA . ASP B 1 138 ? 8.258 -32.812 -15.461 1 91.94 138 ASP B CA 1
ATOM 2755 C C . ASP B 1 138 ? 6.82 -32.719 -15.961 1 91.94 138 ASP B C 1
ATOM 2757 O O . ASP B 1 138 ? 6.059 -33.688 -15.867 1 91.94 138 ASP B O 1
ATOM 2761 N N . LEU B 1 139 ? 6.434 -31.578 -16.516 1 91.44 139 LEU B N 1
ATOM 2762 C CA . LEU B 1 139 ? 5.066 -31.297 -16.938 1 91.44 139 LEU B CA 1
ATOM 2763 C C . LEU B 1 139 ? 4.871 -31.641 -18.422 1 91.44 139 LEU B C 1
ATOM 2765 O O . LEU B 1 139 ? 3.785 -31.438 -18.969 1 91.44 139 LEU B O 1
ATOM 2769 N N . GLY B 1 140 ? 5.973 -32 -19.031 1 88.31 140 GLY B N 1
ATOM 2770 C CA . GLY B 1 140 ? 5.91 -32.344 -20.438 1 88.31 140 GLY B CA 1
ATOM 2771 C C . GLY B 1 140 ? 5.887 -31.141 -21.359 1 88.31 140 GLY B C 1
ATOM 2772 O O . GLY B 1 140 ? 5.336 -31.188 -22.453 1 88.31 140 GLY B O 1
ATOM 2773 N N . VAL B 1 141 ? 6.32 -30.078 -20.812 1 87.12 141 VAL B N 1
ATOM 2774 C CA . VAL B 1 141 ? 6.383 -28.859 -21.594 1 87.12 141 VAL B CA 1
ATOM 2775 C C . VAL B 1 141 ? 7.754 -28.734 -22.25 1 87.12 141 VAL B C 1
ATOM 2777 O O . VAL B 1 141 ? 8.781 -28.734 -21.562 1 87.12 141 VAL B O 1
ATOM 2780 N N . ALA B 1 142 ? 7.789 -28.625 -23.578 1 86.12 142 ALA B N 1
ATOM 2781 C CA . ALA B 1 142 ? 9.047 -28.469 -24.312 1 86.12 142 ALA B CA 1
ATOM 2782 C C . ALA B 1 142 ? 9.391 -26.984 -24.484 1 86.12 142 ALA B C 1
ATOM 2784 O O . ALA B 1 142 ? 8.688 -26.266 -25.203 1 86.12 142 ALA B O 1
ATOM 2785 N N . LEU B 1 143 ? 10.445 -26.609 -23.781 1 84.31 143 LEU B N 1
ATOM 2786 C CA . LEU B 1 143 ? 10.883 -25.234 -23.891 1 84.31 143 LEU B CA 1
ATOM 2787 C C . LEU B 1 143 ? 11.922 -25.062 -24.984 1 84.31 143 LEU B C 1
ATOM 2789 O O . LEU B 1 143 ? 12.656 -26.016 -25.297 1 84.31 143 LEU B O 1
ATOM 2793 N N . GLY B 1 144 ? 11.859 -23.875 -25.531 1 82.12 144 GLY B N 1
ATOM 2794 C CA . GLY B 1 144 ? 12.891 -23.531 -26.5 1 82.12 144 GLY B CA 1
ATOM 2795 C C . GLY B 1 144 ? 14.219 -23.188 -25.859 1 82.12 144 GLY B C 1
ATOM 2796 O O . GLY B 1 144 ? 14.484 -23.578 -24.719 1 82.12 144 GLY B O 1
ATOM 2797 N N . GLU B 1 145 ? 15.086 -22.5 -26.703 1 77 145 GLU B N 1
ATOM 2798 C CA . GLU B 1 145 ? 16.406 -22.109 -26.234 1 77 145 GLU B CA 1
ATOM 2799 C C . GLU B 1 145 ? 16.312 -21.172 -25.031 1 77 145 GLU B C 1
ATOM 2801 O O . GLU B 1 145 ? 17.094 -21.297 -24.078 1 77 145 GLU B O 1
ATOM 2806 N N . ASP B 1 146 ? 15.352 -20.391 -25.172 1 74.62 146 ASP B N 1
ATOM 2807 C CA . ASP B 1 146 ? 15.117 -19.516 -24.031 1 74.62 146 ASP B CA 1
ATOM 2808 C C . ASP B 1 146 ? 13.859 -19.938 -23.266 1 74.62 146 ASP B C 1
ATOM 2810 O O . ASP B 1 146 ? 13.07 -20.75 -23.75 1 74.62 146 ASP B O 1
ATOM 2814 N N . THR B 1 147 ? 13.773 -19.672 -22.047 1 73.75 147 THR B N 1
ATOM 2815 C CA . THR B 1 147 ? 12.656 -20.094 -21.219 1 73.75 147 THR B CA 1
ATOM 2816 C C . THR B 1 147 ? 11.391 -19.312 -21.562 1 73.75 147 THR B C 1
ATOM 2818 O O . THR B 1 147 ? 10.328 -19.547 -20.984 1 73.75 147 THR B O 1
ATOM 2821 N N . ASN B 1 148 ? 11.438 -18.484 -22.531 1 75.19 148 ASN B N 1
ATOM 2822 C CA . ASN B 1 148 ? 10.281 -17.656 -22.875 1 75.19 148 ASN B CA 1
ATOM 2823 C C . ASN B 1 148 ? 9.594 -18.156 -24.141 1 75.19 148 ASN B C 1
ATOM 2825 O O . ASN B 1 148 ? 8.625 -17.547 -24.609 1 75.19 148 ASN B O 1
ATOM 2829 N N . THR B 1 149 ? 10.141 -19.219 -24.688 1 79.19 149 THR B N 1
ATOM 2830 C CA . THR B 1 149 ? 9.57 -19.75 -25.922 1 79.19 149 THR B CA 1
ATOM 2831 C C . THR B 1 149 ? 9.297 -21.25 -25.781 1 79.19 149 THR B C 1
ATOM 2833 O O . THR B 1 149 ? 10.016 -21.953 -25.078 1 79.19 149 THR B O 1
ATOM 2836 N N . LEU B 1 150 ? 8.203 -21.656 -26.469 1 81.25 150 LEU B N 1
ATOM 2837 C CA . LEU B 1 150 ? 7.895 -23.078 -26.531 1 81.25 150 LEU B CA 1
ATOM 2838 C C . LEU B 1 150 ? 8.555 -23.734 -27.75 1 81.25 150 LEU B C 1
ATOM 2840 O O . LEU B 1 150 ? 8.641 -23.109 -28.812 1 81.25 150 LEU B O 1
ATOM 2844 N N . ALA B 1 151 ? 8.906 -24.922 -27.531 1 79.31 151 ALA B N 1
ATOM 2845 C CA . ALA B 1 151 ? 9.461 -25.672 -28.656 1 79.31 151 ALA B CA 1
ATOM 2846 C C . ALA B 1 151 ? 8.352 -26.156 -29.594 1 79.31 151 ALA B C 1
ATOM 2848 O O . ALA B 1 151 ? 8.555 -26.266 -30.797 1 79.31 151 ALA B O 1
ATOM 2849 N N . SER B 1 152 ? 7.281 -26.453 -28.969 1 75.94 152 SER B N 1
ATOM 2850 C CA . SER B 1 152 ? 6.137 -26.922 -29.75 1 75.94 152 SER B CA 1
ATOM 2851 C C . SER B 1 152 ? 5.109 -25.812 -29.953 1 75.94 152 SER B C 1
ATOM 2853 O O . SER B 1 152 ? 5.004 -24.906 -29.125 1 75.94 152 SER B O 1
ATOM 2855 N N . ALA B 1 153 ? 4.406 -25.906 -31.062 1 71.75 153 ALA B N 1
ATOM 2856 C CA . ALA B 1 153 ? 3.4 -24.906 -31.422 1 71.75 153 ALA B CA 1
ATOM 2857 C C . ALA B 1 153 ? 2.152 -25.047 -30.562 1 71.75 153 ALA B C 1
ATOM 2859 O O . ALA B 1 153 ? 1.391 -24.094 -30.391 1 71.75 153 ALA B O 1
ATOM 2860 N N . THR B 1 154 ? 1.934 -26.234 -30.031 1 73.56 154 THR B N 1
ATOM 2861 C CA . THR B 1 154 ? 0.712 -26.438 -29.266 1 73.56 154 THR B CA 1
ATOM 2862 C C . THR B 1 154 ? 0.986 -26.281 -27.766 1 73.56 154 THR B C 1
ATOM 2864 O O . THR B 1 154 ? 1.81 -27 -27.203 1 73.56 154 THR B O 1
ATOM 2867 N N . PRO B 1 155 ? 0.318 -25.328 -27.188 1 72.88 155 PRO B N 1
ATOM 2868 C CA . PRO B 1 155 ? 0.562 -25.172 -25.766 1 72.88 155 PRO B CA 1
ATOM 2869 C C . PRO B 1 155 ? 0.07 -26.359 -24.938 1 72.88 155 PRO B C 1
ATOM 2871 O O . PRO B 1 155 ? -0.997 -26.906 -25.219 1 72.88 155 PRO B O 1
ATOM 2874 N N . PRO B 1 156 ? 0.935 -26.859 -24.141 1 79.94 156 PRO B N 1
ATOM 2875 C CA . PRO B 1 156 ? 0.522 -27.938 -23.266 1 79.94 156 PRO B CA 1
ATOM 2876 C C . PRO B 1 156 ? -0.511 -27.5 -22.219 1 79.94 156 PRO B C 1
ATOM 2878 O O . PRO B 1 156 ? -0.63 -26.312 -21.938 1 79.94 156 PRO B O 1
ATOM 2881 N N . THR B 1 157 ? -1.355 -28.5 -21.859 1 88 157 THR B N 1
ATOM 2882 C CA . THR B 1 157 ? -2.195 -28.25 -20.703 1 88 157 THR B CA 1
ATOM 2883 C C . THR B 1 157 ? -1.393 -28.406 -19.406 1 88 157 THR B C 1
ATOM 2885 O O . THR B 1 157 ? -0.849 -29.469 -19.141 1 88 157 THR B O 1
ATOM 2888 N N . ILE B 1 158 ? -1.234 -27.359 -18.703 1 92.94 158 ILE B N 1
ATOM 2889 C CA . ILE B 1 158 ? -0.511 -27.359 -17.438 1 92.94 158 ILE B CA 1
ATOM 2890 C C . ILE B 1 158 ? -1.502 -27.297 -16.281 1 92.94 158 ILE B C 1
ATOM 2892 O O . ILE B 1 158 ? -2.254 -26.312 -16.156 1 92.94 158 ILE B O 1
ATOM 2896 N N . PRO B 1 159 ? -1.529 -28.328 -15.469 1 95.25 159 PRO B N 1
ATOM 2897 C CA . PRO B 1 159 ? -2.436 -28.266 -14.32 1 95.25 159 PRO B CA 1
ATOM 2898 C C . PRO B 1 159 ? -2.016 -27.219 -13.289 1 95.25 159 PRO B C 1
ATOM 2900 O O . PRO B 1 159 ? -0.832 -26.891 -13.188 1 95.25 159 PRO B O 1
ATOM 2903 N N . ARG B 1 160 ? -2.977 -26.703 -12.562 1 97.19 160 ARG B N 1
ATOM 2904 C CA . ARG B 1 160 ? -2.682 -25.766 -11.484 1 97.19 160 ARG B CA 1
ATOM 2905 C C . ARG B 1 160 ? -1.908 -26.453 -10.359 1 97.19 160 ARG B C 1
ATOM 2907 O O . ARG B 1 160 ? -2.307 -27.516 -9.891 1 97.19 160 ARG B O 1
ATOM 2914 N N . PRO B 1 161 ? -0.834 -25.859 -9.938 1 96.62 161 PRO B N 1
ATOM 2915 C CA . PRO B 1 161 ? -0.174 -26.438 -8.766 1 96.62 161 PRO B CA 1
ATOM 2916 C C . PRO B 1 161 ? -1.011 -26.312 -7.496 1 96.62 161 PRO B C 1
ATOM 2918 O O . PRO B 1 161 ? -1.694 -25.312 -7.297 1 96.62 161 PRO B O 1
ATOM 2921 N N . PRO B 1 162 ? -0.914 -27.297 -6.609 1 95.94 162 PRO B N 1
ATOM 2922 C CA . PRO B 1 162 ? -1.702 -27.25 -5.375 1 95.94 162 PRO B CA 1
ATOM 2923 C C . PRO B 1 162 ? -1.331 -26.062 -4.484 1 95.94 162 PRO B C 1
ATOM 2925 O O . PRO B 1 162 ? -2.135 -25.641 -3.65 1 95.94 162 PRO B O 1
ATOM 2928 N N . HIS B 1 163 ? -0.173 -25.5 -4.641 1 97 163 HIS B N 1
ATOM 2929 C CA . HIS B 1 163 ? 0.303 -24.438 -3.779 1 97 163 HIS B CA 1
ATOM 2930 C C . HIS B 1 163 ? 0.022 -23.062 -4.395 1 97 163 HIS B C 1
ATOM 2932 O O . HIS B 1 163 ? 0.6 -22.062 -3.977 1 97 163 HIS B O 1
ATOM 2938 N N . TRP B 1 164 ? -0.799 -23.047 -5.371 1 97.69 164 TRP B N 1
ATOM 2939 C CA . TRP B 1 164 ? -1.165 -21.797 -6.035 1 97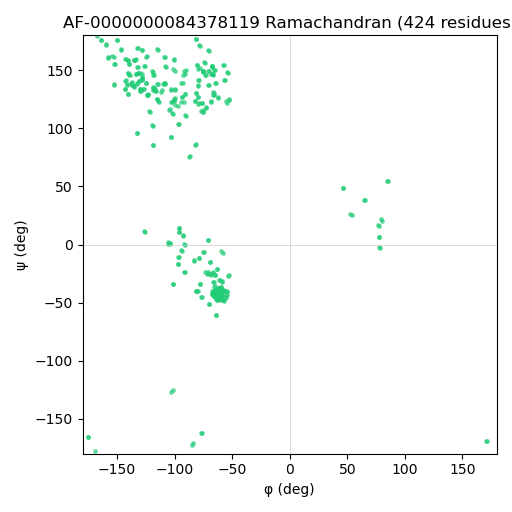.69 164 TRP B CA 1
ATOM 2940 C C . TRP B 1 164 ? -2.68 -21.641 -6.105 1 97.69 164 TRP B C 1
ATOM 2942 O O . TRP B 1 164 ? -3.4 -22.609 -6.348 1 97.69 164 TRP B O 1
ATOM 2952 N N . GLY B 1 165 ? -3.154 -20.406 -5.91 1 98.12 165 GLY B N 1
ATOM 2953 C CA . GLY B 1 165 ? -4.586 -20.156 -5.996 1 98.12 165 GLY B CA 1
ATOM 2954 C C . GLY B 1 165 ? -4.977 -18.766 -5.543 1 98.12 165 GLY B C 1
ATOM 2955 O O . GLY B 1 165 ? -4.121 -17.906 -5.383 1 98.12 165 GLY B O 1
ATOM 2956 N N . GLY B 1 166 ? -6.289 -18.625 -5.398 1 98.19 166 GLY B N 1
ATOM 2957 C CA . GLY B 1 166 ? -6.812 -17.312 -5.109 1 98.19 166 GLY B CA 1
ATOM 2958 C C . GLY B 1 166 ? -7.148 -17.109 -3.641 1 98.19 166 GLY B C 1
ATOM 2959 O O . GLY B 1 166 ? -7.262 -18.078 -2.887 1 98.19 166 GLY B O 1
ATOM 2960 N N . PHE B 1 167 ? -7.211 -15.875 -3.252 1 98.56 167 PHE B N 1
ATOM 2961 C CA . PHE B 1 167 ? -7.84 -15.391 -2.031 1 98.56 167 PHE B CA 1
ATOM 2962 C C . PHE B 1 167 ? -8.977 -14.43 -2.354 1 98.56 167 PHE B C 1
ATOM 2964 O O . PHE B 1 167 ? -8.859 -13.594 -3.258 1 98.56 167 PHE B O 1
ATOM 2971 N N . ARG B 1 168 ? -10.031 -14.641 -1.674 1 98.06 168 ARG B N 1
ATOM 2972 C CA . ARG B 1 168 ? -11.07 -13.617 -1.609 1 98.06 168 ARG B CA 1
ATOM 2973 C C . ARG B 1 168 ? -10.891 -12.727 -0.385 1 98.06 168 ARG B C 1
ATOM 2975 O O . ARG B 1 168 ? -10.766 -13.219 0.736 1 98.06 168 ARG B O 1
ATOM 2982 N N . ILE B 1 169 ? -10.844 -11.43 -0.568 1 98.19 169 ILE B N 1
ATOM 2983 C CA . ILE B 1 169 ? -10.891 -10.484 0.542 1 98.19 169 ILE B CA 1
ATOM 2984 C C . ILE B 1 169 ? -12.32 -9.984 0.74 1 98.19 169 ILE B C 1
ATOM 2986 O O . ILE B 1 169 ? -12.805 -9.156 -0.034 1 98.19 169 ILE B O 1
ATOM 2990 N N . TRP B 1 170 ? -12.93 -10.5 1.739 1 97.88 170 TRP B N 1
ATOM 2991 C CA . TRP B 1 170 ? -14.266 -10.031 2.09 1 97.88 170 TRP B CA 1
ATOM 2992 C C . TRP B 1 170 ? -14.195 -8.68 2.799 1 97.88 170 TRP B C 1
ATOM 2994 O O . TRP B 1 170 ? -13.594 -8.562 3.871 1 97.88 170 TRP B O 1
ATOM 3004 N N . ILE B 1 171 ? -14.883 -7.684 2.203 1 98.06 171 ILE B N 1
ATOM 3005 C CA . ILE B 1 171 ? -14.695 -6.297 2.613 1 98.06 171 ILE B CA 1
ATOM 3006 C C . ILE B 1 171 ? -15.539 -6.008 3.85 1 98.06 171 ILE B C 1
ATOM 3008 O O . ILE B 1 171 ? -16.75 -6.223 3.846 1 98.06 171 ILE B O 1
ATOM 3012 N N . GLN B 1 172 ? -14.93 -5.57 4.863 1 98 172 GLN B N 1
ATOM 3013 C CA . GLN B 1 172 ? -15.594 -5.145 6.094 1 98 172 GLN B CA 1
ATOM 3014 C C . GLN B 1 172 ? -15.695 -3.623 6.168 1 98 172 GLN B C 1
ATOM 3016 O O . GLN B 1 172 ? -16.656 -3.086 6.73 1 98 172 GLN B O 1
ATOM 3021 N N . ALA B 1 173 ? -14.734 -2.967 5.652 1 98.31 173 ALA B N 1
ATOM 3022 C CA . ALA B 1 173 ? -14.711 -1.51 5.566 1 98.31 173 ALA B CA 1
ATOM 3023 C C . ALA B 1 173 ? -14.148 -1.049 4.223 1 98.31 173 ALA B C 1
ATOM 3025 O O . ALA B 1 173 ? -13.234 -1.674 3.68 1 98.31 173 ALA B O 1
ATOM 3026 N N . ILE B 1 174 ? -14.68 0.065 3.711 1 98.5 174 ILE B N 1
ATOM 3027 C CA . ILE B 1 174 ? -14.234 0.633 2.443 1 98.5 174 ILE B CA 1
ATOM 3028 C C . ILE B 1 174 ? -14.25 2.158 2.527 1 98.5 174 ILE B C 1
ATOM 3030 O O . ILE B 1 174 ? -15.18 2.744 3.088 1 98.5 174 ILE B O 1
ATOM 3034 N N . GLU B 1 175 ? -13.211 2.752 2.08 1 98.62 175 GLU B N 1
ATOM 3035 C CA . GLU B 1 175 ? -13.102 4.207 2.02 1 98.62 175 GLU B CA 1
ATOM 3036 C C . GLU B 1 175 ? -12.812 4.68 0.597 1 98.62 175 GLU B C 1
ATOM 3038 O O . GLU B 1 175 ? -11.922 4.152 -0.07 1 98.62 175 GLU B O 1
ATOM 3043 N N . LEU B 1 176 ? -13.594 5.617 0.153 1 98.12 176 LEU B N 1
ATOM 3044 C CA . LEU B 1 176 ? -13.391 6.285 -1.127 1 98.12 176 LEU B CA 1
ATOM 3045 C C . LEU B 1 176 ? -12.797 7.672 -0.926 1 98.12 176 LEU B C 1
ATOM 3047 O O . LEU B 1 176 ? -13.227 8.414 -0.038 1 98.12 176 LEU B O 1
ATOM 3051 N N . TRP B 1 177 ? -11.797 7.938 -1.694 1 97.5 177 TRP B N 1
ATOM 3052 C CA . TRP B 1 177 ? -11.07 9.203 -1.614 1 97.5 177 TRP B CA 1
ATOM 3053 C C . TRP B 1 177 ? -10.938 9.836 -2.994 1 97.5 177 TRP B C 1
ATOM 3055 O O . TRP B 1 177 ? -10.57 9.164 -3.959 1 97.5 177 TRP B O 1
ATOM 3065 N N . VAL B 1 178 ? -11.258 11.148 -3.094 1 96 178 VAL B N 1
ATOM 3066 C CA . VAL B 1 178 ? -11.125 11.93 -4.316 1 96 178 VAL B CA 1
ATOM 3067 C C . VAL B 1 178 ? -10.25 13.156 -4.055 1 96 178 VAL B C 1
ATOM 3069 O O . VAL B 1 178 ? -10.477 13.891 -3.084 1 96 178 VAL B O 1
ATOM 3072 N N . GLU B 1 179 ? -9.305 13.281 -4.887 1 92.88 179 GLU B N 1
ATOM 3073 C CA . GLU B 1 179 ? -8.43 14.445 -4.758 1 92.88 179 GLU B CA 1
ATOM 3074 C C . GLU B 1 179 ? -9.203 15.742 -4.957 1 92.88 179 GLU B C 1
ATOM 3076 O O . GLU B 1 179 ? -9.961 15.875 -5.918 1 92.88 179 GLU B O 1
ATOM 3081 N N . GLY B 1 180 ? -9.031 16.562 -3.963 1 85.31 180 GLY B N 1
ATOM 3082 C CA . GLY B 1 180 ? -9.602 17.906 -4.066 1 85.31 180 GLY B CA 1
ATOM 3083 C C . GLY B 1 180 ? -8.555 19 -4.125 1 85.31 180 GLY B C 1
ATOM 3084 O O . GLY B 1 180 ? -7.379 18.75 -3.857 1 85.31 180 GLY B O 1
ATOM 3085 N N . GLY B 1 181 ? -9.039 20.203 -4.492 1 75.88 181 GLY B N 1
ATOM 3086 C CA . GLY B 1 181 ? -8.148 21.359 -4.488 1 75.88 181 GLY B CA 1
ATOM 3087 C C . GLY B 1 181 ? -7.684 21.75 -3.098 1 75.88 181 GLY B C 1
ATOM 3088 O O . GLY B 1 181 ? -8.414 21.562 -2.121 1 75.88 181 GLY B O 1
ATOM 3089 N N . ASP B 1 182 ? -6.422 22.25 -2.963 1 67 182 ASP B N 1
ATOM 3090 C CA . ASP B 1 182 ? -5.816 22.75 -1.731 1 67 182 ASP B CA 1
ATOM 3091 C C . ASP B 1 182 ? -5.91 21.703 -0.619 1 67 182 ASP B C 1
ATOM 3093 O O . ASP B 1 182 ? -6.211 22.031 0.528 1 67 182 ASP B O 1
ATOM 3097 N N . ARG B 1 183 ? -5.988 20.484 -0.924 1 70.44 183 ARG B N 1
ATOM 3098 C CA . ARG B 1 183 ? -5.934 19.312 -0.047 1 70.44 183 ARG B CA 1
ATOM 3099 C C . ARG B 1 183 ? -7.262 19.109 0.674 1 70.44 183 ARG B C 1
ATOM 3101 O O . ARG B 1 183 ? -7.316 18.438 1.708 1 70.44 183 ARG B O 1
ATOM 3108 N N . ILE B 1 184 ? -8.203 19.781 0.124 1 79.88 184 ILE B N 1
ATOM 3109 C CA . ILE B 1 184 ? -9.555 19.5 0.619 1 79.88 184 ILE B CA 1
ATOM 3110 C C . ILE B 1 184 ? -10.156 18.328 -0.139 1 79.88 184 ILE B C 1
ATOM 3112 O O . ILE B 1 184 ? -11.039 18.516 -0.979 1 79.88 184 ILE B O 1
ATOM 3116 N N . HIS B 1 185 ? -9.68 17.188 0.246 1 88.12 185 HIS B N 1
ATOM 3117 C CA . HIS B 1 185 ? -10.078 15.938 -0.387 1 88.12 185 HIS B CA 1
ATOM 3118 C C . HIS B 1 185 ? -11.477 15.523 0.059 1 88.12 185 HIS B C 1
ATOM 3120 O O . HIS B 1 185 ? -11.914 15.875 1.158 1 88.12 185 HIS B O 1
ATOM 3126 N N . ASP B 1 186 ? -12.172 14.867 -0.795 1 92.19 186 ASP B N 1
ATOM 3127 C CA . ASP B 1 186 ? -13.422 14.219 -0.414 1 92.19 186 ASP B CA 1
ATOM 3128 C C . ASP B 1 186 ? -13.172 12.781 0.042 1 92.19 186 ASP B C 1
ATOM 3130 O O . ASP B 1 186 ? -12.469 12.023 -0.628 1 92.19 186 ASP B O 1
ATOM 3134 N N . ARG B 1 187 ? -13.703 12.508 1.153 1 95.69 187 ARG B N 1
ATOM 3135 C CA . ARG B 1 187 ? -13.531 11.18 1.735 1 95.69 187 ARG B CA 1
ATOM 3136 C C . ARG B 1 187 ? -14.836 10.656 2.316 1 95.69 187 ARG B C 1
ATOM 3138 O O . ARG B 1 187 ? -15.586 11.406 2.951 1 95.69 187 ARG B O 1
ATOM 3145 N N . ALA B 1 188 ? -15.117 9.422 2.09 1 96.94 188 ALA B N 1
ATOM 3146 C CA . ALA B 1 188 ? -16.234 8.719 2.723 1 96.94 188 ALA B CA 1
ATOM 3147 C C . ALA B 1 188 ? -15.852 7.281 3.051 1 96.94 188 ALA B C 1
ATOM 3149 O O . ALA B 1 188 ? -15.18 6.613 2.264 1 96.94 188 ALA B O 1
ATOM 3150 N N . ARG B 1 189 ? -16.312 6.875 4.152 1 97.56 189 ARG B N 1
ATOM 3151 C CA . ARG B 1 189 ? -15.969 5.535 4.621 1 97.56 189 ARG B CA 1
ATOM 3152 C C . ARG B 1 189 ? -17.219 4.797 5.102 1 97.56 189 ARG B C 1
ATOM 3154 O O . ARG B 1 189 ? -18.078 5.383 5.758 1 97.56 189 ARG B O 1
ATOM 3161 N N . TRP B 1 190 ? -17.281 3.535 4.75 1 97.88 190 TRP B N 1
ATOM 3162 C CA . TRP B 1 190 ? -18.375 2.662 5.164 1 97.88 190 TRP B CA 1
ATOM 3163 C C . TRP B 1 190 ? -17.844 1.401 5.836 1 97.88 190 TRP B C 1
ATOM 3165 O O . TRP B 1 190 ? -16.719 0.975 5.566 1 97.88 190 TRP B O 1
ATOM 3175 N N . HIS B 1 191 ? -18.641 0.846 6.676 1 97.56 191 HIS B N 1
ATOM 3176 C CA . HIS B 1 191 ? -18.312 -0.394 7.371 1 97.56 191 HIS B CA 1
ATOM 3177 C C . HIS B 1 191 ? -19.531 -1.31 7.465 1 97.56 191 HIS B C 1
ATOM 3179 O O . HIS B 1 191 ? -20.672 -0.847 7.371 1 97.56 191 HIS B O 1
ATOM 3185 N N . ARG B 1 192 ? -19.281 -2.562 7.598 1 97.62 192 ARG B N 1
ATOM 3186 C CA . ARG B 1 192 ? -20.312 -3.574 7.82 1 97.62 192 ARG B CA 1
ATOM 3187 C C . ARG B 1 192 ? -19.781 -4.699 8.703 1 97.62 192 ARG B C 1
ATOM 3189 O O . ARG B 1 192 ? -18.578 -4.785 8.961 1 97.62 192 ARG B O 1
ATOM 3196 N N . THR B 1 193 ? -20.719 -5.492 9.156 1 96.44 193 THR B N 1
ATOM 3197 C CA . THR B 1 193 ? -20.359 -6.684 9.914 1 96.44 193 THR B CA 1
ATOM 3198 C C . THR B 1 193 ? -20.234 -7.898 9 1 96.44 193 THR B C 1
ATOM 3200 O O . THR B 1 193 ? -20.984 -8.016 8.023 1 96.44 193 THR B O 1
ATOM 3203 N N . LEU B 1 194 ? -19.25 -8.656 9.266 1 95.38 194 LEU B N 1
ATOM 3204 C CA . LEU B 1 194 ? -19.109 -9.953 8.617 1 95.38 194 LEU B CA 1
ATOM 3205 C C . LEU B 1 194 ? -19.312 -11.086 9.625 1 95.38 194 LEU B C 1
ATOM 3207 O O . LEU B 1 194 ? -18.766 -11.039 10.727 1 95.38 194 LEU B O 1
ATOM 3211 N N . THR B 1 195 ? -20.109 -12.008 9.258 1 94.56 195 THR B N 1
ATOM 3212 C CA . THR B 1 195 ? -20.312 -13.211 10.062 1 94.56 195 THR B CA 1
ATOM 3213 C C . THR B 1 195 ? -19.859 -14.453 9.297 1 94.56 195 THR B C 1
ATOM 3215 O O . THR B 1 195 ? -20.203 -14.625 8.125 1 94.56 195 THR B O 1
ATOM 3218 N N . ALA B 1 196 ? -19.109 -15.266 10.055 1 89.12 196 ALA B N 1
ATOM 3219 C CA . ALA B 1 196 ? -18.562 -16.453 9.398 1 89.12 196 ALA B CA 1
ATOM 3220 C C . ALA B 1 196 ? -19.672 -17.281 8.758 1 89.12 196 ALA B C 1
ATOM 3222 O O . ALA B 1 196 ? -20.719 -17.531 9.383 1 89.12 196 ALA B O 1
ATOM 3223 N N . GLY B 1 197 ? -19.547 -17.5 7.516 1 86.19 197 GLY B N 1
ATOM 3224 C CA . GLY B 1 197 ? -20.422 -18.422 6.793 1 86.19 197 GLY B CA 1
ATOM 3225 C C . GLY B 1 197 ? -19.766 -19.75 6.5 1 86.19 197 GLY B C 1
ATOM 3226 O O . GLY B 1 197 ? -19.281 -20.422 7.41 1 86.19 197 GLY B O 1
ATOM 3227 N N . ASP B 1 198 ? -19.812 -20.094 5.203 1 79.19 198 ASP B N 1
ATOM 3228 C CA . ASP B 1 198 ? -19.062 -21.297 4.836 1 79.19 198 ASP B CA 1
ATOM 3229 C C . ASP B 1 198 ? -17.562 -21 4.73 1 79.19 198 ASP B C 1
ATOM 3231 O O . ASP B 1 198 ? -17.141 -19.859 4.926 1 79.19 198 ASP B O 1
ATOM 3235 N N . ALA B 1 199 ? -16.797 -22.062 4.586 1 78.81 199 ALA B N 1
ATOM 3236 C CA . ALA B 1 199 ? -15.352 -21.969 4.68 1 78.81 199 ALA B CA 1
ATOM 3237 C C . ALA B 1 199 ? -14.797 -20.984 3.656 1 78.81 199 ALA B C 1
ATOM 3239 O O . ALA B 1 199 ? -13.656 -20.531 3.775 1 78.81 199 ALA B O 1
ATOM 3240 N N . GLN B 1 200 ? -15.625 -20.484 2.77 1 78.38 200 GLN B N 1
ATOM 3241 C CA . GLN B 1 200 ? -15.086 -19.672 1.691 1 78.38 200 GLN B CA 1
ATOM 3242 C C . GLN B 1 200 ? -15.773 -18.297 1.634 1 78.38 200 GLN B C 1
ATOM 3244 O O . GLN B 1 200 ? -15.594 -17.562 0.668 1 78.38 200 GLN B O 1
ATOM 3249 N N . GLY B 1 201 ? -16.516 -18.047 2.674 1 86.25 201 GLY B N 1
ATOM 3250 C CA . GLY B 1 201 ? -17.172 -16.75 2.604 1 86.25 201 GLY B CA 1
ATOM 3251 C C . GLY B 1 201 ? -17.828 -16.344 3.912 1 86.25 201 GLY B C 1
ATOM 3252 O O . GLY B 1 201 ? -17.609 -16.984 4.945 1 86.25 201 GLY B O 1
ATOM 3253 N N . PHE B 1 202 ? -18.484 -15.164 3.869 1 93.69 202 PHE B N 1
ATOM 3254 C CA . PHE B 1 202 ? -19.125 -14.539 5.02 1 93.69 202 PHE B CA 1
ATOM 3255 C C . PHE B 1 202 ? -20.547 -14.094 4.672 1 93.69 202 PHE B C 1
ATOM 3257 O O . PHE B 1 202 ? -20.844 -13.805 3.512 1 93.69 202 PHE B O 1
ATOM 3264 N N . ALA B 1 203 ? -21.359 -14.164 5.691 1 93.75 203 ALA B N 1
ATOM 3265 C CA . ALA B 1 203 ? -22.562 -13.352 5.613 1 93.75 203 ALA B CA 1
ATOM 3266 C C . ALA B 1 203 ? -22.266 -11.891 5.961 1 93.75 203 ALA B C 1
ATOM 3268 O O . ALA B 1 203 ? -21.5 -11.609 6.891 1 93.75 203 ALA B O 1
ATOM 3269 N N . ALA B 1 204 ? -22.859 -11.016 5.137 1 93.38 204 ALA B N 1
ATOM 3270 C CA . ALA B 1 204 ? -22.516 -9.602 5.301 1 93.38 204 ALA B CA 1
ATOM 3271 C C . ALA B 1 204 ? -23.734 -8.805 5.773 1 93.38 204 ALA B C 1
ATOM 3273 O O . ALA B 1 204 ? -24.844 -9.008 5.297 1 93.38 204 ALA B O 1
ATOM 3274 N N . GLY B 1 205 ? -23.484 -7.898 6.715 1 94.12 205 GLY B N 1
ATOM 3275 C CA . GLY B 1 205 ? -24.516 -6.973 7.148 1 94.12 205 GLY B CA 1
ATOM 3276 C C . GLY B 1 205 ? -24.625 -5.742 6.27 1 94.12 205 GLY B C 1
ATOM 3277 O O . GLY B 1 205 ? -24 -5.676 5.207 1 94.12 205 GLY B O 1
ATOM 3278 N N . SER B 1 206 ? -25.438 -4.809 6.719 1 95.12 206 SER B N 1
ATOM 3279 C CA . SER B 1 206 ? -25.641 -3.572 5.973 1 95.12 206 SER B CA 1
ATOM 3280 C C . SER B 1 206 ? -24.484 -2.604 6.16 1 95.12 206 SER B C 1
ATOM 3282 O O . SER B 1 206 ? -23.812 -2.621 7.195 1 95.12 206 SER B O 1
ATOM 3284 N N . TRP B 1 207 ? -24.297 -1.799 5.168 1 96.19 207 TRP B N 1
ATOM 3285 C CA . TRP B 1 207 ? -23.266 -0.767 5.223 1 96.19 207 TRP B CA 1
ATOM 3286 C C . TRP B 1 207 ? -23.734 0.436 6.031 1 96.19 207 TRP B C 1
ATOM 3288 O O . TRP B 1 207 ? -24.906 0.836 5.93 1 96.19 207 TRP B O 1
ATOM 3298 N N . SER B 1 208 ? -22.859 0.986 6.77 1 96.75 208 SER B N 1
ATOM 3299 C CA . SER B 1 208 ? -23.016 2.277 7.43 1 96.75 208 SER B CA 1
ATOM 3300 C C . SER B 1 208 ? -21.766 3.137 7.273 1 96.75 208 SER B C 1
ATOM 3302 O O . SER B 1 208 ? -20.641 2.633 7.359 1 96.75 208 SER B O 1
ATOM 3304 N N . GLY B 1 209 ? -22.031 4.406 6.969 1 94.31 209 GLY B N 1
ATOM 3305 C CA . GLY B 1 209 ? -20.828 5.184 6.73 1 94.31 209 GLY B CA 1
ATOM 3306 C C . GLY B 1 209 ? -21.047 6.68 6.859 1 94.31 209 GLY B C 1
ATOM 3307 O O . GLY B 1 209 ? -22.172 7.125 7.121 1 94.31 209 GLY B O 1
ATOM 3308 N N . ASN B 1 210 ? -19.953 7.363 6.809 1 93.56 210 ASN B N 1
ATOM 3309 C CA . ASN B 1 210 ? -19.906 8.82 6.914 1 93.56 210 ASN B CA 1
ATOM 3310 C C . ASN B 1 210 ? -18.844 9.422 6 1 93.56 210 ASN B C 1
ATOM 3312 O O . ASN B 1 210 ? -17.906 8.734 5.598 1 93.56 210 ASN B O 1
ATOM 3316 N N . ARG B 1 211 ? -19.109 10.672 5.797 1 94.12 211 ARG B N 1
ATOM 3317 C CA . ARG B 1 211 ? -18.031 11.461 5.215 1 94.12 211 ARG B CA 1
ATOM 3318 C C . ARG B 1 211 ? -16.953 11.766 6.254 1 94.12 211 ARG B C 1
ATOM 3320 O O . ARG B 1 211 ? -17.234 11.844 7.449 1 94.12 211 ARG B O 1
ATOM 3327 N N . LEU B 1 212 ? -15.781 11.859 5.75 1 94.25 212 LEU B N 1
ATOM 3328 C CA . LEU B 1 212 ? -14.656 12.141 6.633 1 94.25 212 LEU B CA 1
ATOM 3329 C C . LEU B 1 212 ? -13.977 13.453 6.254 1 94.25 212 LEU B C 1
ATOM 3331 O O . LEU B 1 212 ? -13.977 13.836 5.082 1 94.25 212 LEU B O 1
ATOM 3335 N N . GLN B 1 213 ? -13.453 14.094 7.25 1 91.81 213 GLN B N 1
ATOM 3336 C CA . GLN B 1 213 ? -12.648 15.281 7 1 91.81 213 GLN B CA 1
ATOM 3337 C C . GLN B 1 213 ? -11.32 14.93 6.34 1 91.81 213 GLN B C 1
ATOM 3339 O O . GLN B 1 213 ? -10.719 13.891 6.656 1 91.81 213 GLN B O 1
ATOM 3344 N N . PRO B 1 214 ? -10.836 15.844 5.535 1 90.31 214 PRO B N 1
ATOM 3345 C CA . PRO B 1 214 ? -9.562 15.578 4.855 1 90.31 214 PRO B CA 1
ATOM 3346 C C . PRO B 1 214 ? -8.359 15.672 5.793 1 90.31 214 PRO B C 1
ATOM 3348 O O . PRO B 1 214 ? -8.43 16.344 6.828 1 90.31 214 PRO B O 1
#

Sequence (428 aa):
MELASEWFTHAQEQAAQRNPNAMSLVSVGDDLQPSVRIVLCKAFVAEPGYLVFYTNYQSRKSTEISAHPRVAAVMHWDALGRQIRIEGQAVRSPASESDAYFATRGWGSQLGAWGSDQSRPLESRDKLIEQLRARANDLGVALGEDTNTLASATPPTIPRPPHWGGFRIWIQAIELWVEGGDRIHDRARWHRTLTAGDAQGFAAGSWSGNRLQPMELASEWFTHAQEQAAQRNPNAMSLVSVGDDLQPSVRIVLCKAFVAEPGYLVFYTNYQSRKSTEISAHPRVAAVMHWDALGRQIRIEGQAVRSPASESDAYFATRGWGSQLGAWGSDQSRPLESRDKLIEQLRARANDLGVALGEDTNTLASATPPTIPRPPHWGGFRIWIQAIELWVEGGDRIHDRARWHRTLTAGDAQGFAAGSWSGNRLQP

Foldseek 3Di:
DVVVVVVLVVCVVVCLDVQQQWKWKWFAAPVRDIDIDIFGFPDQDPPQGKTKTKDFCQDPRNVRCVVPQWMKMKRDRPSQQKMKIFIFGKAFDDPVQFQVVLQVDDLLVQLCSVQDPPPDDDPDPVVSQVSSVVSCVVQVWAADPHNVHGPDPDDDDRGHDPRMGMMMGHTFKMKMWGDDPPRFIKMKMKGWDWDDDPNRGTDIGDIDMDIDGD/DVVVVVVLVVCVVVCLDVQQQKKWKWFAAPVRDIDIDIFGFPDADPPQGKTKTKDFCQDPRNVRCVVPQWMKMKRDRPSQQKMKIFIFGKAFADPVQFQVVLQVDDLLVQLCSVQDPPPDDDPDPVVSQVSSVVSCVVQVWAADPHNVHGPDPDRDDRGHDPRMGMMMGHTFKMKMWGDDPPRFIKMKMKGWDWDDDPNRGTDIGDIDMDIDTD

Secondary structure (DSSP, 8-state):
-HHHHHHHHHHHHTT-SSSTTEEEEEEE-TTS-EEEEEEE--EEETTTTEEEEEEETTSHHHHHHHH--EEEEEEEEGGGTEEEEEEEEEEEPPHHHHHHHHHHS-HHHHHHHHH--TTSEES-HHHHHHHHHHHHHHTT--B-SSTTSBSSSSPP--PPPTTEEEEEEEEEEEEEEE--GGG--EEEEEE--EEE-STT-EEE---EEEEE--/-HHHHHHHHHHHHTT-SSSTTEEEEEEE-TTS-EEEEEEE--EEETTTTEEEEEEETTSHHHHHHHH--EEEEEEEEGGGTEEEEEEEEEEEPPHHHHHHHHHHS-HHHHHHHHH--TTSEES-HHHHHHHHHHHHHHTT--B-SSTTSBSSSSPP-PPPPTTEEEEEEEEEEEEEEE--GGG--EEEEEE--EEE-STT-EEE---EEEEE--

Nearest PDB structures (foldseek):
  8qyt-assembly1_A-2  TM=8.857E-01  e=3.193E-20  Homo sapiens
  6ylz-assembly1_AAA-2  TM=9.171E-01  e=9.324E-20  Escherichia coli K-12
  1nrg-assembly1_A-2  TM=8.495E-01  e=1.160E-20  Homo sapiens
  2i51-assembly1_B  TM=7.890E-01  e=8.759E-14  Nostoc punctiforme PCC 73102
  2i51-assembly1_A  TM=7.493E-01  e=7.775E-14  Nostoc punctiforme PCC 73102

pLDDT: mean 92.94, std 6.68, range [67.0, 98.88]

Solvent-accessible surface area (backbone atoms only — not comparable to full-atom values): 22350 Å² total; per-residue (Å²): 85,64,66,59,41,47,52,51,51,50,31,50,74,62,49,60,42,88,59,47,44,45,26,41,39,36,29,31,43,96,84,59,44,39,43,44,44,79,44,55,52,77,41,71,42,42,87,91,32,33,35,30,34,70,46,51,56,77,21,69,60,38,50,20,29,73,76,34,34,42,26,18,27,30,36,72,41,66,79,74,35,35,35,42,31,39,29,27,40,48,33,53,44,56,66,67,59,30,48,57,54,51,69,70,47,55,69,52,52,51,48,42,66,66,34,39,60,43,70,34,79,37,92,43,71,66,56,50,52,50,40,36,51,53,42,28,53,74,66,68,42,54,60,36,97,44,91,87,38,62,61,52,94,66,80,70,84,75,78,74,48,90,53,46,38,32,32,33,35,41,56,32,31,42,31,45,37,36,70,37,72,73,64,53,31,48,35,36,37,34,36,38,52,72,39,88,54,59,94,64,48,61,45,71,56,69,77,48,70,47,35,28,31,69,86,64,66,59,41,48,52,51,50,49,32,51,75,63,47,61,40,89,59,49,44,43,28,41,40,35,29,31,41,96,84,60,44,40,44,46,43,80,44,55,51,76,41,71,42,44,86,90,32,33,35,28,36,70,48,51,55,76,22,69,61,38,50,22,29,71,78,35,32,42,25,17,26,30,36,72,40,67,79,73,36,35,34,43,31,38,28,27,39,50,33,54,44,54,67,66,59,28,47,58,52,50,68,70,47,55,71,51,50,50,49,42,66,66,35,40,61,44,70,35,80,39,92,43,70,65,57,50,52,51,41,36,50,52,43,29,52,76,66,68,42,56,60,36,96,46,89,86,38,62,60,53,92,67,79,70,85,75,78,75,50,92,54,46,39,32,32,31,34,40,57,31,31,43,32,46,36,35,70,36,73,72,67,53,31,48,34,35,38,34,36,40,52,73,40,88,54,58,93,64,47,61,44,70,56,70,77,48,68,47,36,27,31,69

InterPro domains:
  IPR000659 Pyridoxamine 5'-phosphate oxidase [PIRSF000190] (2-214)
  IPR000659 Pyridoxamine 5'-phosphate oxidase [PTHR10851] (5-214)
  IPR011576 Pyridoxamine 5'-phosphate oxidase, N-terminal [PF01243] (14-125)
  IPR012349 FMN-binding split barrel [G3DSA:2.30.110.10] (1-214)
  IPR019576 Pyridoxine 5'-phosphate oxidase, dimerisation, C-terminal [PF10590] (164-214)

Organism: NCBI:txid1548547

Radius of gyration: 23.03 Å; Cα contacts (8 Å, |Δi|>4): 934; chains: 2; bounding box: 51×73×53 Å